Protein AF-A0A0C3PN30-F1 (afdb_monomer_lite)

Organism: NCBI:txid870435

InterPro domains:
  IPR029058 Alpha/Beta hydrolase fold [G3DSA:3.40.50.1820] (5-99)
  IPR029058 Alpha/Beta hydrolase fold [G3DSA:3.40.50.1820] (226-391)

Secondary structure (DSSP, 8-state):
----GGGGHHHHHHHHHHHHH-SSSTT-EEEEEEE--TTSHHHHHHTHHHHHHHHHHHHHHTS-----HHHHHHHHHHHHTSGGGTT-EEEEEE-GGGHHHHHHHHHHHHS-GGGTTS-GGGTT-----------EEEEE---S---PEEEEEEPPPP---S--TTSHHHHHHHHHHHHHHHS---BSSHHHHHHHHTT--S--------------SSS-----------HHHHHHHHHHTTTSS-PPS--GGGGS-HHHHHHHHHHSEEEEEEPPPPGGG-TTS-------EEEEEESS-HHHHHHTT-TTS----HHHHHHHHHHTS-EEEEEESS-SSS-HHHHHHHHHHTTT-EEEEEEETT--TTHHHH-HHHHHHHHHHHHHHHHHHHTT-------

pLDDT: mean 74.42, std 19.48, range [27.23, 97.06]

Structure (mmCIF, N/CA/C/O backbone):
data_AF-A0A0C3PN30-F1
#
_entry.id   AF-A0A0C3PN30-F1
#
loop_
_atom_site.group_PDB
_atom_site.id
_atom_site.type_symbol
_atom_site.label_atom_id
_atom_site.label_alt_id
_atom_site.label_comp_id
_atom_site.label_asym_id
_atom_site.label_entity_id
_atom_site.label_seq_id
_atom_site.pdbx_PDB_ins_code
_atom_site.Cartn_x
_atom_site.Cartn_y
_atom_site.Cartn_z
_atom_site.occupancy
_atom_site.B_iso_or_equiv
_atom_site.auth_seq_id
_atom_site.auth_comp_id
_atom_site.auth_asym_id
_atom_site.auth_atom_id
_atom_site.pdbx_PDB_model_num
ATOM 1 N N . MET A 1 1 ? 8.714 2.064 -5.209 1.00 47.69 1 MET A N 1
ATOM 2 C CA . MET A 1 1 ? 9.180 0.673 -5.136 1.00 47.69 1 MET A CA 1
ATOM 3 C C . MET A 1 1 ? 8.042 -0.147 -5.684 1.00 47.69 1 MET A C 1
ATOM 5 O O . MET A 1 1 ? 6.946 0.388 -5.754 1.00 47.69 1 MET A O 1
ATOM 9 N N . ASP A 1 2 ? 8.267 -1.397 -6.052 1.00 49.75 2 ASP A N 1
ATOM 10 C CA . ASP A 1 2 ? 7.134 -2.262 -6.353 1.00 49.75 2 ASP A CA 1
ATOM 11 C C . ASP A 1 2 ? 6.424 -2.583 -5.039 1.00 49.75 2 ASP A C 1
ATOM 13 O O . ASP A 1 2 ? 7.029 -3.130 -4.112 1.00 49.75 2 ASP A O 1
ATOM 17 N N . TRP A 1 3 ? 5.174 -2.154 -4.938 1.00 58.94 3 TRP A N 1
ATOM 18 C CA . TRP A 1 3 ? 4.309 -2.436 -3.809 1.00 58.94 3 TRP A CA 1
ATOM 19 C C . TRP A 1 3 ? 3.264 -3.430 -4.251 1.00 58.94 3 TRP A C 1
ATOM 21 O O . TRP A 1 3 ? 2.775 -3.375 -5.378 1.00 58.94 3 TRP A O 1
ATOM 31 N N . LEU A 1 4 ? 2.978 -4.357 -3.359 1.00 65.56 4 LEU A N 1
ATOM 32 C CA . LEU A 1 4 ? 2.272 -5.555 -3.729 1.00 65.56 4 LEU A CA 1
ATOM 33 C C . LEU A 1 4 ? 1.438 -6.043 -2.573 1.00 65.56 4 LEU A C 1
ATOM 35 O O . LEU A 1 4 ? 1.899 -6.047 -1.426 1.00 65.56 4 LEU A O 1
ATOM 39 N N . VAL A 1 5 ? 0.222 -6.463 -2.888 1.00 76.62 5 VAL A N 1
ATOM 40 C CA . VAL A 1 5 ? -0.698 -7.143 -1.976 1.00 76.62 5 VAL A CA 1
ATOM 41 C C . VAL A 1 5 ? 0.014 -8.226 -1.158 1.00 76.62 5 VAL A C 1
ATOM 43 O O . VAL A 1 5 ? -0.184 -8.326 0.053 1.00 76.62 5 VAL A O 1
ATOM 46 N N . GLU A 1 6 ? 0.906 -8.986 -1.784 1.00 79.50 6 GLU A N 1
ATOM 47 C CA . GLU A 1 6 ? 1.656 -10.091 -1.186 1.00 79.50 6 GLU A CA 1
ATOM 48 C C . GLU A 1 6 ? 2.587 -9.615 -0.069 1.00 79.50 6 GLU A C 1
ATOM 50 O O . GLU A 1 6 ? 2.835 -10.333 0.897 1.00 79.50 6 GLU A O 1
ATOM 55 N N . SER A 1 7 ? 3.044 -8.364 -0.131 1.00 80.12 7 SER A N 1
ATOM 56 C CA . SER A 1 7 ? 3.880 -7.780 0.916 1.00 80.12 7 SER A CA 1
ATOM 57 C C . SER A 1 7 ? 3.112 -7.494 2.215 1.00 80.12 7 SER A C 1
ATOM 59 O O . SER A 1 7 ? 3.724 -7.397 3.276 1.00 80.12 7 SER A O 1
ATOM 61 N N . TYR A 1 8 ? 1.774 -7.446 2.173 1.00 89.12 8 TYR A N 1
ATOM 62 C CA . TYR A 1 8 ? 0.938 -7.391 3.376 1.00 89.12 8 TYR A CA 1
ATOM 63 C C . TYR A 1 8 ? 0.736 -8.762 4.023 1.00 89.12 8 TYR A C 1
ATOM 65 O O . TYR A 1 8 ? 0.302 -8.822 5.173 1.00 89.12 8 TYR A O 1
ATOM 73 N N . GLN A 1 9 ? 1.026 -9.863 3.328 1.00 92.94 9 GLN A N 1
ATOM 74 C CA . GLN A 1 9 ? 0.689 -11.205 3.799 1.00 92.94 9 GLN A CA 1
ATOM 75 C C . GLN A 1 9 ? 1.296 -11.552 5.171 1.00 92.94 9 GLN A C 1
ATOM 77 O O . GLN A 1 9 ? 0.549 -12.097 5.986 1.00 92.94 9 GLN A O 1
ATOM 82 N N . PRO A 1 10 ? 2.567 -11.232 5.503 1.00 95.50 10 PRO A N 1
ATOM 83 C CA . PRO A 1 10 ? 3.100 -11.511 6.841 1.00 95.50 10 PRO A CA 1
ATOM 84 C C . PRO A 1 10 ? 2.337 -10.765 7.944 1.00 95.50 10 PRO A C 1
ATOM 86 O O . PRO A 1 10 ? 1.996 -11.345 8.975 1.00 95.50 10 PRO A O 1
ATOM 89 N N . MET A 1 11 ? 1.996 -9.497 7.694 1.00 95.50 11 MET A N 1
ATOM 90 C CA . MET A 1 11 ? 1.198 -8.675 8.606 1.00 95.50 11 MET A CA 1
ATOM 91 C C . MET A 1 11 ? -0.225 -9.237 8.738 1.00 95.50 11 MET A C 1
ATOM 93 O O . MET A 1 11 ? -0.693 -9.455 9.852 1.00 95.50 11 MET A O 1
ATOM 97 N N . ILE A 1 12 ? -0.894 -9.562 7.625 1.00 94.69 12 ILE A N 1
ATOM 98 C CA . ILE A 1 12 ? -2.247 -10.144 7.615 1.00 94.69 12 ILE A CA 1
ATOM 99 C C . ILE A 1 12 ? -2.272 -11.474 8.374 1.00 94.69 12 ILE A C 1
ATOM 101 O O . ILE A 1 12 ? -3.163 -11.701 9.193 1.00 94.69 12 ILE A O 1
ATOM 105 N N . ALA A 1 13 ? -1.290 -12.345 8.135 1.00 95.31 13 ALA A N 1
ATOM 106 C CA . ALA A 1 13 ? -1.180 -13.625 8.820 1.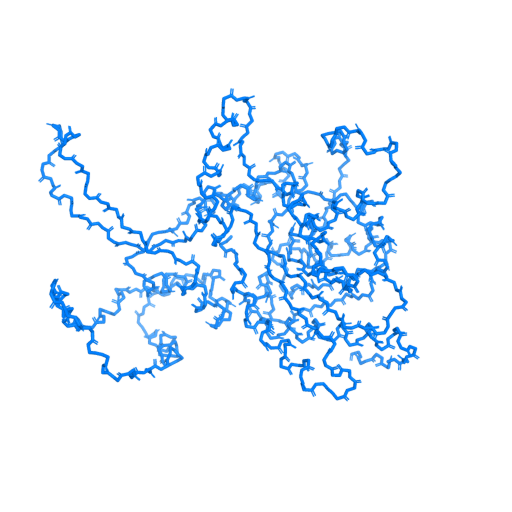00 95.31 13 ALA A CA 1
ATOM 107 C C . ALA A 1 13 ? -1.055 -13.432 10.337 1.00 95.31 13 ALA A C 1
ATOM 109 O O . ALA A 1 13 ? -1.745 -14.111 11.099 1.00 95.31 13 ALA A O 1
ATOM 110 N N . HIS A 1 14 ? -0.233 -12.476 10.780 1.00 96.38 14 HIS A N 1
ATOM 111 C CA . HIS A 1 14 ? -0.101 -12.168 12.200 1.00 96.38 14 HIS A CA 1
ATOM 112 C C . HIS A 1 14 ? -1.379 -11.554 12.789 1.00 96.38 14 HIS A C 1
ATOM 114 O O . HIS A 1 14 ? -1.834 -11.967 13.854 1.00 96.38 14 HIS A O 1
ATOM 120 N N . LEU A 1 15 ? -2.025 -10.638 12.067 1.00 94.44 15 LEU A N 1
ATOM 121 C CA . LEU A 1 15 ? -3.291 -10.032 12.475 1.00 94.44 15 LEU A CA 1
ATOM 122 C C . LEU A 1 15 ? -4.398 -11.085 12.660 1.00 94.44 15 LEU A C 1
ATOM 124 O O . LEU A 1 15 ? -5.151 -11.033 13.633 1.00 94.44 15 LEU A O 1
ATOM 128 N N . LEU A 1 16 ? -4.477 -12.076 11.767 1.00 93.38 16 LEU A N 1
ATOM 129 C CA . LEU A 1 16 ? -5.423 -13.188 11.885 1.00 93.38 16 LEU A CA 1
ATOM 130 C C . LEU A 1 16 ? -5.103 -14.104 13.074 1.00 93.38 16 LEU A C 1
ATOM 132 O O . LEU A 1 16 ? -6.028 -14.560 13.746 1.00 93.38 16 LEU A O 1
ATOM 136 N N . GLN A 1 17 ? -3.820 -14.338 13.374 1.00 94.00 17 GLN A N 1
ATOM 137 C CA . GLN A 1 17 ? -3.409 -15.073 14.577 1.00 94.00 17 GLN A CA 1
ATOM 138 C C . GLN A 1 17 ? -3.860 -14.349 15.852 1.00 94.00 17 GLN A C 1
ATOM 140 O O . GLN A 1 17 ? -4.445 -14.981 16.732 1.00 94.00 17 GLN A O 1
ATOM 145 N N . LEU A 1 18 ? -3.657 -13.029 15.932 1.00 93.06 18 LEU A N 1
ATOM 146 C CA . LEU A 1 18 ? -4.124 -12.206 17.053 1.00 93.06 18 LEU A CA 1
ATOM 147 C C . LEU A 1 18 ? -5.654 -12.260 17.190 1.00 93.06 18 LEU A C 1
ATOM 149 O O . LEU A 1 18 ? -6.173 -12.482 18.285 1.00 93.06 18 LEU A O 1
ATOM 153 N N . ASN A 1 19 ? -6.376 -12.145 16.071 1.00 90.94 19 ASN A N 1
ATOM 154 C CA . ASN A 1 19 ? -7.839 -12.221 16.023 1.00 90.94 19 ASN A CA 1
ATOM 155 C C . ASN A 1 19 ? -8.397 -13.587 16.462 1.00 90.94 19 ASN A C 1
ATOM 157 O O . ASN A 1 19 ? -9.466 -13.637 17.072 1.00 90.94 19 ASN A O 1
ATOM 161 N N . ALA A 1 20 ? -7.679 -14.679 16.186 1.00 90.81 20 ALA A N 1
ATOM 162 C CA . ALA A 1 20 ? -8.050 -16.025 16.621 1.00 90.81 20 ALA A CA 1
ATOM 163 C C . ALA A 1 20 ? -7.698 -16.299 18.096 1.00 90.81 20 ALA A C 1
ATOM 165 O O . ALA A 1 20 ? -8.425 -17.020 18.776 1.00 90.81 20 ALA A O 1
ATOM 166 N N . ALA A 1 21 ? -6.596 -15.732 18.598 1.00 90.94 21 ALA A N 1
ATOM 167 C CA . ALA A 1 21 ? -6.133 -15.927 19.974 1.00 90.94 21 ALA A CA 1
ATOM 168 C C . ALA A 1 21 ? -6.834 -15.017 21.004 1.00 90.94 21 ALA A C 1
ATOM 170 O O . ALA A 1 21 ? -6.764 -15.272 22.208 1.00 90.94 21 ALA A O 1
ATOM 171 N N . GLY A 1 22 ? -7.485 -13.939 20.556 1.00 82.94 22 GLY A N 1
ATOM 172 C CA . GLY A 1 22 ? -8.134 -12.956 21.421 1.00 82.94 22 GLY A CA 1
ATOM 173 C C . GLY A 1 22 ? -9.220 -13.552 22.321 1.00 82.94 22 GLY A C 1
ATOM 174 O O . GLY A 1 22 ? -10.122 -14.232 21.857 1.00 82.94 22 GLY A O 1
ATOM 175 N N . THR A 1 23 ? -9.189 -13.255 23.622 1.00 69.38 23 THR A N 1
ATOM 176 C CA . THR A 1 23 ? -10.124 -13.854 24.600 1.00 69.38 23 THR A CA 1
ATOM 177 C C . THR A 1 23 ? -11.423 -13.072 24.798 1.00 69.38 23 THR A C 1
ATOM 179 O O . THR A 1 23 ? -12.416 -13.647 25.236 1.00 69.38 23 THR A O 1
ATOM 182 N N . ARG A 1 24 ? -11.430 -11.759 24.516 1.00 65.50 24 ARG A N 1
ATOM 183 C CA . ARG A 1 24 ? -12.574 -10.867 24.807 1.00 65.50 24 ARG A CA 1
ATOM 184 C C . ARG A 1 24 ? -13.427 -10.517 23.592 1.00 65.50 24 ARG A C 1
ATOM 186 O O . ARG A 1 24 ? -14.627 -10.336 23.740 1.00 65.50 24 ARG A O 1
ATOM 193 N N . TYR A 1 25 ? -12.815 -10.447 22.413 1.00 70.75 25 TYR A N 1
ATOM 194 C CA . TYR A 1 25 ? -13.478 -10.100 21.155 1.00 70.75 25 TYR A CA 1
ATOM 195 C C . TYR A 1 25 ? -12.942 -11.010 20.048 1.00 70.75 25 TYR A C 1
ATOM 197 O O . TYR A 1 25 ? -12.259 -10.572 19.130 1.00 70.75 25 TYR A O 1
ATOM 205 N N . VAL A 1 26 ? -13.167 -12.316 20.195 1.00 69.69 26 VAL A N 1
ATOM 206 C CA . VAL A 1 26 ? -12.733 -13.304 19.199 1.00 69.69 26 VAL A CA 1
ATOM 207 C C . VAL A 1 26 ? -13.468 -13.057 17.883 1.00 69.69 26 VAL A C 1
ATOM 209 O O . VAL A 1 26 ? -14.664 -12.759 17.887 1.00 69.69 26 VAL A O 1
ATOM 212 N N . ASN A 1 27 ? -12.770 -13.248 16.765 1.00 77.62 27 ASN A N 1
ATOM 213 C CA . ASN A 1 27 ? -13.347 -13.225 15.420 1.00 77.62 27 ASN A CA 1
ATOM 214 C C . ASN A 1 27 ? -13.906 -11.868 14.963 1.00 77.62 27 ASN A C 1
ATOM 216 O O . ASN A 1 27 ? -14.789 -11.848 14.119 1.00 77.62 27 ASN A O 1
ATOM 220 N N . MET A 1 28 ? -13.402 -10.728 15.448 1.00 86.44 28 MET A N 1
ATOM 221 C CA . MET A 1 28 ? -13.856 -9.411 14.961 1.00 86.44 28 MET A CA 1
ATOM 222 C C . MET A 1 28 ? -13.681 -9.251 13.450 1.00 86.44 28 MET A C 1
ATOM 224 O O . MET A 1 28 ? -14.489 -8.585 12.812 1.00 86.44 28 MET A O 1
ATOM 228 N N . ILE A 1 29 ? -12.624 -9.829 12.882 1.00 90.19 29 ILE A N 1
ATOM 229 C CA . ILE A 1 29 ? -12.353 -9.784 11.445 1.00 90.19 29 ILE A CA 1
ATOM 230 C C . ILE A 1 29 ? -13.061 -10.964 10.773 1.00 90.19 29 ILE A C 1
ATOM 232 O O . ILE A 1 29 ? -12.714 -12.116 11.033 1.00 90.19 29 ILE A O 1
ATOM 236 N N . LYS A 1 30 ? -14.038 -10.672 9.906 1.00 89.25 30 LYS A N 1
ATOM 237 C CA . LYS A 1 30 ? -14.764 -11.674 9.103 1.00 89.25 30 LYS A CA 1
ATOM 238 C C . LYS A 1 30 ? -14.002 -12.042 7.841 1.00 89.25 30 LYS A C 1
ATOM 240 O O . LYS A 1 30 ? -13.931 -13.208 7.473 1.00 89.25 30 LYS A O 1
ATOM 245 N N . GLU A 1 31 ? -13.487 -11.025 7.168 1.00 90.81 31 GLU A N 1
ATOM 246 C CA . GLU A 1 31 ? -12.822 -11.150 5.881 1.00 90.81 31 GLU A CA 1
ATOM 247 C C . GLU A 1 31 ? -11.813 -10.019 5.698 1.00 90.81 31 GLU A C 1
ATOM 249 O O . GLU A 1 31 ? -11.924 -8.943 6.297 1.00 90.81 31 GLU A O 1
ATOM 254 N N . ILE A 1 32 ? -10.814 -10.290 4.868 1.00 92.25 32 ILE A N 1
ATOM 255 C CA . ILE A 1 32 ? -9.775 -9.345 4.496 1.00 92.25 32 ILE A CA 1
ATOM 256 C C . ILE A 1 32 ? -9.699 -9.341 2.977 1.00 92.25 32 ILE A C 1
ATOM 258 O O . ILE A 1 32 ? -9.559 -10.393 2.357 1.00 92.25 32 ILE A O 1
ATOM 262 N N . TRP A 1 33 ? -9.769 -8.149 2.406 1.00 92.25 33 TRP A N 1
ATOM 263 C CA . TRP A 1 33 ? -9.557 -7.886 0.996 1.00 92.25 33 TRP A CA 1
ATOM 264 C C . TRP A 1 33 ? -8.301 -7.044 0.833 1.00 92.25 33 TRP A C 1
ATOM 266 O O . TRP A 1 33 ? -7.977 -6.189 1.660 1.00 92.25 33 TRP A O 1
ATOM 276 N N . THR A 1 34 ? -7.599 -7.282 -0.255 1.00 89.88 34 THR A N 1
ATOM 277 C CA . THR A 1 34 ? -6.387 -6.572 -0.634 1.00 89.88 34 THR A CA 1
ATOM 278 C C . THR A 1 34 ? -6.578 -6.130 -2.079 1.00 89.88 34 THR A C 1
ATOM 280 O O . THR A 1 34 ? -7.087 -6.888 -2.905 1.00 89.88 34 THR A O 1
ATOM 283 N N . ILE A 1 35 ? -6.287 -4.863 -2.363 1.00 87.50 35 ILE A N 1
ATOM 284 C CA . ILE A 1 35 ? -6.629 -4.243 -3.642 1.00 87.50 35 ILE A CA 1
ATOM 285 C C . ILE A 1 35 ? -5.401 -3.534 -4.211 1.00 87.50 35 ILE A C 1
ATOM 287 O O . ILE A 1 35 ? -4.928 -2.550 -3.638 1.00 87.50 35 ILE A O 1
ATOM 291 N N . ASP A 1 36 ? -4.944 -4.017 -5.364 1.00 87.50 36 ASP A N 1
ATOM 292 C CA . ASP A 1 36 ? -3.911 -3.374 -6.175 1.00 87.50 36 ASP A CA 1
ATOM 293 C C . ASP A 1 36 ? -4.475 -2.217 -7.003 1.00 87.50 36 ASP A C 1
ATOM 295 O O . ASP A 1 36 ? -5.647 -2.210 -7.410 1.00 87.50 36 ASP A O 1
ATOM 299 N N . MET A 1 37 ? -3.605 -1.266 -7.344 1.00 86.25 37 MET A N 1
ATOM 300 C CA . MET A 1 37 ? -3.902 -0.348 -8.435 1.00 86.25 37 MET A CA 1
ATOM 301 C C . MET A 1 37 ? -3.951 -1.081 -9.786 1.00 86.25 37 MET A C 1
ATOM 303 O O . MET A 1 37 ? -3.172 -2.004 -10.024 1.00 86.25 37 MET A O 1
ATOM 307 N N . PRO A 1 38 ? -4.777 -0.623 -10.750 1.00 88.56 38 PRO A N 1
ATOM 308 C CA . PRO A 1 38 ? -4.880 -1.262 -12.066 1.00 88.56 38 PRO A CA 1
ATOM 309 C C . PRO A 1 38 ? -3.557 -1.391 -12.831 1.00 88.56 38 PRO A C 1
ATOM 311 O O . PRO A 1 38 ? -3.438 -2.252 -13.699 1.00 88.56 38 PRO A O 1
ATOM 314 N N . ASN A 1 39 ? -2.586 -0.524 -12.542 1.00 89.81 39 ASN A N 1
ATOM 3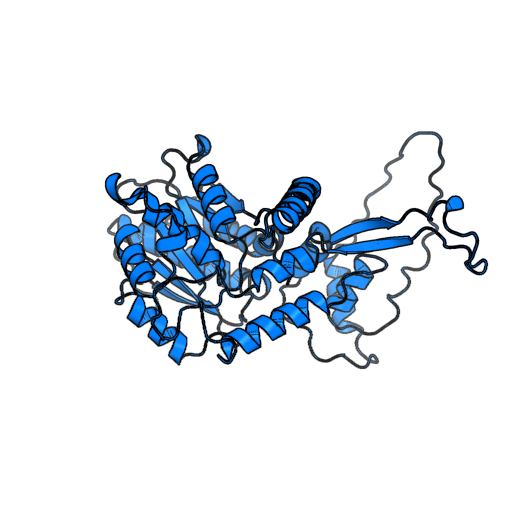15 C CA . ASN A 1 39 ? -1.257 -0.505 -13.141 1.00 89.81 39 ASN A CA 1
ATOM 316 C C . ASN A 1 39 ? -0.151 -0.991 -12.191 1.00 89.81 39 ASN A C 1
ATOM 318 O O . ASN A 1 39 ? 1.004 -0.660 -12.438 1.00 89.81 39 ASN A O 1
ATOM 322 N N . HIS A 1 40 ? -0.473 -1.725 -11.122 1.00 88.44 40 HIS A N 1
ATOM 323 C CA . HIS A 1 40 ? 0.507 -2.311 -10.198 1.00 88.44 40 HIS A CA 1
ATOM 324 C C . HIS A 1 40 ? 0.375 -3.830 -10.109 1.00 88.44 40 HIS A C 1
ATOM 326 O O . HIS A 1 40 ? -0.696 -4.391 -10.324 1.00 88.44 40 HIS A O 1
ATOM 332 N N . GLY A 1 41 ? 1.496 -4.492 -9.842 1.00 88.56 41 GLY A N 1
ATOM 333 C CA . GLY A 1 41 ? 1.569 -5.912 -9.545 1.00 88.56 41 GLY A CA 1
ATOM 334 C C . GLY A 1 41 ? 0.951 -6.824 -10.588 1.00 88.56 41 GLY A C 1
ATOM 335 O O . GLY A 1 41 ? 1.094 -6.610 -11.795 1.00 88.56 41 GLY A O 1
ATOM 336 N N . GLU A 1 42 ? 0.241 -7.844 -10.111 1.00 89.69 42 GLU A N 1
ATOM 337 C CA . GLU A 1 42 ? -0.510 -8.757 -10.971 1.00 89.69 42 GLU A CA 1
ATOM 338 C C . GLU A 1 42 ? -1.596 -8.014 -11.759 1.00 89.69 42 GLU A C 1
ATOM 340 O O . GLU A 1 42 ? -1.816 -8.302 -12.940 1.00 89.69 42 GLU A O 1
ATOM 345 N N . SER A 1 43 ? -2.219 -6.992 -11.160 1.00 90.31 43 SER A N 1
ATOM 346 C CA . SER A 1 43 ? -3.210 -6.159 -11.850 1.00 90.31 43 SER A CA 1
ATOM 347 C C . SER A 1 43 ? -2.618 -5.468 -13.082 1.00 90.31 43 SER A C 1
ATOM 349 O O . SER A 1 43 ? -3.267 -5.436 -14.128 1.00 90.31 43 SER A O 1
ATOM 351 N N . ALA A 1 44 ? -1.369 -4.994 -13.028 1.00 90.69 44 ALA A N 1
ATOM 352 C CA . ALA A 1 44 ? -0.679 -4.413 -14.182 1.00 90.69 44 ALA A CA 1
ATOM 353 C C . ALA A 1 44 ? -0.497 -5.423 -15.320 1.00 90.69 44 ALA A C 1
ATOM 355 O O . ALA A 1 44 ? -0.637 -5.078 -16.496 1.00 90.69 44 ALA A O 1
ATOM 356 N N . VAL A 1 45 ? -0.177 -6.673 -14.975 1.00 92.44 45 VAL A N 1
ATOM 357 C CA . VAL A 1 45 ? 0.004 -7.760 -15.944 1.00 92.44 45 VAL A CA 1
ATOM 358 C C . VAL A 1 45 ? -1.328 -8.090 -16.613 1.00 92.44 45 VAL A C 1
ATOM 360 O O . VAL A 1 45 ? -1.393 -8.138 -17.843 1.00 92.44 45 VAL A O 1
ATOM 363 N N . LEU A 1 46 ? -2.396 -8.237 -15.827 1.00 93.69 46 LEU A N 1
ATOM 364 C CA . LEU A 1 46 ? -3.745 -8.521 -16.325 1.00 93.69 46 LEU A CA 1
ATOM 365 C C . LEU A 1 46 ? -4.302 -7.378 -17.187 1.00 93.69 46 LEU A C 1
ATOM 367 O O . LEU A 1 46 ? -4.935 -7.620 -18.214 1.00 93.69 46 LEU A O 1
ATOM 371 N N . ASN A 1 47 ? -4.027 -6.128 -16.811 1.00 93.75 47 ASN A N 1
ATOM 372 C CA . ASN A 1 47 ? -4.547 -4.939 -17.489 1.00 93.75 47 ASN A CA 1
ATOM 373 C C . ASN A 1 47 ? -3.634 -4.409 -18.600 1.00 93.75 47 ASN A C 1
ATOM 375 O O . ASN A 1 47 ? -3.937 -3.381 -19.206 1.00 93.75 47 ASN A O 1
ATOM 379 N N . ARG A 1 48 ? -2.520 -5.081 -18.896 1.00 92.62 48 ARG A N 1
ATOM 380 C CA . ARG A 1 48 ? -1.434 -4.546 -19.728 1.00 92.62 48 ARG A CA 1
ATOM 381 C C . ARG A 1 48 ? -1.890 -4.015 -21.083 1.00 92.62 48 ARG A C 1
ATOM 383 O O . ARG A 1 48 ? -1.560 -2.889 -21.443 1.00 92.62 48 ARG A O 1
ATOM 390 N N . THR A 1 49 ? -2.705 -4.783 -21.801 1.00 94.81 49 THR A N 1
ATOM 391 C CA . THR A 1 49 ? -3.250 -4.365 -23.100 1.00 94.81 49 THR A CA 1
ATOM 392 C C . THR A 1 49 ? -4.133 -3.119 -22.978 1.00 94.81 49 THR A C 1
ATOM 394 O O . THR A 1 49 ? -4.043 -2.222 -23.813 1.00 94.81 49 THR A O 1
ATOM 397 N N . TYR A 1 50 ? -4.938 -3.012 -21.916 1.00 94.75 50 TYR A N 1
ATOM 398 C CA . TYR A 1 50 ? -5.779 -1.837 -21.664 1.00 94.75 50 TYR A CA 1
ATOM 399 C C . TYR A 1 50 ? -4.958 -0.602 -21.290 1.00 94.75 50 TYR A C 1
ATOM 401 O O . TYR A 1 50 ? -5.261 0.497 -21.752 1.00 94.75 50 TYR A O 1
ATOM 409 N N . LEU A 1 51 ? -3.911 -0.768 -20.478 1.00 92.25 51 LEU A N 1
ATOM 410 C CA . LEU A 1 51 ? -3.003 0.318 -20.104 1.00 92.25 51 LEU A CA 1
ATOM 411 C C . LEU A 1 51 ? -2.251 0.857 -21.329 1.00 92.25 51 LEU A C 1
ATOM 413 O O . LEU A 1 51 ? -2.090 2.069 -21.477 1.00 92.25 51 LEU A O 1
ATOM 417 N N . GLU A 1 52 ? -1.825 -0.028 -22.232 1.00 93.75 52 GLU A N 1
ATOM 418 C CA . GLU A 1 52 ? -1.160 0.346 -23.482 1.00 93.75 52 GLU A CA 1
ATOM 419 C C . GLU A 1 52 ? -2.108 1.066 -24.454 1.00 93.75 52 GLU A C 1
ATOM 421 O O . GLU A 1 52 ? -1.740 2.124 -24.971 1.00 93.75 52 GLU A O 1
ATOM 426 N N . ASP A 1 53 ? -3.334 0.563 -24.646 1.00 95.50 53 ASP A N 1
ATOM 427 C CA . ASP A 1 53 ? -4.366 1.236 -25.451 1.00 95.50 53 ASP A CA 1
ATOM 428 C C . ASP A 1 53 ? -4.710 2.622 -24.892 1.00 95.50 53 ASP A C 1
ATOM 430 O O . ASP A 1 53 ? -4.721 3.615 -25.623 1.00 95.50 53 ASP A O 1
ATOM 434 N N . ARG A 1 54 ? -4.935 2.714 -23.576 1.00 92.94 54 ARG A N 1
ATOM 435 C CA . ARG A 1 54 ? -5.228 3.982 -22.901 1.00 92.94 54 ARG A CA 1
ATOM 436 C C . ARG A 1 54 ? -4.099 4.990 -23.105 1.00 92.94 54 ARG A C 1
ATOM 438 O O . ARG A 1 54 ? -4.372 6.152 -23.402 1.00 92.94 54 ARG A O 1
ATOM 445 N N . ARG A 1 55 ? -2.841 4.549 -23.004 1.00 92.25 55 ARG A N 1
ATOM 446 C CA . ARG A 1 55 ? -1.666 5.392 -23.263 1.00 92.25 55 ARG A CA 1
ATOM 447 C C . ARG A 1 55 ? -1.624 5.906 -24.695 1.00 92.25 55 ARG A C 1
ATOM 449 O O . ARG A 1 55 ? -1.350 7.082 -24.926 1.00 92.25 55 ARG A O 1
ATOM 456 N N . GLU A 1 56 ? -1.908 5.034 -25.652 1.00 95.00 56 GLU A N 1
ATOM 457 C CA . GLU A 1 56 ? -1.918 5.385 -27.068 1.00 95.00 56 GLU A CA 1
ATOM 458 C C . GLU A 1 56 ? -3.063 6.347 -27.423 1.00 95.00 56 GLU A C 1
ATOM 460 O O . GLU A 1 56 ? -2.850 7.305 -28.170 1.00 95.00 56 GLU A O 1
ATOM 465 N N . ARG A 1 57 ? -4.259 6.147 -26.857 1.00 95.62 57 ARG A N 1
ATOM 466 C CA . ARG A 1 57 ? -5.375 7.097 -26.985 1.00 95.62 57 ARG A CA 1
ATOM 467 C C . ARG A 1 57 ? -5.045 8.442 -26.358 1.00 95.62 57 ARG A C 1
ATOM 469 O O . ARG A 1 57 ? -5.197 9.457 -27.030 1.00 95.62 57 ARG A O 1
ATOM 476 N N . GLY A 1 58 ? -4.492 8.444 -25.144 1.00 93.12 58 GLY A N 1
ATOM 477 C CA . GLY A 1 58 ? -4.017 9.662 -24.491 1.00 93.12 58 GLY A CA 1
ATOM 478 C C . GLY A 1 58 ? -3.084 10.465 -25.387 1.00 93.12 58 GLY A C 1
ATOM 479 O O . GLY A 1 58 ? -3.331 11.639 -25.661 1.00 93.12 58 GLY A O 1
ATOM 480 N N . ARG A 1 59 ? -2.076 9.802 -25.962 1.00 93.12 59 ARG A N 1
ATOM 481 C CA . ARG A 1 59 ? -1.131 10.425 -26.894 1.00 93.12 59 ARG A CA 1
ATOM 482 C C . ARG A 1 59 ? -1.814 11.047 -28.121 1.00 93.12 59 ARG A C 1
ATOM 484 O O . ARG A 1 59 ? -1.368 12.095 -28.582 1.00 93.12 59 ARG A O 1
ATOM 491 N N . LYS A 1 60 ? -2.860 10.415 -28.666 1.00 96.56 60 LYS A N 1
ATOM 492 C CA . LYS A 1 60 ? -3.633 10.937 -29.811 1.00 96.56 60 LYS A CA 1
ATOM 493 C C . LYS A 1 60 ? -4.523 12.122 -29.433 1.00 96.56 60 LYS A C 1
ATOM 495 O O . LYS A 1 60 ? -4.697 13.024 -30.243 1.00 96.56 60 LYS A O 1
ATOM 500 N N . GLU A 1 61 ? -5.072 12.109 -28.224 1.00 96.44 61 GLU A N 1
ATOM 501 C CA . GLU A 1 61 ? -6.046 13.090 -27.730 1.00 96.44 61 GLU A CA 1
ATOM 502 C C . GLU A 1 61 ? -5.408 14.248 -26.940 1.00 96.44 61 GLU A C 1
ATOM 504 O O . GLU A 1 61 ? -6.098 15.193 -26.569 1.00 96.44 61 GLU A O 1
ATOM 509 N N . GLY A 1 62 ? -4.096 14.204 -26.690 1.00 93.94 62 GLY A N 1
ATOM 510 C CA . GLY A 1 62 ? -3.356 15.279 -26.023 1.00 93.94 62 GLY A CA 1
ATOM 511 C C . GLY A 1 62 ? -3.309 15.186 -24.494 1.00 93.94 62 GLY A C 1
ATOM 512 O O . GLY A 1 62 ? -3.140 16.208 -23.831 1.00 93.94 62 GLY A O 1
ATOM 513 N N . TRP A 1 63 ? -3.427 13.986 -23.920 1.00 90.12 63 TRP A N 1
ATOM 514 C CA . TRP A 1 63 ? -3.242 13.723 -22.486 1.00 90.12 63 TRP A CA 1
ATOM 515 C C . TRP A 1 63 ? -2.299 12.525 -22.252 1.00 90.12 63 TRP A C 1
ATOM 517 O O . TRP A 1 63 ? -1.915 11.832 -23.189 1.00 90.12 63 TRP A O 1
ATOM 527 N N . ASP A 1 64 ? -1.827 12.287 -21.026 1.00 85.50 64 ASP A N 1
ATOM 528 C CA . ASP A 1 64 ? -0.721 11.332 -20.801 1.00 85.50 64 ASP A CA 1
ATOM 529 C C . ASP A 1 64 ? -1.121 9.845 -20.825 1.00 85.50 64 ASP A C 1
ATOM 531 O O . ASP A 1 64 ? -0.246 8.975 -20.885 1.00 85.50 64 ASP A O 1
ATOM 535 N N . GLY A 1 65 ? -2.421 9.540 -20.798 1.00 88.81 65 GLY A N 1
ATOM 536 C CA . GLY A 1 65 ? -2.917 8.171 -20.855 1.00 88.81 65 GLY A CA 1
ATOM 537 C C . GLY A 1 65 ? -2.700 7.344 -19.584 1.00 88.81 65 GLY A C 1
ATOM 538 O O . GLY A 1 65 ? -2.974 6.143 -19.590 1.00 88.81 65 GLY A O 1
ATOM 539 N N . LYS A 1 66 ? -2.176 7.938 -18.507 1.00 87.38 66 LYS A N 1
ATOM 540 C CA . LYS A 1 66 ? -1.740 7.199 -17.315 1.00 87.38 66 LYS A CA 1
ATOM 541 C C . LYS A 1 66 ? -2.911 6.860 -16.393 1.00 87.38 66 LYS A C 1
ATOM 543 O O . LYS A 1 66 ? -3.987 7.462 -16.468 1.00 87.38 66 LYS A O 1
ATOM 548 N N . CYS A 1 67 ? -2.700 5.850 -15.548 1.00 85.19 67 CYS A N 1
ATOM 549 C CA . CYS A 1 67 ? -3.600 5.567 -14.437 1.00 85.19 67 CYS A CA 1
ATOM 550 C C . CYS A 1 67 ? -3.372 6.616 -13.351 1.00 85.19 67 CYS A C 1
ATOM 552 O O . CYS A 1 67 ? -2.236 6.937 -13.010 1.00 85.19 67 CYS A O 1
ATOM 554 N N . THR A 1 68 ? -4.466 7.141 -12.826 1.00 80.62 68 THR A N 1
ATOM 555 C CA . THR A 1 68 ? -4.486 8.232 -11.859 1.00 80.62 68 THR A CA 1
ATOM 556 C C . THR A 1 68 ? -5.072 7.736 -10.539 1.00 80.62 68 THR A C 1
ATOM 558 O O . THR A 1 68 ? -5.726 6.691 -10.480 1.00 80.62 68 THR A O 1
ATOM 561 N N . THR A 1 69 ? -4.918 8.509 -9.464 1.00 76.31 69 THR A N 1
ATOM 562 C CA . THR A 1 69 ? -5.635 8.218 -8.210 1.00 76.31 69 THR A CA 1
ATOM 563 C C . THR A 1 69 ? -7.152 8.271 -8.391 1.00 76.31 69 THR A C 1
ATOM 565 O O . THR A 1 69 ? -7.859 7.518 -7.731 1.00 76.31 69 THR A O 1
ATOM 568 N N . MET A 1 70 ? -7.659 9.092 -9.316 1.00 77.06 70 MET A N 1
ATOM 569 C CA . MET A 1 70 ? -9.094 9.178 -9.599 1.00 77.06 70 MET A CA 1
ATOM 570 C C . MET A 1 70 ? -9.638 7.912 -10.270 1.00 77.06 70 MET A C 1
ATOM 572 O O . MET A 1 70 ? -10.755 7.486 -9.961 1.00 77.06 70 MET A O 1
ATOM 576 N N . ASP A 1 71 ? -8.853 7.279 -11.148 1.00 82.44 71 ASP A N 1
ATOM 577 C CA . ASP A 1 71 ? -9.212 5.968 -11.705 1.00 82.44 71 ASP A CA 1
ATOM 578 C C . ASP A 1 71 ? -9.315 4.939 -10.575 1.00 82.44 71 ASP A C 1
ATOM 580 O O . ASP A 1 71 ? -10.272 4.167 -10.513 1.00 82.44 71 ASP A O 1
ATOM 584 N N . PHE A 1 72 ? -8.375 4.987 -9.628 1.00 83.56 72 PHE A N 1
ATOM 585 C CA . PHE A 1 72 ? -8.377 4.073 -8.497 1.00 83.56 72 PHE A CA 1
ATOM 586 C C . PHE A 1 72 ? -9.537 4.325 -7.526 1.00 83.56 72 PHE A C 1
ATOM 588 O O . PHE A 1 72 ? -10.179 3.373 -7.096 1.00 83.56 72 PHE A O 1
ATOM 595 N N . SER A 1 73 ? -9.899 5.583 -7.260 1.00 80.81 73 SER A N 1
ATOM 596 C CA . SER A 1 73 ? -11.125 5.924 -6.525 1.00 80.81 73 SER A CA 1
ATOM 597 C C . SER A 1 73 ? -12.380 5.381 -7.197 1.00 80.81 73 SER A C 1
ATOM 599 O O . SER A 1 73 ? -13.271 4.874 -6.521 1.00 80.81 73 SER A O 1
ATOM 601 N N . SER A 1 74 ? -12.459 5.479 -8.525 1.00 82.94 74 SER A N 1
ATOM 602 C CA . SER A 1 74 ? -13.607 4.982 -9.290 1.00 82.94 74 SER A CA 1
ATOM 603 C C . SER A 1 74 ? -13.714 3.461 -9.190 1.00 82.94 74 SER A C 1
ATOM 605 O O . SER A 1 74 ? -14.794 2.929 -8.932 1.00 82.94 74 SER A O 1
ATOM 607 N N . TYR A 1 75 ? -12.580 2.770 -9.323 1.00 85.12 75 TYR A N 1
ATOM 608 C CA . TYR A 1 75 ? -12.487 1.326 -9.137 1.00 85.12 75 TYR A CA 1
ATOM 609 C C . TYR A 1 75 ? -12.872 0.903 -7.717 1.00 85.12 75 TYR A C 1
ATOM 611 O O . TYR A 1 75 ? -13.706 0.019 -7.537 1.00 85.12 75 TYR A O 1
ATOM 619 N N . LEU A 1 76 ? -12.335 1.584 -6.708 1.00 84.44 76 LEU A N 1
ATOM 620 C CA . LEU A 1 76 ? -12.647 1.315 -5.316 1.00 84.44 76 LEU A CA 1
ATOM 621 C C . LEU A 1 76 ? -14.134 1.533 -5.012 1.00 84.44 76 LEU A C 1
ATOM 623 O O . LEU A 1 76 ? -14.741 0.722 -4.322 1.00 84.44 76 LEU A O 1
ATOM 627 N N . ASN A 1 77 ? -14.747 2.588 -5.551 1.00 84.12 77 ASN A N 1
ATOM 628 C CA . ASN A 1 77 ? -16.181 2.824 -5.391 1.00 84.12 77 ASN A CA 1
ATOM 629 C C . ASN A 1 77 ? -17.019 1.692 -6.006 1.00 84.12 77 ASN A C 1
ATOM 631 O O . ASN A 1 77 ? -17.997 1.240 -5.409 1.00 84.12 77 ASN A O 1
ATOM 635 N N . ALA A 1 78 ? -16.619 1.203 -7.184 1.00 87.25 78 ALA A N 1
ATOM 636 C CA . ALA A 1 78 ? -17.261 0.054 -7.812 1.00 87.25 78 ALA A CA 1
ATOM 637 C C . ALA A 1 78 ? -17.099 -1.214 -6.958 1.00 87.25 78 ALA A C 1
ATOM 639 O O . ALA A 1 78 ? -18.078 -1.928 -6.742 1.00 87.25 78 ALA A O 1
ATOM 640 N N . PHE A 1 79 ? -15.902 -1.453 -6.412 1.00 88.12 79 PHE A N 1
ATOM 641 C CA . PHE A 1 79 ? -15.634 -2.569 -5.508 1.00 88.12 79 PHE A CA 1
ATOM 642 C C . PHE A 1 79 ? -16.484 -2.495 -4.233 1.00 88.12 79 PHE A C 1
ATOM 644 O O . PHE A 1 79 ? -17.150 -3.461 -3.884 1.00 88.12 79 PHE A O 1
ATOM 651 N N . LEU A 1 80 ? -16.552 -1.337 -3.575 1.00 85.06 80 LEU A N 1
ATOM 652 C CA . LEU A 1 80 ? -17.379 -1.133 -2.378 1.00 85.06 80 LEU A CA 1
ATOM 653 C C . LEU A 1 80 ? -18.885 -1.298 -2.644 1.00 85.06 80 LEU A C 1
ATOM 655 O O . LEU A 1 80 ? -19.655 -1.525 -1.714 1.00 85.06 80 LEU A O 1
ATOM 659 N N . SER A 1 81 ? -19.304 -1.215 -3.908 1.00 86.44 81 SER A N 1
ATOM 660 C CA . SER A 1 81 ? -20.698 -1.372 -4.331 1.00 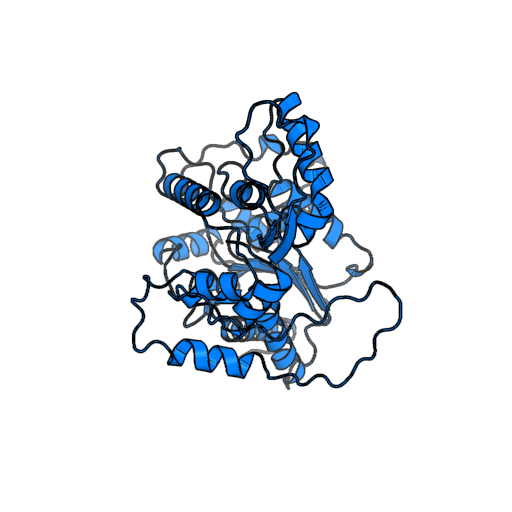86.44 81 SER A CA 1
ATOM 661 C C . SER A 1 81 ? -21.085 -2.820 -4.666 1.00 86.44 81 SER A C 1
ATOM 663 O O . SER A 1 81 ? -22.242 -3.070 -5.022 1.00 86.44 81 SER A O 1
ATOM 665 N N . ILE A 1 82 ? -20.161 -3.787 -4.577 1.00 87.81 82 ILE A N 1
ATOM 666 C CA . ILE A 1 82 ? -20.470 -5.185 -4.908 1.00 87.81 82 ILE A CA 1
ATOM 667 C C . ILE A 1 82 ? -21.457 -5.799 -3.897 1.00 87.81 82 ILE A C 1
ATOM 669 O O . ILE A 1 82 ? -21.411 -5.482 -2.704 1.00 87.81 82 ILE A O 1
ATOM 673 N N . PRO A 1 83 ? -22.336 -6.728 -4.325 1.00 90.25 83 PRO A N 1
ATOM 674 C CA . PRO A 1 83 ? -23.305 -7.368 -3.433 1.00 90.25 83 PRO A CA 1
ATOM 675 C C . PRO A 1 83 ? -22.692 -8.045 -2.198 1.00 90.25 83 PRO A C 1
ATOM 677 O O . PRO A 1 83 ? -23.338 -8.087 -1.155 1.00 90.25 83 PRO A O 1
ATOM 680 N N . GLN A 1 84 ? -21.461 -8.550 -2.303 1.00 87.88 84 GLN A N 1
ATOM 681 C CA . GLN A 1 84 ? -20.748 -9.262 -1.240 1.00 87.88 84 GLN A CA 1
ATOM 682 C C . GLN A 1 84 ? -20.405 -8.365 -0.044 1.00 87.88 84 GLN A C 1
ATOM 684 O O . GLN A 1 84 ? -20.341 -8.862 1.073 1.00 87.88 84 GLN A O 1
ATOM 689 N N . LEU A 1 85 ? -20.234 -7.056 -0.261 1.00 85.12 85 LEU A N 1
ATOM 690 C CA . LEU A 1 85 ? -19.951 -6.089 0.805 1.00 85.12 85 LEU A CA 1
ATOM 691 C C . LEU A 1 85 ? -21.217 -5.430 1.364 1.00 85.12 85 LEU A C 1
ATOM 693 O O . LEU A 1 85 ? -21.149 -4.620 2.291 1.00 85.12 85 LEU A O 1
ATOM 697 N N . ARG A 1 86 ? -22.401 -5.766 0.836 1.00 86.06 86 ARG A N 1
ATOM 698 C CA . ARG A 1 86 ? -23.657 -5.180 1.304 1.00 86.06 86 ARG A CA 1
ATOM 699 C C . ARG A 1 86 ? -23.895 -5.542 2.773 1.00 86.06 86 ARG A C 1
ATOM 701 O O . ARG A 1 86 ? -23.983 -6.711 3.133 1.00 86.06 86 ARG A O 1
ATOM 708 N N . GLY A 1 87 ? -24.046 -4.517 3.612 1.00 83.50 87 GLY A N 1
ATOM 709 C CA . GLY A 1 87 ? -24.264 -4.672 5.053 1.00 83.50 87 GLY A CA 1
ATOM 710 C C . GLY A 1 87 ? -22.999 -4.992 5.858 1.00 83.50 87 GLY A C 1
ATOM 711 O O . GLY A 1 87 ? -23.095 -5.187 7.067 1.00 83.50 87 GLY A O 1
ATOM 712 N N . HIS A 1 88 ? -21.823 -5.043 5.223 1.00 82.94 88 HIS A N 1
ATOM 713 C CA . HIS A 1 88 ? -20.554 -5.187 5.931 1.00 82.94 88 HIS A CA 1
ATOM 714 C C . HIS A 1 88 ? -20.101 -3.835 6.496 1.00 82.94 88 HIS A C 1
ATOM 716 O O . HIS A 1 88 ? -20.251 -2.794 5.855 1.00 82.94 88 HIS A O 1
ATOM 722 N N . LYS A 1 89 ? -19.486 -3.857 7.685 1.00 82.31 89 LYS A N 1
ATOM 723 C CA . LYS A 1 89 ? -18.695 -2.728 8.181 1.00 82.31 89 LYS A CA 1
ATOM 724 C C . LYS A 1 89 ? -17.311 -2.812 7.572 1.00 82.31 89 LYS A C 1
ATOM 726 O O . LYS A 1 89 ? -16.527 -3.693 7.924 1.00 82.31 89 LYS A O 1
ATOM 731 N N . VAL A 1 90 ? -17.042 -1.909 6.643 1.00 85.31 90 VAL A N 1
ATOM 732 C CA . VAL A 1 90 ? -15.784 -1.892 5.910 1.00 85.31 90 VAL A CA 1
ATOM 733 C C . VAL A 1 90 ? -14.810 -0.932 6.577 1.00 85.31 90 VAL A C 1
ATOM 735 O O . VAL A 1 90 ? -15.140 0.218 6.865 1.00 85.31 90 VAL A O 1
ATOM 738 N N . VAL A 1 91 ? -13.600 -1.421 6.806 1.00 87.00 91 VAL A N 1
ATOM 739 C CA . VAL A 1 91 ? -12.488 -0.666 7.368 1.00 87.00 91 VAL A CA 1
ATOM 740 C C . VAL A 1 91 ? -11.411 -0.534 6.305 1.00 87.00 91 VAL A C 1
ATOM 742 O O . VAL A 1 91 ? -10.812 -1.527 5.893 1.00 87.00 91 VAL A O 1
ATOM 745 N N . GLY A 1 92 ? -11.166 0.698 5.868 1.00 88.25 92 GLY A N 1
ATOM 746 C CA . GLY A 1 92 ? -10.111 1.005 4.909 1.00 88.25 92 GLY A CA 1
ATOM 747 C C . GLY A 1 92 ? -8.771 1.178 5.611 1.00 88.25 92 GLY A C 1
ATOM 748 O O . GLY A 1 92 ? -8.640 2.007 6.515 1.00 88.25 92 GLY A O 1
ATOM 749 N N . ILE A 1 93 ? -7.773 0.416 5.172 1.00 88.44 93 ILE A N 1
ATOM 750 C CA . ILE A 1 93 ? -6.394 0.467 5.650 1.00 88.44 93 ILE A CA 1
ATOM 751 C C . ILE A 1 93 ? -5.517 0.902 4.485 1.00 88.44 93 ILE A C 1
ATOM 753 O O . ILE A 1 93 ? -5.226 0.124 3.577 1.00 88.44 93 ILE A O 1
ATOM 757 N N . ALA A 1 94 ? -5.097 2.163 4.516 1.00 85.56 94 ALA A N 1
ATOM 758 C CA . ALA A 1 94 ? -4.316 2.757 3.447 1.00 85.56 94 ALA A CA 1
ATOM 759 C C . ALA A 1 94 ? -2.908 3.123 3.923 1.00 85.56 94 ALA A C 1
ATOM 761 O O . ALA A 1 94 ? -2.705 3.670 5.014 1.00 85.56 94 ALA A O 1
ATOM 762 N N . HIS A 1 95 ? -1.917 2.843 3.078 1.00 84.31 95 HIS A N 1
ATOM 763 C CA . HIS A 1 95 ? -0.525 3.206 3.320 1.00 84.31 95 HIS A CA 1
ATOM 764 C C . HIS A 1 95 ? -0.127 4.451 2.527 1.00 84.31 95 HIS A C 1
ATOM 766 O O . HIS A 1 95 ? -0.413 4.560 1.333 1.00 84.31 95 HIS A O 1
ATOM 772 N N . SER A 1 96 ? 0.553 5.392 3.187 1.00 77.88 96 SER A N 1
ATOM 773 C CA . SER A 1 96 ? 1.088 6.590 2.542 1.00 77.88 96 SER A CA 1
ATOM 774 C C . SER A 1 96 ? -0.005 7.320 1.747 1.00 77.88 96 SER A C 1
ATOM 776 O O . SER A 1 96 ? -1.051 7.680 2.292 1.00 77.88 96 SER A O 1
ATOM 778 N N . GLY A 1 97 ? 0.196 7.538 0.455 1.00 71.00 97 GLY A N 1
ATOM 779 C CA . GLY A 1 97 ? -0.740 8.273 -0.374 1.00 71.00 97 GLY A CA 1
ATOM 780 C C . GLY A 1 97 ? -1.865 7.466 -1.028 1.00 71.00 97 GLY A C 1
ATOM 781 O O . GLY A 1 97 ? -2.728 8.052 -1.682 1.00 71.00 97 GLY A O 1
ATOM 782 N N . SER A 1 98 ? -1.945 6.152 -0.794 1.00 73.00 98 SER A N 1
ATOM 783 C CA . SER A 1 98 ? -3.170 5.390 -1.117 1.00 73.00 98 SER A CA 1
ATOM 784 C C . SER A 1 98 ? -4.367 5.743 -0.247 1.00 73.00 98 SER A C 1
ATOM 786 O O . SER A 1 98 ? -5.486 5.314 -0.522 1.00 73.00 98 SER A O 1
ATOM 788 N N . SER A 1 99 ? -4.150 6.576 0.769 1.00 73.44 99 SER A N 1
ATOM 789 C CA . SER A 1 99 ? -5.223 7.190 1.534 1.00 73.44 99 SER A CA 1
ATOM 790 C C . SER A 1 99 ? -6.159 7.983 0.612 1.00 73.44 99 SER A C 1
ATOM 792 O O . SER A 1 99 ? -7.364 7.767 0.649 1.00 73.44 99 SER A O 1
ATOM 794 N N . THR A 1 100 ? -5.644 8.795 -0.320 1.00 70.88 100 THR A N 1
ATOM 795 C CA . THR A 1 100 ? -6.469 9.632 -1.230 1.00 70.88 100 THR A CA 1
ATOM 796 C C . THR A 1 100 ? -7.556 8.897 -1.990 1.00 70.88 100 THR A C 1
ATOM 798 O O . THR A 1 100 ? -8.699 9.361 -1.952 1.00 70.88 100 THR A O 1
ATOM 801 N N . PRO A 1 101 ? -7.262 7.767 -2.656 1.00 69.50 101 PRO A N 1
ATOM 802 C CA . PRO A 1 101 ? -8.286 7.004 -3.340 1.00 69.50 101 PRO A CA 1
ATOM 803 C C . PRO A 1 101 ? -9.500 6.665 -2.473 1.00 69.50 101 PRO A C 1
ATOM 805 O O . PRO A 1 101 ? -10.619 6.728 -2.976 1.00 69.50 101 PRO A O 1
ATOM 808 N N . TRP A 1 102 ? -9.290 6.371 -1.185 1.00 70.31 102 TRP A N 1
ATOM 809 C CA . TRP A 1 102 ? -10.342 6.046 -0.212 1.00 70.31 102 TRP A CA 1
ATOM 810 C C . TRP A 1 102 ? -11.269 7.230 0.103 1.00 70.31 102 TRP A C 1
ATOM 812 O O . TRP A 1 102 ? -12.422 7.080 0.515 1.00 70.31 102 TRP A O 1
ATOM 822 N N . HIS A 1 103 ? -10.769 8.439 -0.110 1.00 64.31 103 HIS A N 1
ATOM 823 C CA . HIS A 1 103 ? -11.408 9.666 0.331 1.00 64.31 103 HIS A CA 1
ATOM 824 C C . HIS A 1 103 ? -12.380 10.248 -0.693 1.00 64.31 103 HIS A C 1
ATOM 826 O O . HIS A 1 103 ? -13.421 10.787 -0.315 1.00 64.31 103 HIS A O 1
ATOM 832 N N . VAL A 1 104 ? -12.098 10.075 -1.985 1.00 63.12 104 VAL A N 1
ATOM 833 C CA . VAL A 1 104 ? -12.941 10.600 -3.069 1.00 63.12 104 VAL A CA 1
ATOM 834 C C . VAL A 1 104 ? -14.342 9.960 -3.095 1.00 63.12 104 VAL A C 1
ATOM 836 O O . VAL A 1 104 ? -15.312 10.717 -3.140 1.00 63.12 104 VAL A O 1
ATOM 839 N N . PRO A 1 105 ? -14.519 8.624 -2.998 1.00 59.09 105 PRO A N 1
ATOM 840 C CA . PRO A 1 105 ? -15.853 8.013 -3.005 1.00 59.09 105 PRO A CA 1
ATOM 841 C C . PRO A 1 105 ? -16.704 8.440 -1.806 1.00 59.09 105 PRO A C 1
ATOM 843 O O . PRO A 1 105 ? -17.894 8.716 -1.950 1.00 59.09 105 PRO A O 1
ATOM 846 N N . SER A 1 106 ? -16.072 8.551 -0.634 1.00 58.75 106 SER A N 1
ATOM 847 C CA . SER A 1 106 ? -16.724 8.962 0.613 1.00 58.75 106 SER A CA 1
ATOM 848 C C . SER A 1 106 ? -17.227 10.407 0.548 1.00 58.75 106 SER A C 1
ATOM 850 O O . SER A 1 106 ? -18.315 10.705 1.030 1.00 58.75 106 SER A O 1
ATOM 852 N N . LEU A 1 107 ? -16.468 11.306 -0.089 1.00 57.09 107 LEU A N 1
ATOM 853 C CA . LEU A 1 107 ? -16.895 12.687 -0.329 1.00 57.09 107 LEU A CA 1
ATOM 854 C C . LEU A 1 107 ? -18.042 12.756 -1.346 1.00 57.09 107 LEU A C 1
ATOM 856 O O . LEU A 1 107 ? -19.012 13.474 -1.120 1.00 57.09 107 LEU A O 1
ATOM 860 N N . LEU A 1 108 ? -17.963 11.998 -2.444 1.00 57.94 108 LEU A N 1
ATOM 861 C CA . LEU A 1 108 ? -18.971 12.033 -3.509 1.00 57.94 108 LEU A CA 1
ATOM 862 C C . LEU A 1 108 ? -20.332 11.477 -3.072 1.00 57.94 108 LEU A C 1
ATOM 864 O O . LEU A 1 108 ? -21.355 12.001 -3.505 1.00 57.94 108 LEU A O 1
ATOM 868 N N . SER A 1 109 ? -20.366 10.468 -2.198 1.00 60.25 109 SER A N 1
ATOM 869 C CA . SER A 1 109 ? -21.621 9.889 -1.694 1.00 60.25 109 SER A CA 1
ATOM 870 C C . SER A 1 109 ? -22.390 10.806 -0.737 1.00 60.25 109 SER A C 1
ATOM 872 O O . SER A 1 109 ? -23.589 10.617 -0.548 1.00 60.25 109 SER A O 1
ATOM 874 N N . HIS A 1 110 ? -21.723 11.814 -0.166 1.00 55.06 110 HIS A N 1
ATOM 875 C CA . HIS A 1 110 ? -22.312 12.761 0.786 1.00 55.06 110 HIS A CA 1
ATOM 876 C C . HIS A 1 110 ? -22.597 14.138 0.170 1.00 55.06 110 HIS A C 1
ATOM 878 O O . HIS A 1 110 ? -23.178 15.002 0.831 1.00 55.06 110 HIS A O 1
ATOM 884 N N . LEU A 1 111 ? -22.208 14.371 -1.090 1.00 48.81 111 LEU A N 1
ATOM 885 C CA . LEU A 1 111 ? -22.551 15.606 -1.786 1.00 48.81 111 LEU A CA 1
ATOM 886 C C . LEU A 1 111 ? -24.015 15.562 -2.254 1.00 48.81 111 LEU A C 1
ATOM 888 O O . LEU A 1 111 ? -24.458 14.554 -2.807 1.00 48.81 111 LEU A O 1
ATOM 892 N N . PRO A 1 112 ? -24.782 16.655 -2.080 1.00 46.47 112 PRO A N 1
ATOM 893 C CA . PRO A 1 112 ? -26.132 16.734 -2.617 1.00 46.47 112 PRO A CA 1
ATOM 894 C C . PRO A 1 112 ? -26.105 16.529 -4.144 1.00 46.47 112 PRO A C 1
ATOM 896 O O . PRO A 1 112 ? -25.180 17.018 -4.803 1.00 46.47 112 PRO A O 1
ATOM 899 N N . PRO A 1 113 ? -27.122 15.873 -4.740 1.00 50.72 113 PRO A N 1
ATOM 900 C CA . PRO A 1 113 ? -27.155 15.561 -6.173 1.00 50.72 113 PRO A CA 1
ATOM 901 C C . PRO A 1 113 ? -26.890 16.768 -7.087 1.00 50.72 113 PRO A C 1
ATOM 903 O O . PRO A 1 113 ? -26.278 16.625 -8.142 1.00 50.72 113 PRO A O 1
ATOM 906 N N . SER A 1 114 ? -27.256 17.977 -6.652 1.00 42.00 114 SER A N 1
ATOM 907 C CA . SER A 1 114 ? -27.010 19.233 -7.372 1.00 42.00 114 SER A CA 1
ATOM 908 C C . SER A 1 114 ? -25.528 19.588 -7.566 1.00 42.00 114 SER A C 1
ATOM 910 O O . SER A 1 114 ? -25.211 20.337 -8.486 1.00 42.00 114 SER A O 1
ATOM 912 N N . LEU A 1 115 ? -24.617 19.054 -6.745 1.00 40.78 115 LEU A N 1
ATOM 913 C CA . LEU A 1 115 ? -23.169 19.290 -6.839 1.00 40.78 115 LEU A CA 1
ATOM 914 C C . LEU A 1 115 ? -22.415 18.170 -7.575 1.00 40.78 115 LEU A C 1
ATOM 916 O O . LEU A 1 115 ? -21.251 18.352 -7.925 1.00 40.78 115 LEU A O 1
ATOM 920 N N . THR A 1 116 ? -23.071 17.041 -7.862 1.00 43.78 116 THR A N 1
ATOM 921 C CA . THR A 1 116 ? -22.449 15.879 -8.530 1.00 43.78 116 THR A CA 1
ATOM 922 C C . THR A 1 116 ? -22.211 16.074 -10.035 1.00 43.78 116 THR A C 1
ATOM 924 O O . THR A 1 116 ? -21.442 15.329 -10.635 1.00 43.78 116 THR A O 1
ATOM 927 N N . HIS A 1 117 ? -22.815 17.103 -10.644 1.00 37.88 117 HIS A N 1
ATOM 928 C CA . HIS A 1 117 ? -22.676 17.421 -12.073 1.00 37.88 117 HIS A CA 1
ATOM 929 C C . HIS A 1 117 ? -21.544 18.405 -12.411 1.00 37.88 117 HIS A C 1
ATOM 931 O O . HIS A 1 117 ? -21.348 18.725 -13.585 1.00 37.88 117 HIS A O 1
ATOM 937 N N . LEU A 1 118 ? -20.784 18.895 -11.426 1.00 34.19 118 LEU A N 1
ATOM 938 C CA . LEU A 1 118 ? -19.582 19.674 -11.723 1.00 34.19 118 LEU A CA 1
ATOM 939 C C . LEU A 1 118 ? -18.506 18.737 -12.299 1.00 34.19 118 LEU A C 1
ATOM 941 O O . LEU A 1 118 ? -18.215 17.713 -11.678 1.00 34.19 118 LEU A O 1
ATOM 945 N N . PRO A 1 119 ? -17.883 19.063 -13.450 1.00 36.16 119 PRO A N 1
ATOM 946 C CA . PRO A 1 119 ? -16.755 18.292 -13.958 1.00 36.16 119 PRO A CA 1
ATOM 947 C C . PRO A 1 119 ? -15.693 18.190 -12.860 1.00 36.16 119 PRO A C 1
ATOM 949 O O . PRO A 1 119 ? -15.249 19.218 -12.341 1.00 36.16 119 PRO A O 1
ATOM 952 N N . SER A 1 120 ? -15.279 16.971 -12.491 1.00 37.09 120 SER A N 1
ATOM 953 C CA . SER A 1 120 ? -14.326 16.729 -11.392 1.00 37.09 120 SER A CA 1
ATOM 954 C C . SER A 1 120 ? -13.003 17.499 -11.544 1.00 37.09 120 SER A C 1
ATOM 956 O O . SER A 1 120 ? -12.296 17.716 -10.564 1.00 37.09 120 SER A O 1
ATOM 958 N N . THR A 1 121 ? -12.695 17.986 -12.749 1.00 32.56 121 THR A N 1
ATOM 959 C CA . THR A 1 121 ? -11.552 18.854 -13.061 1.00 32.56 121 THR A CA 1
ATOM 960 C C . THR A 1 121 ? -11.611 20.239 -12.398 1.00 32.56 121 THR A C 1
ATOM 962 O O . THR A 1 121 ? -10.563 20.847 -12.191 1.00 32.56 121 THR A O 1
ATOM 965 N N . HIS A 1 122 ? -12.791 20.746 -12.018 1.00 30.36 122 HIS A N 1
ATOM 966 C CA . HIS A 1 122 ? -12.938 22.079 -11.411 1.00 30.36 122 HIS A CA 1
ATOM 967 C C . HIS A 1 122 ? -12.784 22.112 -9.883 1.00 30.36 122 HIS A C 1
ATOM 969 O O . HIS A 1 122 ? -12.471 23.168 -9.333 1.00 30.36 122 HIS A O 1
ATOM 975 N N . LEU A 1 123 ? -12.947 20.979 -9.192 1.00 32.25 123 LEU A N 1
ATOM 976 C CA . LEU A 1 123 ? -12.803 20.894 -7.730 1.00 32.25 123 LEU A CA 1
ATOM 977 C C . LEU A 1 123 ? -11.337 20.913 -7.259 1.00 32.25 123 LEU A C 1
ATOM 979 O O . LEU A 1 123 ? -11.081 21.135 -6.081 1.00 32.25 123 LEU A O 1
ATOM 983 N N . CYS A 1 124 ? -10.377 20.732 -8.171 1.00 32.16 124 CYS A N 1
ATOM 984 C CA . CYS A 1 124 ? -8.965 20.529 -7.836 1.00 32.16 124 CYS A CA 1
ATOM 985 C C . CYS A 1 124 ? -8.051 21.737 -8.141 1.00 32.16 124 CYS A C 1
ATOM 987 O O . CYS A 1 124 ? -6.838 21.628 -8.004 1.00 32.16 124 CYS A O 1
ATOM 989 N N . ASN A 1 125 ? -8.603 22.879 -8.581 1.00 27.23 125 ASN A N 1
ATOM 990 C CA . ASN A 1 125 ? -7.825 23.964 -9.203 1.00 27.23 125 ASN A CA 1
ATOM 991 C C . ASN A 1 125 ? -7.875 25.307 -8.441 1.00 27.23 125 ASN A C 1
ATOM 993 O O . ASN A 1 125 ? -8.016 26.370 -9.049 1.00 27.23 125 ASN A O 1
ATOM 997 N N . ARG A 1 126 ? -7.799 25.291 -7.101 1.00 31.19 126 ARG A N 1
ATOM 998 C CA . ARG A 1 126 ? -7.621 26.520 -6.302 1.00 31.19 126 ARG A CA 1
ATOM 999 C C . ARG A 1 126 ? -6.259 26.533 -5.615 1.00 31.19 126 ARG A C 1
ATOM 1001 O O . ARG A 1 126 ? -5.993 25.728 -4.736 1.00 31.19 126 ARG A O 1
ATOM 1008 N N . ASN A 1 127 ? -5.432 27.497 -6.024 1.00 29.78 127 ASN A N 1
ATOM 1009 C CA . ASN A 1 127 ? -4.130 27.809 -5.442 1.00 29.78 127 ASN A CA 1
ATOM 1010 C C . ASN A 1 127 ? -4.276 28.222 -3.973 1.00 29.78 127 ASN A C 1
ATOM 1012 O O . ASN A 1 127 ? -4.676 29.349 -3.682 1.00 29.78 127 ASN A O 1
ATOM 1016 N N . VAL A 1 128 ? -3.906 27.331 -3.058 1.00 32.62 128 VAL A N 1
ATOM 1017 C CA . VAL A 1 128 ? -3.608 27.671 -1.666 1.00 32.62 128 VAL A CA 1
ATOM 1018 C C . VAL A 1 128 ? -2.263 27.035 -1.336 1.00 32.62 128 VAL A C 1
ATOM 1020 O O . VAL A 1 128 ? -2.043 25.852 -1.562 1.00 32.62 128 VAL A O 1
ATOM 1023 N N . HIS A 1 129 ? -1.317 27.845 -0.872 1.00 31.42 129 HIS A N 1
ATOM 1024 C CA . HIS A 1 129 ? -0.014 27.372 -0.426 1.00 31.42 129 HIS A CA 1
ATOM 1025 C C . HIS A 1 129 ? -0.125 26.936 1.031 1.00 31.42 129 HIS A C 1
ATOM 1027 O O . HIS A 1 129 ? -0.343 27.795 1.876 1.00 31.42 129 HIS A O 1
ATOM 1033 N N . ASN A 1 130 ? 0.039 25.642 1.319 1.00 31.88 130 ASN A N 1
ATOM 1034 C CA . ASN A 1 130 ? 0.489 25.157 2.628 1.00 31.88 130 ASN A CA 1
ATOM 1035 C C . ASN A 1 130 ? 1.061 23.730 2.545 1.00 31.88 130 ASN A C 1
ATOM 1037 O O . ASN A 1 130 ? 1.128 23.117 1.482 1.00 31.88 130 ASN A O 1
ATOM 1041 N N . THR A 1 131 ? 1.629 23.237 3.638 1.00 34.56 131 THR A N 1
ATOM 1042 C CA . THR A 1 131 ? 2.217 21.898 3.775 1.00 34.56 131 THR A CA 1
ATOM 1043 C C . THR A 1 131 ? 1.129 20.842 4.017 1.00 34.56 131 THR A C 1
ATOM 1045 O O . THR A 1 131 ? 0.140 21.126 4.682 1.00 34.56 131 THR A O 1
ATOM 1048 N N . TYR A 1 132 ? 1.268 19.635 3.441 1.00 44.66 132 TYR A N 1
ATOM 1049 C CA . TYR A 1 132 ? 0.174 18.646 3.363 1.00 44.66 132 TYR A CA 1
ATOM 1050 C C . TYR A 1 132 ? 0.559 17.251 3.882 1.00 44.66 132 TYR A C 1
ATOM 1052 O O . TYR A 1 132 ? 1.739 16.887 3.803 1.00 44.66 132 TYR A O 1
ATOM 1060 N N . PRO A 1 133 ? -0.422 16.447 4.346 1.00 36.25 133 PRO A N 1
ATOM 1061 C CA . PRO A 1 133 ? -0.173 15.186 5.025 1.00 36.25 133 PRO A CA 1
ATOM 1062 C C . PRO A 1 133 ? 0.441 14.068 4.194 1.00 36.25 133 PRO A C 1
ATOM 1064 O O . PRO A 1 133 ? 0.080 13.839 3.045 1.00 36.25 133 PRO A O 1
ATOM 1067 N N . ARG A 1 134 ? 1.276 13.278 4.860 1.00 44.31 134 ARG A N 1
ATOM 1068 C CA . ARG A 1 134 ? 1.659 11.911 4.500 1.00 44.31 134 ARG A CA 1
ATOM 1069 C C . ARG A 1 134 ? 1.442 11.104 5.772 1.00 44.31 134 ARG A C 1
ATOM 1071 O O . ARG A 1 134 ? 1.976 11.528 6.782 1.00 44.31 134 ARG A O 1
ATOM 1078 N N . ALA A 1 135 ? 0.659 10.032 5.779 1.00 40.66 135 ALA A N 1
ATOM 1079 C CA . ALA A 1 135 ? 0.440 9.199 6.969 1.00 40.66 135 ALA A CA 1
ATOM 1080 C C . ALA A 1 135 ? -0.118 7.828 6.558 1.00 40.66 135 ALA A C 1
ATOM 1082 O O . ALA A 1 135 ? -0.667 7.708 5.464 1.00 40.66 135 ALA A O 1
ATOM 1083 N N . HIS A 1 136 ? -0.035 6.812 7.424 1.00 44.00 136 HIS A N 1
ATOM 1084 C CA . HIS A 1 136 ? -0.935 5.661 7.305 1.00 44.00 136 HIS A CA 1
ATOM 1085 C C . HIS A 1 136 ? -2.282 6.088 7.872 1.00 44.00 136 HIS A C 1
ATOM 1087 O O . HIS A 1 136 ? -2.395 6.381 9.063 1.00 44.00 136 HIS A O 1
ATOM 1093 N N . ALA A 1 137 ? -3.274 6.190 6.996 1.00 47.78 137 ALA A N 1
ATOM 1094 C CA . ALA A 1 137 ? -4.614 6.614 7.351 1.00 47.78 137 ALA A CA 1
ATOM 1095 C C . ALA A 1 137 ? -5.509 5.376 7.406 1.00 47.78 137 ALA A C 1
ATOM 1097 O O . ALA A 1 137 ? -5.661 4.649 6.424 1.00 47.78 137 ALA A O 1
ATOM 1098 N N . PHE A 1 138 ? -6.091 5.142 8.573 1.00 43.38 138 PHE A N 1
ATOM 1099 C CA . PHE A 1 138 ? -7.041 4.074 8.821 1.00 43.38 138 PHE A CA 1
ATOM 1100 C C . PHE A 1 138 ? -8.405 4.698 9.068 1.00 43.38 138 PHE A C 1
ATOM 1102 O O . PHE A 1 138 ? -8.560 5.533 9.961 1.00 43.38 138 PHE A O 1
ATOM 1109 N N . THR A 1 139 ? -9.395 4.316 8.273 1.00 51.91 139 THR A N 1
ATOM 1110 C CA . THR A 1 139 ? -10.746 4.867 8.377 1.00 51.91 139 THR A CA 1
ATOM 1111 C C . THR A 1 139 ? -11.743 3.752 8.676 1.00 51.91 139 THR A C 1
ATOM 1113 O O . THR A 1 139 ? -11.846 2.787 7.919 1.00 51.91 139 THR A O 1
ATOM 1116 N N . LEU A 1 140 ? -12.499 3.913 9.761 1.00 47.06 140 LEU A N 1
ATOM 1117 C CA . LEU A 1 140 ? -13.713 3.142 10.043 1.00 47.06 140 LEU A CA 1
ATOM 1118 C C . LEU A 1 140 ? -14.923 3.890 9.476 1.00 47.06 140 LEU A C 1
ATOM 1120 O O . LEU A 1 140 ? -14.906 5.110 9.463 1.00 47.06 140 LEU A O 1
ATOM 1124 N N . LEU A 1 141 ? -15.961 3.184 9.030 1.00 47.25 141 LEU A N 1
ATOM 1125 C CA . LEU A 1 141 ? -17.271 3.774 8.719 1.00 47.25 141 LEU A CA 1
ATOM 1126 C C . LEU A 1 141 ? -18.247 3.545 9.903 1.00 47.25 141 LEU A C 1
ATOM 1128 O O . LEU A 1 141 ? -18.200 2.483 10.527 1.00 47.25 141 LEU A O 1
ATOM 1132 N N . ASP A 1 142 ? -19.068 4.564 10.213 1.00 48.53 142 ASP A N 1
ATOM 1133 C CA . ASP A 1 142 ? -19.911 4.788 11.421 1.00 48.53 142 ASP A CA 1
ATOM 1134 C C . ASP A 1 142 ? -21.075 3.762 11.650 1.00 48.53 142 ASP A C 1
ATOM 1136 O O . ASP A 1 142 ? -21.184 2.742 10.969 1.00 48.53 142 ASP A O 1
ATOM 1140 N N . HIS A 1 143 ? -21.908 3.991 12.676 1.00 44.84 143 HIS A N 1
ATOM 1141 C CA . HIS A 1 143 ? -22.230 3.137 13.827 1.00 44.84 143 HIS A CA 1
ATOM 1142 C C . HIS A 1 143 ? -23.650 2.511 13.838 1.00 44.84 143 HIS A C 1
ATOM 1144 O O . HIS A 1 143 ? -24.474 2.785 12.978 1.00 44.84 143 HIS A O 1
ATOM 1150 N N . ASP A 1 144 ? -23.872 1.624 14.830 1.00 43.91 144 ASP A N 1
ATOM 1151 C CA . ASP A 1 144 ? -25.138 0.984 15.286 1.00 43.91 144 ASP A CA 1
ATOM 1152 C C . ASP A 1 144 ? -25.334 -0.535 15.112 1.00 43.91 144 ASP A C 1
ATOM 1154 O O . ASP A 1 144 ? -26.330 -1.073 15.589 1.00 43.91 144 ASP A O 1
ATOM 1158 N N . HIS A 1 145 ? -24.372 -1.290 14.563 1.00 43.78 145 HIS A N 1
ATOM 1159 C CA . HIS A 1 145 ? -24.497 -2.763 14.500 1.00 43.78 145 HIS A CA 1
ATOM 1160 C C . HIS A 1 145 ? -23.382 -3.543 15.236 1.00 43.78 145 HIS A C 1
ATOM 1162 O O . HIS A 1 145 ? -22.203 -3.254 15.007 1.00 43.78 145 HIS A O 1
ATOM 1168 N N . PRO A 1 146 ? -23.700 -4.566 16.059 1.00 50.78 146 PRO A N 1
ATOM 1169 C CA . PRO A 1 146 ? -22.728 -5.365 16.828 1.00 50.78 146 PRO A CA 1
ATOM 1170 C C . PRO A 1 146 ? -21.941 -6.417 16.005 1.00 50.78 146 PRO A C 1
ATOM 1172 O O . PRO A 1 146 ? -21.640 -7.494 16.517 1.00 50.78 146 PRO A O 1
ATOM 1175 N N . HIS A 1 147 ? -21.625 -6.175 14.725 1.00 58.44 147 HIS A N 1
ATOM 1176 C CA . HIS A 1 147 ? -21.078 -7.213 13.829 1.00 58.44 147 HIS A CA 1
ATOM 1177 C C . HIS A 1 147 ? -19.689 -6.931 13.236 1.00 58.44 147 HIS A C 1
ATOM 1179 O O . HIS A 1 147 ? -19.218 -5.797 13.196 1.00 58.44 147 HIS A O 1
ATOM 1185 N N . LEU A 1 148 ? -19.091 -8.047 12.799 1.00 65.31 148 LEU A N 1
ATOM 1186 C CA . LEU A 1 148 ? -17.741 -8.298 12.289 1.00 65.31 148 LEU A CA 1
ATOM 1187 C C . LEU A 1 148 ? -17.298 -7.319 11.178 1.00 65.31 148 LEU A C 1
ATOM 1189 O O . LEU A 1 148 ? -18.106 -6.915 10.341 1.00 65.31 148 LEU A O 1
ATOM 1193 N N . PHE A 1 149 ? -16.005 -6.999 11.133 1.00 78.31 149 PHE A N 1
ATOM 1194 C CA . PHE A 1 149 ? -15.385 -6.110 10.149 1.00 78.31 149 PHE A CA 1
ATOM 1195 C C . PHE A 1 149 ? -14.943 -6.855 8.885 1.00 78.31 149 PHE A C 1
ATOM 1197 O O . PHE A 1 149 ? -14.426 -7.974 8.956 1.00 78.31 149 PHE A O 1
ATOM 1204 N N . ALA A 1 150 ? -15.070 -6.180 7.745 1.00 81.12 150 ALA A N 1
ATOM 1205 C CA . ALA A 1 150 ? -14.301 -6.459 6.540 1.00 81.12 150 ALA A CA 1
ATOM 1206 C C . ALA A 1 150 ? -13.142 -5.456 6.468 1.00 81.12 150 ALA A C 1
ATOM 1208 O O . ALA A 1 150 ? -13.376 -4.245 6.504 1.00 81.12 150 ALA A O 1
ATOM 1209 N N . LEU A 1 151 ? -11.901 -5.935 6.394 1.00 82.88 151 LEU A N 1
ATOM 1210 C CA . LEU A 1 151 ? -10.738 -5.059 6.218 1.00 82.88 151 LEU A CA 1
ATOM 1211 C C . LEU A 1 151 ? -10.398 -4.951 4.734 1.00 82.88 151 LEU A C 1
ATOM 1213 O O . LEU A 1 151 ? -10.380 -5.965 4.042 1.00 82.88 151 LEU A O 1
ATOM 1217 N N . ILE A 1 152 ? -10.094 -3.746 4.259 1.00 81.56 152 ILE A N 1
ATOM 1218 C CA . ILE A 1 152 ? -9.598 -3.509 2.902 1.00 81.56 152 ILE A CA 1
ATOM 1219 C C . ILE A 1 152 ? -8.226 -2.861 2.994 1.00 81.56 152 ILE A C 1
ATOM 1221 O O . ILE A 1 152 ? -8.111 -1.723 3.441 1.00 81.56 152 ILE A O 1
ATOM 1225 N N . PHE A 1 153 ? -7.196 -3.571 2.544 1.00 81.88 153 PHE A N 1
ATOM 1226 C CA . PHE A 1 153 ? -5.849 -3.032 2.403 1.00 81.88 153 PHE A CA 1
ATOM 1227 C C . PHE A 1 153 ? -5.650 -2.468 1.003 1.00 81.88 153 PHE A C 1
ATOM 1229 O O . PHE A 1 153 ? -5.950 -3.128 0.006 1.00 81.88 153 PHE A O 1
ATOM 1236 N N . ILE A 1 154 ? -5.130 -1.248 0.951 1.00 79.19 154 ILE A N 1
ATOM 1237 C CA . ILE A 1 154 ? -4.953 -0.488 -0.280 1.00 79.19 154 ILE A CA 1
ATOM 1238 C C . ILE A 1 154 ? -3.463 -0.249 -0.498 1.00 79.19 154 ILE A C 1
ATOM 1240 O O . ILE A 1 154 ? -2.779 0.296 0.374 1.00 79.19 154 ILE A O 1
ATOM 1244 N N . GLU A 1 155 ? -2.983 -0.659 -1.667 1.00 72.19 155 GLU A N 1
ATOM 1245 C CA . GLU A 1 155 ? -1.592 -0.518 -2.091 1.00 72.19 155 GLU A CA 1
ATOM 1246 C C . GLU A 1 155 ? -1.190 0.969 -2.216 1.00 72.19 155 GLU A C 1
ATOM 1248 O O . GLU A 1 155 ? -1.949 1.754 -2.791 1.00 72.19 155 GLU A O 1
ATOM 1253 N N . PRO A 1 156 ? -0.047 1.395 -1.635 1.00 57.38 156 PRO A N 1
ATOM 1254 C CA . PRO A 1 156 ? 0.359 2.798 -1.527 1.00 57.38 156 PRO A CA 1
ATOM 1255 C C . PRO A 1 156 ? 0.684 3.506 -2.843 1.00 57.38 156 PRO A C 1
ATOM 1257 O O . PRO A 1 156 ? 1.651 3.200 -3.529 1.00 57.38 156 PRO A O 1
ATOM 1260 N N . VAL A 1 157 ? 0.024 4.643 -3.056 1.00 54.03 157 VAL A N 1
ATOM 1261 C CA . VAL A 1 157 ? 0.475 5.681 -3.997 1.00 54.03 157 VAL A CA 1
ATOM 1262 C C . VAL A 1 157 ? 1.372 6.657 -3.245 1.00 54.03 157 VAL A C 1
ATOM 1264 O O . VAL A 1 157 ? 1.067 6.986 -2.106 1.00 54.03 157 VAL A O 1
ATOM 1267 N N . LEU A 1 158 ? 2.474 7.160 -3.808 1.00 48.38 158 LEU A N 1
ATOM 1268 C CA . LEU A 1 158 ? 3.183 8.285 -3.177 1.00 48.38 158 LEU A CA 1
ATOM 1269 C C . LEU A 1 158 ? 2.547 9.605 -3.615 1.00 48.38 158 LEU A C 1
ATOM 1271 O O . LEU A 1 158 ? 2.316 9.839 -4.791 1.00 48.38 158 LEU A O 1
ATOM 1275 N N . MET A 1 159 ? 2.276 10.481 -2.651 1.00 53.38 159 MET A N 1
ATOM 1276 C CA . MET A 1 159 ? 1.522 11.712 -2.874 1.00 53.38 159 MET A CA 1
ATOM 1277 C C . MET A 1 159 ? 2.372 12.969 -2.744 1.00 53.38 159 MET A C 1
ATOM 1279 O O . MET A 1 159 ? 3.170 13.119 -1.809 1.00 53.38 159 MET A O 1
ATOM 1283 N N . PHE A 1 160 ? 2.107 13.916 -3.641 1.00 42.25 160 PHE A N 1
ATOM 1284 C CA . PHE A 1 160 ? 2.625 15.273 -3.589 1.00 42.25 160 PHE A CA 1
ATOM 1285 C C . PHE A 1 160 ? 1.508 16.255 -3.959 1.00 42.25 160 PHE A C 1
ATOM 1287 O O . PHE A 1 160 ? 0.805 16.011 -4.935 1.00 42.25 160 PHE A O 1
ATOM 1294 N N . PRO A 1 161 ? 1.332 17.347 -3.195 1.00 46.44 161 PRO A N 1
ATOM 1295 C CA . PRO A 1 161 ? 0.368 18.392 -3.514 1.00 46.44 161 PRO A CA 1
ATOM 1296 C C . PRO A 1 161 ? 0.668 19.072 -4.846 1.00 46.44 161 PRO A C 1
ATOM 1298 O O . PRO A 1 161 ? 1.813 19.056 -5.267 1.00 46.44 161 PRO A O 1
ATOM 1301 N N . GLY A 1 162 ? -0.299 19.750 -5.468 1.00 50.47 162 GLY A N 1
ATOM 1302 C CA . GLY A 1 162 ? -0.047 20.632 -6.607 1.00 50.47 162 GLY A CA 1
ATOM 1303 C C . GLY A 1 162 ? 0.821 21.811 -6.165 1.00 50.47 162 GLY A C 1
ATOM 1304 O O . GLY A 1 162 ? 0.329 22.825 -5.690 1.00 50.47 162 GLY A O 1
ATOM 1305 N N . MET A 1 163 ? 2.134 21.648 -6.249 1.00 61.88 163 MET A N 1
ATOM 1306 C CA . MET A 1 163 ? 3.132 22.623 -5.805 1.00 61.88 163 MET A CA 1
ATOM 1307 C C . MET A 1 163 ? 3.928 23.188 -6.976 1.00 61.88 163 MET A C 1
ATOM 1309 O O . MET A 1 163 ? 3.982 22.599 -8.056 1.00 61.88 163 MET A O 1
ATOM 1313 N N . SER A 1 164 ? 4.605 24.310 -6.733 1.00 72.25 164 SER A N 1
ATOM 1314 C CA . SER A 1 164 ? 5.628 24.825 -7.644 1.00 72.25 164 SER A CA 1
ATOM 1315 C C . SER A 1 164 ? 6.656 23.739 -7.973 1.00 72.25 164 SER A C 1
ATOM 1317 O O . SER A 1 164 ? 7.040 22.960 -7.100 1.00 72.25 164 SER A O 1
ATOM 1319 N N . SER A 1 165 ? 7.175 23.734 -9.202 1.00 73.94 165 SER A N 1
ATOM 1320 C CA . SER A 1 165 ? 8.275 22.851 -9.617 1.00 73.94 165 SER A CA 1
ATOM 1321 C C . SER A 1 165 ? 9.540 23.007 -8.762 1.00 73.94 165 SER A C 1
ATOM 1323 O O . SER A 1 165 ? 10.376 22.106 -8.726 1.00 73.94 165 SER A O 1
ATOM 1325 N N . THR A 1 166 ? 9.673 24.136 -8.064 1.00 80.06 166 THR A N 1
ATOM 1326 C CA . THR A 1 166 ? 10.771 24.435 -7.137 1.00 80.06 166 THR A CA 1
ATOM 1327 C C . THR A 1 166 ? 10.525 23.971 -5.703 1.00 80.06 166 THR A C 1
ATOM 1329 O O . THR A 1 166 ? 11.439 24.056 -4.885 1.00 80.06 166 THR A O 1
ATOM 1332 N N . ASP A 1 167 ? 9.323 23.497 -5.363 1.00 77.31 167 ASP A N 1
ATOM 1333 C CA . ASP A 1 167 ? 9.044 23.028 -4.008 1.00 77.31 167 ASP A CA 1
ATOM 1334 C C . ASP A 1 167 ? 9.906 21.783 -3.707 1.00 77.31 167 ASP A C 1
ATOM 1336 O O . ASP A 1 167 ? 9.946 20.853 -4.525 1.00 77.31 167 ASP A O 1
ATOM 1340 N N . PRO A 1 168 ? 10.599 21.724 -2.551 1.00 71.44 168 PRO A N 1
ATOM 1341 C CA . PRO A 1 168 ? 11.476 20.607 -2.189 1.00 71.44 168 PRO A CA 1
ATOM 1342 C C . PRO A 1 168 ? 10.812 19.234 -2.309 1.00 71.44 168 PRO A C 1
ATOM 1344 O O . PRO A 1 168 ? 11.467 18.233 -2.602 1.00 71.44 168 PRO A O 1
ATOM 1347 N N . ARG A 1 169 ? 9.493 19.172 -2.122 1.00 66.56 169 ARG A N 1
ATOM 1348 C CA . ARG A 1 169 ? 8.717 17.945 -2.248 1.00 66.56 169 ARG A CA 1
ATOM 1349 C C . ARG A 1 169 ? 8.572 17.535 -3.723 1.00 66.56 169 ARG A C 1
ATOM 1351 O O . ARG A 1 169 ? 8.723 16.357 -4.018 1.00 66.56 169 ARG A O 1
ATOM 1358 N N . VAL A 1 170 ? 8.402 18.464 -4.668 1.00 71.81 170 VAL A N 1
ATOM 1359 C CA . VAL A 1 170 ? 8.414 18.158 -6.122 1.00 71.81 170 VAL A CA 1
ATOM 1360 C C . VAL A 1 170 ? 9.776 17.691 -6.583 1.00 71.81 170 VAL A C 1
ATOM 1362 O O . VAL A 1 170 ? 9.883 16.732 -7.351 1.00 71.81 170 VAL A O 1
ATOM 1365 N N . VAL A 1 171 ? 10.826 18.338 -6.080 1.00 79.44 171 VAL A N 1
ATOM 1366 C CA . VAL A 1 171 ? 12.207 17.916 -6.323 1.00 79.44 171 VAL A CA 1
ATOM 1367 C C . VAL A 1 171 ? 12.400 16.480 -5.836 1.00 79.44 171 VAL A C 1
ATOM 1369 O O . VAL A 1 171 ? 12.939 15.650 -6.569 1.00 79.44 171 VAL A O 1
ATOM 1372 N N . HIS A 1 172 ? 11.886 16.156 -4.648 1.00 75.06 172 HIS A N 1
ATOM 1373 C CA . HIS A 1 172 ? 11.929 14.804 -4.104 1.00 75.06 172 HIS A CA 1
ATOM 1374 C C . HIS A 1 172 ? 11.086 13.806 -4.917 1.00 75.06 172 HIS A C 1
ATOM 1376 O O . HIS A 1 172 ? 11.566 12.715 -5.206 1.00 75.06 172 HIS A O 1
ATOM 1382 N N . SER A 1 173 ? 9.883 14.175 -5.373 1.00 73.94 173 SER A N 1
ATOM 1383 C CA . SER A 1 173 ? 9.078 13.318 -6.258 1.00 73.94 173 SER A CA 1
ATOM 1384 C C . SER A 1 173 ? 9.795 13.029 -7.573 1.00 73.94 173 SER A C 1
ATOM 1386 O O . SER A 1 173 ? 9.893 11.887 -8.016 1.00 73.94 173 SER A O 1
ATOM 1388 N N . THR A 1 174 ? 10.384 1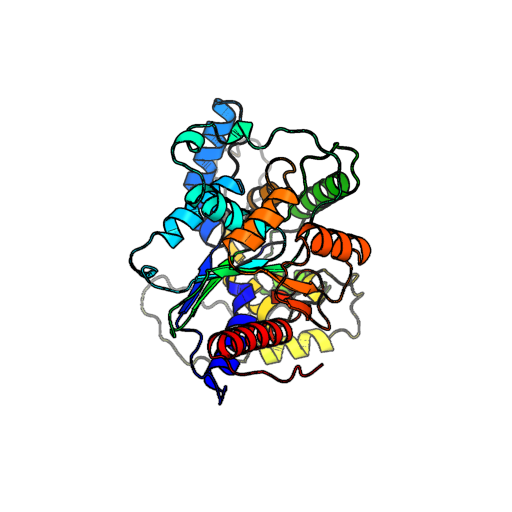4.064 -8.171 1.00 79.56 174 THR A N 1
ATOM 1389 C CA . THR A 1 174 ? 11.186 13.945 -9.390 1.00 79.56 174 THR A CA 1
ATOM 1390 C C . THR A 1 174 ? 12.395 13.040 -9.156 1.00 79.56 174 THR A C 1
ATOM 1392 O O . THR A 1 174 ? 12.736 12.229 -10.016 1.00 79.56 174 THR A O 1
ATOM 1395 N N . ALA A 1 175 ? 13.037 13.135 -7.989 1.00 82.25 175 ALA A N 1
ATOM 1396 C CA . ALA A 1 175 ? 14.117 12.237 -7.599 1.00 82.25 175 ALA A CA 1
ATOM 1397 C C . ALA A 1 175 ? 13.629 10.787 -7.437 1.00 82.25 175 ALA A C 1
ATOM 1399 O O . ALA A 1 175 ? 14.292 9.882 -7.937 1.00 82.25 175 ALA A O 1
ATOM 1400 N N . ASN A 1 176 ? 12.458 10.561 -6.835 1.00 78.94 176 ASN A N 1
ATOM 1401 C CA . ASN A 1 176 ? 11.851 9.233 -6.697 1.00 78.94 176 ASN A CA 1
ATOM 1402 C C . ASN A 1 176 ? 11.479 8.635 -8.056 1.00 78.94 176 ASN A C 1
ATOM 1404 O O . ASN A 1 176 ? 11.792 7.477 -8.314 1.00 78.94 176 ASN A O 1
ATOM 1408 N N . MET A 1 177 ? 10.910 9.438 -8.958 1.00 82.00 177 MET A N 1
ATOM 1409 C CA . MET A 1 177 ? 10.621 9.054 -10.339 1.00 82.00 177 MET A CA 1
ATOM 1410 C C . MET A 1 177 ? 11.898 8.670 -11.091 1.00 82.00 177 MET A C 1
ATOM 1412 O O . MET A 1 177 ? 11.968 7.599 -11.689 1.00 82.00 177 MET A O 1
ATOM 1416 N N . ARG A 1 178 ? 12.944 9.505 -11.023 1.00 84.75 178 ARG A N 1
ATOM 1417 C CA . ARG A 1 178 ? 14.260 9.188 -11.605 1.00 84.75 178 ARG A CA 1
ATOM 1418 C C . ARG A 1 178 ? 14.853 7.925 -10.989 1.00 84.75 178 ARG A C 1
ATOM 1420 O O . ARG A 1 178 ? 15.425 7.114 -11.708 1.00 84.75 178 ARG A O 1
ATOM 1427 N N . GLY A 1 179 ? 14.695 7.751 -9.680 1.00 83.56 179 GLY A N 1
ATOM 1428 C CA . GLY A 1 179 ? 15.099 6.555 -8.955 1.00 83.56 179 GLY A CA 1
ATOM 1429 C C . GLY A 1 179 ? 14.384 5.315 -9.479 1.00 83.56 179 GLY A C 1
ATOM 1430 O O . GLY A 1 179 ? 15.050 4.349 -9.824 1.00 83.56 179 GLY A O 1
ATOM 1431 N N . ALA A 1 180 ? 13.056 5.348 -9.599 1.00 82.75 180 ALA A N 1
ATOM 1432 C CA . ALA A 1 180 ? 12.243 4.261 -10.143 1.00 82.75 180 ALA A CA 1
ATOM 1433 C C . ALA A 1 180 ? 12.668 3.885 -11.569 1.00 82.75 180 ALA A C 1
ATOM 1435 O O . ALA A 1 180 ? 13.033 2.740 -11.829 1.00 82.75 180 ALA A O 1
ATOM 1436 N N . LEU A 1 181 ? 12.760 4.874 -12.461 1.00 86.94 181 LEU A N 1
ATOM 1437 C CA . LEU A 1 181 ? 13.184 4.669 -13.848 1.00 86.94 181 LEU A CA 1
ATOM 1438 C C . LEU A 1 181 ? 14.638 4.166 -13.958 1.00 86.94 181 LEU A C 1
ATOM 1440 O O . LEU A 1 181 ? 14.960 3.364 -14.834 1.00 86.94 181 LEU A O 1
ATOM 1444 N N . GLY A 1 182 ? 15.519 4.609 -13.057 1.00 88.12 182 GLY A N 1
ATOM 1445 C CA . GLY A 1 182 ? 16.940 4.256 -13.037 1.00 88.12 182 GLY A CA 1
ATOM 1446 C C . GLY A 1 182 ? 17.277 2.934 -12.341 1.00 88.12 182 GLY A C 1
ATOM 1447 O O . GLY A 1 182 ? 18.430 2.498 -12.398 1.00 88.12 182 GLY A O 1
ATOM 1448 N N . LYS A 1 183 ? 16.317 2.282 -11.672 1.00 87.19 183 LYS A N 1
ATOM 1449 C CA . LYS A 1 183 ? 16.556 1.004 -10.983 1.00 87.19 183 LYS A CA 1
ATOM 1450 C C . LYS A 1 183 ? 16.942 -0.095 -11.966 1.00 87.19 183 LYS A C 1
ATOM 1452 O O . LYS A 1 183 ? 16.576 -0.088 -13.137 1.00 87.19 183 LYS A O 1
ATOM 1457 N N . ARG A 1 184 ? 17.657 -1.101 -11.472 1.00 92.56 184 ARG A N 1
ATOM 1458 C CA . ARG A 1 184 ? 17.753 -2.375 -12.184 1.00 92.56 184 ARG A CA 1
ATOM 1459 C C . ARG A 1 184 ? 16.399 -3.077 -12.080 1.00 92.56 184 ARG A C 1
ATOM 1461 O O . ARG A 1 184 ? 15.863 -3.169 -10.986 1.00 92.56 184 ARG A O 1
ATOM 1468 N N . ASP A 1 185 ? 15.892 -3.571 -13.198 1.00 93.12 185 ASP A N 1
ATOM 1469 C CA . ASP A 1 185 ? 14.609 -4.277 -13.315 1.00 93.12 185 ASP A CA 1
ATOM 1470 C C . ASP A 1 185 ? 14.731 -5.629 -14.016 1.00 93.12 185 ASP A C 1
ATOM 1472 O O . ASP A 1 185 ? 13.729 -6.292 -14.219 1.00 93.12 185 ASP A O 1
ATOM 1476 N N . LYS A 1 186 ? 15.934 -6.044 -14.422 1.00 95.12 186 LYS A N 1
ATOM 1477 C CA . LYS A 1 186 ? 16.161 -7.337 -15.075 1.00 95.12 186 LYS A CA 1
ATOM 1478 C C . LYS A 1 186 ? 17.244 -8.130 -14.355 1.00 95.12 186 LYS A C 1
ATOM 1480 O O . LYS A 1 186 ? 18.365 -7.641 -14.155 1.00 95.12 186 LYS A O 1
ATOM 1485 N N . TRP A 1 187 ? 16.941 -9.380 -14.037 1.00 95.81 187 TRP A N 1
ATOM 1486 C CA . TRP A 1 187 ? 17.835 -10.339 -13.388 1.00 95.81 187 TRP A CA 1
ATOM 1487 C C . TRP A 1 187 ? 17.798 -11.671 -14.122 1.00 95.81 187 TRP A C 1
ATOM 1489 O O . TRP A 1 187 ? 16.807 -12.014 -14.740 1.00 95.81 187 TRP A O 1
ATOM 1499 N N . THR A 1 188 ? 18.869 -12.450 -14.077 1.00 95.38 188 THR A N 1
ATOM 1500 C CA . THR A 1 188 ? 18.914 -13.756 -14.753 1.00 95.38 188 THR A CA 1
ATOM 1501 C C . THR A 1 188 ? 17.978 -14.784 -14.119 1.00 95.38 188 THR A C 1
ATOM 1503 O O . THR A 1 188 ? 17.560 -15.717 -14.793 1.00 95.38 188 THR A O 1
ATOM 1506 N N . ASN A 1 189 ? 17.663 -14.629 -12.831 1.00 95.31 189 ASN A N 1
ATOM 1507 C CA . ASN A 1 189 ? 16.709 -15.439 -12.077 1.00 95.31 189 ASN A CA 1
ATOM 1508 C C . ASN A 1 189 ? 16.327 -14.727 -10.763 1.00 95.31 189 ASN A C 1
ATOM 1510 O O . ASN A 1 189 ? 16.950 -13.733 -10.373 1.00 95.31 189 ASN A O 1
ATOM 1514 N N . ARG A 1 190 ? 15.333 -15.271 -10.052 1.00 95.50 190 ARG A N 1
ATOM 1515 C CA . ARG A 1 190 ? 14.841 -14.753 -8.762 1.00 95.50 190 ARG A CA 1
ATOM 1516 C C . ARG A 1 190 ? 15.909 -14.724 -7.662 1.00 95.50 190 ARG A C 1
ATOM 1518 O O . ARG A 1 190 ? 15.944 -13.784 -6.873 1.00 95.50 190 ARG A O 1
ATOM 1525 N N . ALA A 1 191 ? 16.824 -15.696 -7.625 1.00 95.12 191 ALA A N 1
ATOM 1526 C CA . ALA A 1 191 ? 17.900 -15.717 -6.630 1.00 95.12 191 ALA A CA 1
ATOM 1527 C C . ALA A 1 191 ? 18.882 -14.549 -6.829 1.00 95.12 191 ALA A C 1
ATOM 1529 O O . ALA A 1 191 ? 19.285 -13.905 -5.862 1.00 95.12 191 ALA A O 1
ATOM 1530 N N . GLU A 1 192 ? 19.227 -14.224 -8.079 1.00 94.75 192 GLU A N 1
ATOM 1531 C CA . GLU A 1 192 ? 20.016 -13.029 -8.386 1.00 94.75 192 GLU A CA 1
ATOM 1532 C C . GLU A 1 192 ? 19.260 -11.746 -8.013 1.00 94.75 192 GLU A C 1
ATOM 1534 O O . GLU A 1 192 ? 19.867 -10.834 -7.445 1.00 94.75 192 GLU A O 1
ATOM 1539 N N . ALA A 1 193 ? 17.952 -11.680 -8.291 1.00 94.75 193 ALA A N 1
ATOM 1540 C CA . ALA A 1 193 ? 17.113 -10.554 -7.883 1.00 94.75 193 ALA A CA 1
ATOM 1541 C C . ALA A 1 193 ? 17.178 -10.340 -6.367 1.00 94.75 193 ALA A C 1
ATOM 1543 O O . ALA A 1 193 ? 17.526 -9.250 -5.918 1.00 94.75 193 ALA A O 1
ATOM 1544 N N . LYS A 1 194 ? 16.985 -11.401 -5.579 1.00 94.38 194 LYS A N 1
ATOM 1545 C CA . LYS A 1 194 ? 17.079 -11.362 -4.115 1.00 94.38 194 LYS A CA 1
ATOM 1546 C C . LYS A 1 194 ? 18.442 -10.891 -3.609 1.00 94.38 194 LYS A C 1
ATOM 1548 O O . LYS A 1 194 ? 18.510 -10.000 -2.765 1.00 94.38 194 LYS A O 1
ATOM 1553 N N . CYS A 1 195 ? 19.539 -11.439 -4.139 1.00 93.00 195 CYS A N 1
ATOM 1554 C CA . CYS A 1 195 ? 20.888 -10.997 -3.765 1.00 93.00 195 CYS A CA 1
ATOM 1555 C C . CYS A 1 195 ? 21.103 -9.509 -4.070 1.00 93.00 195 CYS A C 1
ATOM 1557 O O . CYS A 1 195 ? 21.697 -8.794 -3.261 1.00 93.00 195 CYS A O 1
ATOM 1559 N N . TRP A 1 196 ? 20.603 -9.037 -5.217 1.00 93.00 196 TRP A N 1
ATOM 1560 C CA . TRP A 1 196 ? 20.677 -7.628 -5.591 1.00 93.00 196 TRP A CA 1
ATOM 1561 C C . TRP A 1 196 ? 19.859 -6.740 -4.646 1.00 93.00 196 TRP A C 1
ATOM 1563 O O . TRP A 1 196 ? 20.379 -5.715 -4.201 1.00 93.00 196 TRP A O 1
ATOM 1573 N N . LEU A 1 197 ? 18.632 -7.149 -4.301 1.00 92.06 197 LEU A N 1
ATOM 1574 C CA . LEU A 1 197 ? 17.759 -6.434 -3.364 1.00 92.06 197 LEU A CA 1
ATOM 1575 C C . LEU A 1 197 ? 18.417 -6.301 -1.989 1.00 92.06 197 LEU A C 1
ATOM 1577 O O . LEU A 1 197 ? 18.392 -5.219 -1.418 1.00 92.06 197 LEU A O 1
ATOM 1581 N N . LEU A 1 198 ? 19.106 -7.338 -1.508 1.00 92.19 198 LEU A N 1
ATOM 1582 C CA . LEU A 1 198 ? 19.846 -7.328 -0.238 1.00 92.19 198 LEU A CA 1
ATOM 1583 C C . LEU A 1 198 ? 21.203 -6.600 -0.293 1.00 92.19 198 LEU A C 1
ATOM 1585 O O . LEU A 1 198 ? 21.901 -6.520 0.716 1.00 92.19 198 LEU A O 1
ATOM 1589 N N . GLY A 1 199 ? 21.625 -6.096 -1.457 1.00 90.62 199 GLY A N 1
ATOM 1590 C CA . GLY A 1 199 ? 22.921 -5.426 -1.613 1.00 90.62 199 GLY A CA 1
ATOM 1591 C C . GLY A 1 199 ? 24.137 -6.358 -1.517 1.00 90.62 199 GLY A C 1
ATOM 1592 O O . GLY A 1 199 ? 25.262 -5.884 -1.336 1.00 90.62 199 GLY A O 1
ATOM 1593 N N . ILE A 1 200 ? 23.936 -7.671 -1.655 1.00 89.12 200 ILE A N 1
ATOM 1594 C CA . ILE A 1 200 ? 24.988 -8.683 -1.524 1.00 89.12 200 ILE A CA 1
ATOM 1595 C C . ILE A 1 200 ? 25.766 -8.768 -2.839 1.00 89.12 200 ILE A C 1
ATOM 1597 O O . ILE A 1 200 ? 25.210 -9.075 -3.895 1.00 89.12 200 ILE A O 1
ATOM 1601 N N . GLN A 1 201 ? 27.069 -8.486 -2.780 1.00 78.00 201 GLN A N 1
ATOM 1602 C CA . GLN A 1 201 ? 27.964 -8.610 -3.929 1.00 78.00 201 GLN A CA 1
ATOM 1603 C C . GLN A 1 201 ? 28.532 -10.026 -4.032 1.00 78.00 201 GLN A C 1
ATOM 1605 O O . GLN A 1 201 ? 29.063 -10.571 -3.069 1.00 78.00 201 GLN A O 1
ATOM 1610 N N . GLY A 1 202 ? 28.488 -10.591 -5.235 1.00 68.25 202 GLY A N 1
ATOM 1611 C CA . GLY A 1 202 ? 29.114 -11.867 -5.560 1.00 68.25 202 GLY A CA 1
ATOM 1612 C C . GLY A 1 202 ? 28.455 -12.490 -6.780 1.00 68.25 202 GLY A C 1
ATOM 1613 O O . GLY A 1 202 ? 27.285 -12.230 -7.057 1.00 68.25 202 GLY A O 1
ATOM 1614 N N . LYS A 1 203 ? 29.195 -13.317 -7.531 1.00 59.66 203 LYS A N 1
ATOM 1615 C CA . LYS A 1 203 ? 28.542 -14.249 -8.458 1.00 59.66 203 LYS A CA 1
ATOM 1616 C C . LYS A 1 203 ? 27.586 -15.062 -7.594 1.00 59.66 203 LYS A C 1
ATOM 1618 O O . LYS A 1 203 ? 28.067 -15.696 -6.655 1.00 59.66 203 LYS A O 1
ATOM 1623 N N . SER A 1 204 ? 26.278 -14.984 -7.877 1.00 58.12 204 SER A N 1
ATOM 1624 C CA . SER A 1 204 ? 25.278 -15.866 -7.264 1.00 58.12 204 SER A CA 1
ATOM 1625 C C . SER A 1 204 ? 25.922 -17.247 -7.196 1.00 58.12 204 SER A C 1
ATOM 1627 O O . SER A 1 204 ? 26.451 -17.661 -8.240 1.00 58.12 204 SER A O 1
ATOM 1629 N N . PRO A 1 205 ? 26.048 -17.867 -6.001 1.00 56.22 205 PRO A N 1
ATOM 1630 C CA . PRO A 1 205 ? 26.710 -19.153 -5.880 1.00 56.22 205 PRO A CA 1
ATOM 1631 C C . PRO A 1 205 ? 26.041 -20.011 -6.929 1.00 56.22 205 PRO A C 1
ATOM 1633 O O . PRO A 1 205 ? 24.827 -20.197 -6.862 1.00 56.22 205 PRO A O 1
ATOM 1636 N N . MET A 1 206 ? 26.788 -20.373 -7.979 1.00 53.41 206 MET A N 1
ATOM 1637 C CA . MET A 1 206 ? 26.228 -21.186 -9.041 1.00 53.41 206 MET A CA 1
ATOM 1638 C C . MET A 1 206 ? 25.710 -22.401 -8.304 1.00 53.41 206 MET A C 1
ATOM 1640 O O . MET A 1 206 ? 26.522 -23.166 -7.786 1.00 53.41 206 MET A O 1
ATOM 1644 N N . VAL A 1 207 ? 24.384 -22.500 -8.171 1.00 55.69 207 VAL A N 1
ATOM 1645 C CA . VAL A 1 207 ? 23.708 -23.681 -7.657 1.00 55.69 207 VAL A CA 1
ATOM 1646 C C . VAL A 1 207 ? 24.225 -24.756 -8.584 1.00 55.69 207 VAL A C 1
ATOM 1648 O O . VAL A 1 207 ? 23.936 -24.713 -9.783 1.00 55.69 207 VAL A O 1
ATOM 1651 N N . GLY A 1 208 ? 25.204 -25.518 -8.085 1.00 44.81 208 GLY A N 1
ATOM 1652 C CA . GLY A 1 208 ? 26.176 -26.188 -8.937 1.00 44.81 208 GLY A CA 1
ATOM 1653 C C . GLY A 1 208 ? 25.392 -27.032 -9.904 1.00 44.81 208 GLY A C 1
ATOM 1654 O O . GLY A 1 208 ? 24.655 -27.861 -9.399 1.00 44.81 208 GLY A O 1
ATOM 1655 N N . ARG A 1 209 ? 25.481 -26.720 -11.214 1.00 45.25 209 ARG A N 1
ATOM 1656 C CA . ARG A 1 209 ? 24.642 -27.250 -12.305 1.00 45.25 209 ARG A CA 1
ATOM 1657 C C . ARG A 1 209 ? 24.080 -28.616 -11.934 1.00 45.25 209 ARG A C 1
ATOM 1659 O O . ARG A 1 209 ? 24.667 -29.642 -12.284 1.00 45.25 209 ARG A O 1
ATOM 1666 N N . ASP A 1 210 ? 22.950 -28.623 -11.241 1.00 43.00 210 ASP A N 1
ATOM 1667 C CA . ASP A 1 210 ? 22.193 -29.840 -11.089 1.00 43.00 210 ASP A CA 1
ATOM 1668 C C . ASP A 1 210 ? 21.661 -30.020 -12.491 1.00 43.00 210 ASP A C 1
ATOM 1670 O O . ASP A 1 210 ? 20.975 -29.135 -13.010 1.00 43.00 210 ASP A O 1
ATOM 1674 N N . LYS A 1 211 ? 22.182 -31.047 -13.171 1.00 43.41 211 LYS A N 1
ATOM 1675 C CA . LYS A 1 211 ? 21.921 -31.326 -14.580 1.00 43.41 211 LYS A CA 1
ATOM 1676 C C . LYS A 1 211 ? 20.443 -31.054 -14.821 1.00 43.41 211 LYS A C 1
ATOM 1678 O O . LYS A 1 211 ? 19.613 -31.818 -14.334 1.00 43.41 211 LYS A O 1
ATOM 1683 N N . GLN A 1 212 ? 20.135 -29.967 -15.536 1.00 41.66 212 GLN A N 1
ATOM 1684 C CA . GLN A 1 212 ? 18.824 -29.758 -16.129 1.00 41.66 212 GLN A CA 1
ATOM 1685 C C . GLN A 1 212 ? 18.546 -31.053 -16.882 1.00 41.66 212 GLN A C 1
ATOM 1687 O O . GLN A 1 212 ? 19.165 -31.319 -17.914 1.00 41.66 212 GLN A O 1
ATOM 1692 N N . ARG A 1 213 ? 17.722 -31.925 -16.292 1.00 40.97 213 ARG A N 1
ATOM 1693 C CA . ARG A 1 213 ? 17.206 -33.087 -16.996 1.00 40.97 213 ARG A CA 1
ATOM 1694 C C . ARG A 1 213 ? 16.474 -32.484 -18.177 1.00 40.97 213 ARG A C 1
ATOM 1696 O O . ARG A 1 213 ? 15.588 -31.653 -17.979 1.00 40.97 213 ARG A O 1
ATOM 1703 N N . GLY A 1 214 ? 16.943 -32.817 -19.378 1.00 33.72 214 GLY A N 1
ATOM 1704 C CA . GLY A 1 214 ? 16.281 -32.417 -20.605 1.00 33.72 214 GLY A CA 1
ATOM 1705 C C . GLY A 1 214 ? 14.799 -32.719 -20.456 1.00 33.72 214 GLY A C 1
ATOM 1706 O O . GLY A 1 214 ? 14.428 -33.809 -20.019 1.00 33.72 214 GLY A O 1
ATOM 1707 N N . ILE A 1 215 ? 13.974 -31.716 -20.733 1.00 38.50 215 ILE A N 1
ATOM 1708 C CA . ILE A 1 215 ? 12.550 -31.926 -20.928 1.00 38.50 215 ILE A CA 1
ATOM 1709 C C . ILE A 1 215 ? 12.464 -32.767 -22.196 1.00 38.50 215 ILE A C 1
ATOM 1711 O O . ILE A 1 215 ? 12.688 -32.270 -23.299 1.00 38.50 215 ILE A O 1
ATOM 1715 N N . ASP A 1 216 ? 12.266 -34.066 -22.003 1.00 39.75 216 ASP A N 1
ATOM 1716 C CA . ASP A 1 216 ? 11.987 -34.999 -23.078 1.00 39.75 216 ASP A CA 1
ATOM 1717 C C . ASP A 1 216 ? 10.589 -34.666 -23.609 1.00 39.75 216 ASP A C 1
ATOM 1719 O O . ASP A 1 216 ? 9.633 -34.542 -22.841 1.00 39.75 216 ASP A O 1
ATOM 1723 N N . ILE A 1 217 ? 10.473 -34.460 -24.919 1.00 47.06 217 ILE A N 1
ATOM 1724 C CA . ILE A 1 217 ? 9.266 -33.919 -25.572 1.00 47.06 217 ILE A CA 1
ATOM 1725 C C . ILE A 1 217 ? 8.134 -34.972 -25.617 1.00 47.06 217 ILE A C 1
ATOM 1727 O O . ILE A 1 217 ? 7.030 -34.692 -26.071 1.00 47.06 217 ILE A O 1
ATOM 1731 N N . ASN A 1 218 ? 8.351 -36.169 -25.061 1.00 46.50 218 ASN A N 1
ATOM 1732 C CA . ASN A 1 218 ? 7.388 -37.265 -25.060 1.00 46.50 218 ASN A CA 1
ATOM 1733 C C . ASN A 1 218 ? 7.132 -37.825 -23.646 1.00 46.50 218 ASN A C 1
ATOM 1735 O O . ASN A 1 218 ? 7.780 -38.773 -23.220 1.00 46.50 218 ASN A O 1
ATOM 1739 N N . GLY A 1 219 ? 6.105 -37.298 -22.970 1.00 44.78 219 GLY A N 1
ATOM 1740 C CA . GLY A 1 219 ? 5.217 -38.106 -22.119 1.00 44.78 219 GLY A CA 1
ATOM 1741 C C . GLY A 1 219 ? 5.618 -38.389 -20.659 1.00 44.78 219 GLY A C 1
ATOM 1742 O O . GLY A 1 219 ? 6.536 -39.146 -20.371 1.00 44.78 219 GLY A O 1
ATOM 1743 N N . SER A 1 220 ? 4.757 -37.895 -19.757 1.00 33.56 220 SER A N 1
ATOM 1744 C CA . SER A 1 220 ? 4.500 -38.333 -18.366 1.00 33.56 220 SER A CA 1
ATOM 1745 C C . SER A 1 220 ? 5.433 -37.822 -17.244 1.00 33.56 220 SER A C 1
ATOM 1747 O O . SER A 1 220 ? 6.558 -38.300 -17.090 1.00 33.56 220 SER A O 1
ATOM 1749 N N . PRO A 1 221 ? 4.944 -36.939 -16.342 1.00 35.16 221 PRO A N 1
ATOM 1750 C CA . PRO A 1 221 ? 5.691 -36.535 -15.157 1.00 35.16 221 PRO A CA 1
ATOM 1751 C C . PRO A 1 221 ? 5.607 -37.609 -14.063 1.00 35.16 221 PRO A C 1
ATOM 1753 O O . PRO A 1 221 ? 4.556 -37.825 -13.462 1.00 35.16 221 PRO A O 1
ATOM 1756 N N . LYS A 1 222 ? 6.739 -38.248 -13.745 1.00 33.91 222 LYS A N 1
ATOM 1757 C CA . LYS A 1 222 ? 6.925 -38.939 -12.460 1.00 33.91 222 LYS A CA 1
ATOM 1758 C C . LYS A 1 222 ? 7.325 -37.909 -11.403 1.00 33.91 222 LYS A C 1
ATOM 1760 O O . LYS A 1 222 ? 8.478 -37.490 -11.346 1.00 33.91 222 LYS A O 1
ATOM 1765 N N . TRP A 1 223 ? 6.370 -37.523 -10.561 1.00 32.75 223 TRP A N 1
ATOM 1766 C CA . TRP A 1 223 ? 6.642 -36.819 -9.309 1.00 32.75 223 TRP A CA 1
ATOM 1767 C C . TRP A 1 223 ? 7.341 -37.775 -8.336 1.00 32.75 223 TRP A C 1
ATOM 1769 O O . TRP A 1 223 ? 6.729 -38.706 -7.819 1.00 32.75 223 TRP A O 1
ATOM 1779 N N . THR A 1 224 ? 8.631 -37.559 -8.082 1.00 36.16 224 THR A N 1
ATOM 1780 C CA . THR A 1 224 ? 9.355 -38.216 -6.987 1.00 36.16 224 THR A CA 1
ATOM 1781 C C . THR A 1 224 ? 9.826 -37.163 -5.991 1.00 36.16 224 THR A C 1
ATOM 1783 O O . THR A 1 224 ? 10.736 -36.404 -6.302 1.00 36.16 224 THR A O 1
ATOM 1786 N N . GLY A 1 225 ? 9.202 -37.159 -4.808 1.00 30.97 225 GLY A N 1
ATOM 1787 C CA . GLY A 1 225 ? 9.741 -36.668 -3.534 1.00 30.97 225 GLY A CA 1
ATOM 1788 C C . GLY A 1 225 ? 10.172 -35.201 -3.462 1.00 30.97 225 GLY A C 1
ATOM 1789 O O . GLY A 1 225 ? 11.325 -34.875 -3.728 1.00 30.97 225 GLY A O 1
ATOM 1790 N N . SER A 1 226 ? 9.281 -34.333 -2.976 1.00 34.12 226 SER A N 1
ATOM 1791 C CA . SER A 1 226 ? 9.606 -32.966 -2.564 1.00 34.12 226 SER A CA 1
ATOM 1792 C C . SER A 1 226 ? 10.485 -32.966 -1.305 1.00 34.12 226 SER A C 1
ATOM 1794 O O . SER A 1 226 ? 9.996 -32.977 -0.175 1.00 34.12 226 SER A O 1
ATOM 1796 N N . GLY A 1 227 ? 11.801 -32.919 -1.488 1.00 34.34 227 GLY A N 1
ATOM 1797 C CA . GLY A 1 227 ? 12.720 -32.465 -0.449 1.00 34.34 227 GLY A CA 1
ATOM 1798 C C . GLY A 1 227 ? 12.642 -30.945 -0.327 1.00 34.34 227 GLY A C 1
ATOM 1799 O O . GLY A 1 227 ? 13.499 -30.247 -0.859 1.00 34.34 227 GLY A O 1
ATOM 1800 N N . SER A 1 228 ? 11.613 -30.429 0.348 1.00 34.91 228 SER A N 1
ATOM 1801 C CA . SER A 1 228 ? 11.543 -29.020 0.749 1.00 34.91 228 SER A CA 1
ATOM 1802 C C . SER A 1 228 ? 12.645 -28.745 1.778 1.00 34.91 228 SER A C 1
ATOM 1804 O O . SER A 1 228 ? 12.431 -28.853 2.985 1.00 34.91 228 SER A O 1
ATOM 1806 N N . ARG A 1 229 ? 13.853 -28.398 1.319 1.00 42.53 229 ARG A N 1
ATOM 1807 C CA . ARG A 1 229 ? 14.772 -27.620 2.157 1.00 42.53 229 ARG A CA 1
ATOM 1808 C C . ARG A 1 229 ? 14.104 -26.266 2.362 1.00 42.53 229 ARG A C 1
ATOM 1810 O O . ARG A 1 229 ? 13.897 -25.555 1.382 1.00 42.53 229 ARG A O 1
ATOM 1817 N N . SER A 1 230 ? 13.721 -25.948 3.600 1.00 41.44 230 SER A N 1
ATOM 1818 C CA . SER A 1 230 ? 13.017 -24.696 3.875 1.00 41.44 230 SER A CA 1
ATOM 1819 C C . SER A 1 230 ? 13.877 -23.511 3.436 1.00 41.44 230 SER A C 1
ATOM 1821 O O . SER A 1 230 ? 15.085 -23.460 3.689 1.00 41.44 230 SER A O 1
ATOM 1823 N N . VAL A 1 231 ? 13.247 -22.556 2.756 1.00 47.75 231 VAL A N 1
ATOM 1824 C CA . VAL A 1 231 ? 13.859 -21.297 2.306 1.00 47.75 231 VAL A CA 1
ATOM 1825 C C . VAL A 1 231 ? 14.544 -20.564 3.479 1.00 47.75 231 VAL A C 1
ATOM 1827 O O . VAL A 1 231 ? 15.599 -19.950 3.307 1.00 47.75 231 VAL A O 1
ATOM 1830 N N . GLU A 1 232 ? 14.052 -20.760 4.707 1.00 48.25 232 GLU A N 1
ATOM 1831 C CA . GLU A 1 232 ? 14.637 -20.240 5.951 1.00 48.25 232 GLU A CA 1
ATOM 1832 C C . GLU A 1 232 ? 16.096 -20.672 6.194 1.00 48.25 232 GLU A C 1
ATOM 1834 O O . GLU A 1 232 ? 16.893 -19.897 6.733 1.00 48.25 232 GLU A O 1
ATOM 1839 N N . SER A 1 233 ? 16.475 -21.896 5.802 1.00 48.34 233 SER A N 1
ATOM 1840 C CA . SER A 1 233 ? 17.847 -22.409 5.951 1.00 48.34 233 SER A CA 1
ATOM 1841 C C . SER A 1 233 ? 18.836 -21.675 5.040 1.00 48.34 233 SER A C 1
ATOM 1843 O O . SER A 1 233 ? 20.010 -21.524 5.391 1.00 48.34 233 SER A O 1
ATOM 1845 N N . VAL A 1 234 ? 18.375 -21.208 3.879 1.00 54.31 234 VAL A N 1
ATOM 1846 C CA . VAL A 1 234 ? 19.204 -20.493 2.906 1.00 54.31 234 VAL A CA 1
ATOM 1847 C C . VAL A 1 234 ? 19.379 -19.033 3.333 1.00 54.31 234 VAL A C 1
ATOM 1849 O O . VAL A 1 234 ? 20.497 -18.520 3.285 1.00 54.31 234 VAL A O 1
ATOM 1852 N N . ASN A 1 235 ? 18.331 -18.389 3.856 1.00 50.78 235 ASN A N 1
ATOM 1853 C CA . ASN A 1 235 ? 18.378 -16.982 4.277 1.00 50.78 235 ASN A CA 1
ATOM 1854 C C . ASN A 1 235 ? 19.326 -16.731 5.456 1.00 50.78 235 ASN A C 1
ATOM 1856 O O . ASN A 1 235 ? 20.147 -15.811 5.401 1.00 50.78 235 ASN A O 1
ATOM 1860 N N . ARG A 1 236 ? 19.283 -17.584 6.492 1.00 56.88 236 ARG A N 1
ATOM 1861 C CA . ARG A 1 236 ? 20.219 -17.485 7.629 1.00 56.88 236 ARG A CA 1
ATOM 1862 C C . ARG A 1 236 ? 21.674 -17.674 7.197 1.00 56.88 236 ARG A C 1
ATOM 1864 O O . ARG A 1 236 ? 22.557 -16.978 7.693 1.00 56.88 236 ARG A O 1
ATOM 1871 N N . ASN A 1 237 ? 21.923 -18.564 6.238 1.00 53.78 237 ASN A N 1
ATOM 1872 C CA . ASN A 1 237 ? 23.266 -18.775 5.704 1.00 53.78 237 ASN A CA 1
ATOM 1873 C C . ASN A 1 237 ? 23.755 -17.585 4.869 1.00 53.78 237 ASN A C 1
ATOM 1875 O O . ASN A 1 237 ? 24.906 -17.187 5.014 1.00 53.78 237 ASN A O 1
ATOM 1879 N N . ILE A 1 238 ? 22.902 -16.961 4.052 1.00 56.75 238 ILE A N 1
ATOM 1880 C CA . ILE A 1 238 ? 23.297 -15.823 3.206 1.00 56.75 238 ILE A CA 1
ATOM 1881 C C . ILE A 1 238 ? 23.772 -14.618 4.037 1.00 56.75 238 ILE A C 1
ATOM 1883 O O . ILE A 1 238 ? 24.769 -13.995 3.676 1.00 56.75 238 ILE A O 1
ATOM 1887 N N . ARG A 1 239 ? 23.125 -14.310 5.172 1.00 58.47 239 ARG A N 1
ATOM 1888 C CA . ARG A 1 239 ? 23.577 -13.222 6.063 1.00 58.47 239 ARG A CA 1
ATOM 1889 C C . ARG A 1 239 ? 24.892 -13.556 6.788 1.00 58.47 239 ARG A C 1
ATOM 1891 O O . ARG A 1 239 ? 25.711 -12.661 6.982 1.00 58.47 239 ARG A O 1
ATOM 1898 N N . ASN A 1 240 ? 25.130 -14.830 7.112 1.00 54.62 240 ASN A N 1
ATOM 1899 C CA . ASN A 1 240 ? 26.332 -15.283 7.827 1.00 54.62 240 ASN A CA 1
ATOM 1900 C C . ASN A 1 240 ? 27.563 -15.520 6.927 1.00 54.62 240 ASN A C 1
ATOM 1902 O O . ASN A 1 240 ? 28.685 -15.507 7.423 1.00 54.62 240 ASN A O 1
ATOM 1906 N N . ILE A 1 241 ? 27.397 -15.703 5.611 1.00 55.75 241 ILE A N 1
ATOM 1907 C CA . ILE A 1 241 ? 28.504 -15.962 4.661 1.00 55.75 241 ILE A CA 1
ATOM 1908 C C . ILE A 1 241 ? 29.352 -14.698 4.355 1.00 55.75 241 ILE A C 1
ATOM 1910 O O . ILE A 1 241 ? 30.388 -14.773 3.693 1.00 55.75 241 ILE A O 1
ATOM 1914 N N . ASN A 1 242 ? 28.997 -13.528 4.891 1.00 51.19 242 ASN A N 1
ATOM 1915 C CA . ASN A 1 242 ? 29.607 -12.234 4.551 1.00 51.19 242 ASN A CA 1
ATOM 1916 C C . ASN A 1 242 ? 30.972 -11.926 5.212 1.00 51.19 242 ASN A C 1
ATOM 1918 O O . ASN A 1 242 ? 31.238 -10.793 5.599 1.00 51.19 242 ASN A O 1
ATOM 1922 N N . GLY A 1 243 ? 31.884 -12.899 5.278 1.00 49.00 243 GLY A N 1
ATOM 1923 C CA . GLY A 1 243 ? 33.242 -12.677 5.794 1.00 49.00 243 GLY A CA 1
ATOM 1924 C C . GLY A 1 243 ? 34.184 -11.895 4.862 1.00 49.00 243 GLY A C 1
ATOM 1925 O O . GLY A 1 243 ? 35.140 -11.309 5.351 1.00 49.00 243 GLY A O 1
ATOM 1926 N N . ASN A 1 244 ? 33.946 -11.864 3.540 1.00 54.44 244 ASN A N 1
ATOM 1927 C CA . ASN A 1 244 ? 34.938 -11.348 2.569 1.00 54.44 244 ASN A CA 1
ATOM 1928 C C . ASN A 1 244 ? 34.383 -10.500 1.398 1.00 54.44 244 ASN A C 1
ATOM 1930 O O . ASN A 1 244 ? 35.149 -10.078 0.530 1.00 54.44 244 ASN A O 1
ATOM 1934 N N . GLY A 1 245 ? 33.075 -10.234 1.332 1.00 56.56 245 GLY A N 1
ATOM 1935 C CA . GLY A 1 245 ? 32.488 -9.382 0.289 1.00 56.56 245 GLY A CA 1
ATOM 1936 C C . GLY A 1 245 ? 32.483 -7.907 0.698 1.00 56.56 245 GLY A C 1
ATOM 1937 O O . GLY A 1 245 ? 32.022 -7.581 1.788 1.00 56.56 245 GLY A O 1
ATOM 1938 N N . LYS A 1 246 ? 32.943 -6.991 -0.169 1.00 54.59 246 LYS A N 1
ATOM 1939 C CA . LYS A 1 246 ? 32.719 -5.548 0.032 1.00 54.59 246 LYS A CA 1
ATOM 1940 C C . LYS A 1 246 ? 31.210 -5.287 0.000 1.00 54.59 246 LYS A C 1
ATOM 1942 O O . LYS A 1 246 ? 30.603 -5.319 -1.070 1.00 54.59 246 LYS A O 1
ATOM 1947 N N . ALA A 1 247 ? 30.605 -5.052 1.163 1.00 56.53 247 ALA A N 1
ATOM 1948 C CA . ALA A 1 247 ? 29.194 -4.705 1.251 1.00 56.53 247 ALA A CA 1
ATOM 1949 C C . ALA A 1 247 ? 28.937 -3.422 0.446 1.00 56.53 247 ALA A C 1
ATOM 1951 O O . ALA A 1 247 ? 29.630 -2.414 0.615 1.00 56.53 247 ALA A O 1
ATOM 1952 N N . ARG A 1 248 ? 27.941 -3.451 -0.447 1.00 63.22 248 ARG A N 1
ATOM 1953 C CA . ARG A 1 248 ? 27.347 -2.202 -0.929 1.00 63.22 248 ARG A CA 1
ATOM 1954 C C . ARG A 1 248 ? 26.684 -1.534 0.284 1.00 63.22 248 ARG A C 1
ATOM 1956 O O . ARG A 1 248 ? 26.301 -2.228 1.224 1.00 63.22 248 ARG A O 1
ATOM 1963 N N . GLY A 1 249 ? 26.565 -0.205 0.281 1.00 74.25 249 GLY A N 1
ATOM 1964 C CA . GLY A 1 249 ? 25.757 0.479 1.296 1.00 74.25 249 GLY A CA 1
ATOM 1965 C C . GLY A 1 249 ? 24.381 -0.189 1.422 1.00 74.25 249 GLY A C 1
ATOM 1966 O O . GLY A 1 249 ? 23.881 -0.725 0.428 1.00 74.25 249 GLY A O 1
ATOM 1967 N N . LYS A 1 250 ? 23.818 -0.196 2.638 1.00 80.88 250 LYS A N 1
ATOM 1968 C CA . LYS A 1 250 ? 22.501 -0.783 2.924 1.00 80.88 250 LYS A CA 1
ATOM 1969 C C . LYS A 1 250 ? 21.495 -0.355 1.853 1.00 80.88 250 LYS A C 1
ATOM 1971 O O . LYS A 1 250 ? 21.385 0.831 1.538 1.00 80.88 250 LYS A O 1
ATOM 1976 N N . THR A 1 251 ? 20.826 -1.328 1.249 1.00 86.56 251 THR A N 1
ATOM 1977 C CA . THR A 1 251 ? 19.764 -1.081 0.275 1.00 86.56 251 THR A CA 1
ATOM 1978 C C . THR A 1 251 ? 18.456 -0.795 1.005 1.00 86.56 251 THR A C 1
ATOM 1980 O O . THR A 1 251 ? 18.312 -1.097 2.185 1.00 86.56 251 THR A O 1
ATOM 1983 N N . LEU A 1 252 ? 17.463 -0.250 0.303 1.00 84.44 252 LEU A N 1
ATOM 1984 C CA . LEU A 1 252 ? 16.145 0.002 0.900 1.00 84.44 252 LEU A CA 1
ATOM 1985 C C . LEU A 1 252 ? 15.460 -1.301 1.356 1.00 84.44 252 LEU A C 1
ATOM 1987 O O . LEU A 1 252 ? 14.789 -1.324 2.377 1.00 84.44 252 LEU A O 1
ATOM 1991 N N . TRP A 1 253 ? 15.702 -2.407 0.648 1.00 90.69 253 TRP A N 1
ATOM 1992 C CA . TRP A 1 253 ? 15.155 -3.722 0.992 1.00 90.69 253 TRP A CA 1
ATOM 1993 C C . TRP A 1 253 ? 15.911 -4.430 2.118 1.00 90.69 253 TRP A C 1
ATOM 1995 O O . TRP A 1 253 ? 15.442 -5.452 2.604 1.00 90.69 253 TRP A O 1
ATOM 2005 N N . SER A 1 254 ? 17.073 -3.926 2.560 1.00 89.75 254 SER A N 1
ATOM 2006 C CA . SER A 1 254 ? 17.807 -4.576 3.655 1.00 89.75 254 SER A CA 1
ATOM 2007 C C . SER A 1 254 ? 17.110 -4.449 5.011 1.00 89.75 254 SER A C 1
ATOM 2009 O O . SER A 1 254 ? 17.482 -5.160 5.939 1.00 89.75 254 SER A O 1
ATOM 2011 N N . ASN A 1 255 ? 16.133 -3.543 5.118 1.00 91.75 255 ASN A N 1
ATOM 2012 C CA . ASN A 1 255 ? 15.310 -3.355 6.311 1.00 91.75 255 ASN A CA 1
ATOM 2013 C C . ASN A 1 255 ? 13.982 -4.122 6.243 1.00 91.75 255 ASN A C 1
ATOM 2015 O O . ASN A 1 255 ? 13.231 -4.087 7.209 1.00 91.75 255 ASN A O 1
ATOM 2019 N N . TRP A 1 256 ? 13.672 -4.778 5.119 1.00 94.50 256 TRP A N 1
ATOM 2020 C CA . TRP A 1 256 ? 12.438 -5.549 5.003 1.00 94.50 256 TRP A CA 1
ATOM 2021 C C . TRP A 1 256 ? 12.503 -6.788 5.893 1.00 94.50 256 TRP A C 1
ATOM 2023 O O . TRP A 1 256 ? 13.563 -7.405 6.054 1.00 94.50 256 TRP A O 1
ATOM 2033 N N . ASP A 1 257 ? 11.346 -7.165 6.420 1.00 95.62 257 ASP A N 1
ATOM 2034 C CA . ASP A 1 257 ? 11.124 -8.472 7.006 1.00 95.62 257 ASP A CA 1
ATOM 2035 C C . ASP A 1 257 ? 11.473 -9.564 5.984 1.00 95.62 257 ASP A C 1
ATOM 2037 O O . ASP A 1 257 ? 11.175 -9.461 4.787 1.00 95.62 257 ASP A O 1
ATOM 2041 N N . ASP A 1 258 ? 12.141 -10.616 6.459 1.00 95.25 258 ASP A N 1
ATOM 2042 C CA . ASP A 1 258 ? 12.648 -11.677 5.588 1.00 95.25 258 ASP A CA 1
ATOM 2043 C C . ASP A 1 258 ? 11.507 -12.396 4.855 1.00 95.25 258 ASP A C 1
ATOM 2045 O O . ASP A 1 258 ? 11.659 -12.749 3.687 1.00 95.25 258 ASP A O 1
ATOM 2049 N N . GLN A 1 259 ? 10.352 -12.582 5.502 1.00 95.25 259 GLN A N 1
ATOM 2050 C CA . GLN A 1 259 ? 9.199 -13.220 4.876 1.00 95.25 259 GLN A CA 1
ATOM 2051 C C . GLN A 1 259 ? 8.557 -12.298 3.835 1.00 95.25 259 GLN A C 1
ATOM 2053 O O . GLN A 1 259 ? 8.209 -12.760 2.749 1.00 95.25 259 GLN A O 1
ATOM 2058 N N . ALA A 1 260 ? 8.435 -11.000 4.129 1.00 94.00 260 ALA A N 1
ATOM 2059 C CA . ALA A 1 260 ? 7.918 -10.021 3.171 1.00 94.00 260 ALA A CA 1
ATOM 2060 C C . ALA A 1 260 ? 8.791 -9.948 1.906 1.00 94.00 260 ALA A C 1
ATOM 2062 O O . ALA A 1 260 ? 8.274 -9.941 0.787 1.00 94.00 260 ALA A O 1
ATOM 2063 N N . LEU A 1 261 ? 10.118 -9.942 2.067 1.00 94.31 261 LEU A N 1
ATOM 2064 C CA . LEU A 1 261 ? 11.054 -9.944 0.943 1.00 94.31 261 LEU A CA 1
ATOM 2065 C C . LEU A 1 261 ? 11.000 -11.249 0.136 1.00 94.31 261 LEU A C 1
ATOM 2067 O O . LEU A 1 261 ? 11.118 -11.216 -1.090 1.00 94.31 261 LEU A O 1
ATOM 2071 N N . ASP A 1 262 ? 10.832 -12.389 0.800 1.00 94.50 262 ASP A N 1
ATOM 2072 C CA . ASP A 1 262 ? 10.726 -13.689 0.135 1.00 94.50 262 ASP A CA 1
ATOM 2073 C C . ASP A 1 262 ? 9.480 -13.768 -0.739 1.00 94.50 262 ASP A C 1
ATOM 2075 O O . ASP A 1 262 ? 9.588 -14.096 -1.922 1.00 94.50 262 ASP A O 1
ATOM 2079 N N . LEU A 1 263 ? 8.332 -13.374 -0.185 1.00 94.38 263 LEU A N 1
ATOM 2080 C CA . LEU A 1 263 ? 7.067 -13.303 -0.913 1.00 94.38 263 LEU A CA 1
ATOM 2081 C C . LEU A 1 263 ? 7.143 -12.319 -2.076 1.00 94.38 263 LEU A C 1
ATOM 2083 O O . LEU A 1 263 ? 6.670 -12.623 -3.166 1.00 94.38 263 LEU A O 1
ATOM 2087 N N . PHE A 1 264 ? 7.807 -11.176 -1.889 1.00 93.31 264 PHE A N 1
ATOM 2088 C CA . PHE A 1 264 ? 8.083 -10.262 -2.989 1.00 93.31 264 PHE A CA 1
ATOM 2089 C C . PHE A 1 264 ? 8.883 -10.963 -4.095 1.00 93.31 264 PHE A C 1
ATOM 2091 O O . PHE A 1 264 ? 8.468 -11.003 -5.243 1.00 93.31 264 PHE A O 1
ATOM 2098 N N . VAL A 1 265 ? 10.013 -11.594 -3.787 1.00 94.56 265 VAL A N 1
ATOM 2099 C CA . VAL A 1 265 ? 10.821 -12.273 -4.815 1.00 94.56 265 VAL A CA 1
ATOM 2100 C C . VAL A 1 265 ? 10.056 -13.407 -5.509 1.00 94.56 265 VAL A C 1
ATOM 2102 O O . VAL A 1 265 ? 10.309 -13.677 -6.687 1.00 94.56 265 VAL A O 1
ATOM 2105 N N . GLU A 1 266 ? 9.144 -14.076 -4.809 1.00 94.44 266 GLU A N 1
ATOM 2106 C CA . GLU A 1 266 ? 8.345 -15.187 -5.327 1.00 94.44 266 GLU A CA 1
ATOM 2107 C C . GLU A 1 266 ? 7.156 -14.738 -6.184 1.00 94.44 266 GLU A C 1
ATOM 2109 O O . GLU A 1 266 ? 6.933 -15.308 -7.252 1.00 94.44 266 GLU A O 1
ATOM 2114 N N . HIS A 1 267 ? 6.447 -13.689 -5.780 1.00 93.12 267 HIS A N 1
ATOM 2115 C CA . HIS A 1 267 ? 5.173 -13.305 -6.392 1.00 93.12 267 HIS A CA 1
ATOM 2116 C C . HIS A 1 267 ? 5.245 -11.983 -7.162 1.00 93.12 267 HIS A C 1
ATOM 2118 O O . HIS A 1 267 ? 4.577 -11.835 -8.170 1.00 93.12 267 HIS A O 1
ATOM 2124 N N . ALA A 1 268 ? 6.148 -11.068 -6.801 1.00 92.56 268 ALA A N 1
ATOM 2125 C CA . ALA A 1 268 ? 6.280 -9.758 -7.452 1.00 92.56 268 ALA A CA 1
ATOM 2126 C C . ALA A 1 268 ? 6.945 -9.764 -8.817 1.00 92.56 268 ALA A C 1
ATOM 2128 O O . ALA A 1 268 ? 6.958 -8.750 -9.520 1.00 92.56 268 ALA A O 1
ATOM 2129 N N . LEU A 1 269 ? 7.650 -10.848 -9.119 1.00 94.19 269 LEU A N 1
ATOM 2130 C CA . LEU A 1 269 ? 8.504 -10.923 -10.285 1.00 94.19 269 LEU A CA 1
ATOM 2131 C C . LEU A 1 269 ? 7.890 -11.870 -11.313 1.00 94.19 269 LEU A C 1
ATOM 2133 O O . LEU A 1 269 ? 7.347 -12.917 -10.963 1.00 94.19 269 LEU A O 1
ATOM 2137 N N . GLU A 1 270 ? 8.016 -11.527 -12.588 1.00 94.75 270 GLU A N 1
ATOM 2138 C CA . GLU A 1 270 ? 7.618 -12.370 -13.712 1.00 94.75 270 GLU A CA 1
ATOM 2139 C C . GLU A 1 270 ? 8.844 -12.879 -14.473 1.00 94.75 270 GLU A C 1
ATOM 2141 O O . GLU A 1 270 ? 9.836 -12.164 -14.663 1.00 94.75 270 GLU A O 1
ATOM 2146 N N . ASP A 1 271 ? 8.763 -14.130 -14.923 1.00 95.69 271 ASP A N 1
ATOM 2147 C CA . ASP A 1 271 ? 9.708 -14.717 -15.864 1.00 95.69 271 ASP A CA 1
ATOM 2148 C C . ASP A 1 271 ? 9.359 -14.246 -17.283 1.00 95.69 271 ASP A C 1
ATOM 2150 O O . ASP A 1 271 ? 8.256 -14.462 -17.783 1.00 95.69 271 ASP A O 1
ATOM 2154 N N . VAL A 1 272 ? 10.309 -13.598 -17.952 1.00 95.38 272 VAL A N 1
ATOM 2155 C CA . VAL A 1 272 ? 10.142 -13.045 -19.296 1.00 95.38 272 VAL A CA 1
ATOM 2156 C C . VAL A 1 272 ? 11.023 -13.791 -20.277 1.00 95.38 272 VAL A C 1
ATOM 2158 O O . VAL A 1 272 ? 12.252 -13.831 -20.156 1.00 95.38 272 VAL A O 1
ATOM 2161 N N . PHE A 1 273 ? 10.372 -14.341 -21.295 1.00 95.56 273 PHE A N 1
ATOM 2162 C CA . PHE A 1 273 ? 11.024 -14.943 -22.443 1.00 95.56 273 PHE A CA 1
ATOM 2163 C C . PHE A 1 273 ? 11.099 -13.924 -23.582 1.00 95.56 273 PHE A C 1
ATOM 2165 O O . PHE A 1 273 ? 10.087 -13.596 -24.197 1.00 95.56 273 PHE A O 1
ATOM 2172 N N . GLU A 1 274 ? 12.298 -13.416 -23.874 1.00 92.06 274 GLU A N 1
ATOM 2173 C CA . GLU A 1 274 ? 12.531 -12.617 -25.081 1.00 92.06 274 GLU A CA 1
ATOM 2174 C C . GLU A 1 274 ? 12.852 -13.571 -26.251 1.00 92.06 274 GLU A C 1
ATOM 2176 O O . GLU A 1 274 ? 13.911 -14.227 -26.236 1.00 92.06 274 GLU A O 1
ATOM 2181 N N . PRO A 1 275 ? 11.955 -13.699 -27.253 1.00 86.75 275 PRO A N 1
ATOM 2182 C CA . PRO A 1 275 ? 12.224 -14.514 -28.428 1.00 86.75 275 PRO A CA 1
ATOM 2183 C C . PRO A 1 275 ? 13.391 -13.923 -29.220 1.00 86.75 275 PRO A C 1
ATOM 2185 O O . PRO A 1 275 ? 13.622 -12.712 -29.234 1.00 86.75 275 PRO A O 1
ATOM 2188 N N . THR A 1 276 ? 14.150 -14.791 -29.887 1.00 81.75 276 THR A N 1
ATOM 2189 C CA . THR A 1 276 ? 15.176 -14.341 -30.830 1.00 81.75 276 THR A CA 1
ATOM 2190 C C . THR A 1 276 ? 14.489 -13.529 -31.937 1.00 81.75 276 THR A C 1
ATOM 2192 O O . THR A 1 276 ? 13.523 -14.037 -32.509 1.00 81.75 276 THR A O 1
ATOM 2195 N N . PRO A 1 277 ? 14.943 -12.293 -32.237 1.00 76.94 277 PRO A N 1
ATOM 2196 C CA . PRO A 1 277 ? 14.377 -11.496 -33.323 1.00 76.94 277 PRO A CA 1
ATOM 2197 C C . PRO A 1 277 ? 14.373 -12.305 -34.621 1.00 76.94 277 PRO A C 1
ATOM 2199 O O . PRO A 1 277 ? 15.350 -13.009 -34.901 1.00 76.94 277 PRO A O 1
ATOM 2202 N N . SER A 1 278 ? 13.291 -12.232 -35.395 1.00 76.50 278 SER A N 1
ATOM 2203 C CA . SER A 1 278 ? 13.238 -12.876 -36.706 1.00 76.50 278 SER A CA 1
ATOM 2204 C C . SER A 1 278 ? 14.359 -12.332 -37.599 1.00 76.50 278 SER A C 1
ATOM 2206 O O . SER A 1 278 ? 14.724 -11.158 -37.544 1.00 76.50 278 SER A O 1
ATOM 2208 N N . LEU A 1 279 ? 14.936 -13.217 -38.416 1.00 69.69 279 LEU A N 1
ATOM 2209 C CA . LEU A 1 279 ? 16.083 -12.933 -39.289 1.00 69.69 279 LEU A CA 1
ATOM 2210 C C . LEU A 1 279 ? 15.854 -11.764 -40.268 1.00 69.69 279 LEU A C 1
ATOM 2212 O O . LEU A 1 279 ? 16.827 -11.205 -40.771 1.00 69.69 279 LEU A O 1
ATOM 2216 N N . GLU A 1 280 ? 14.603 -11.375 -40.516 1.00 73.31 280 GLU A N 1
ATOM 2217 C CA . GLU A 1 280 ? 14.231 -10.393 -41.542 1.00 73.31 280 GLU A CA 1
ATOM 2218 C C . GLU A 1 280 ? 14.634 -8.942 -41.213 1.00 73.31 280 GLU A C 1
ATOM 2220 O O . GLU A 1 280 ? 14.849 -8.159 -42.132 1.00 73.31 280 GLU A O 1
ATOM 2225 N N . GLU A 1 281 ? 14.859 -8.578 -39.944 1.00 61.12 281 GLU A N 1
ATOM 2226 C CA . GLU A 1 281 ? 15.323 -7.222 -39.575 1.00 61.12 281 GLU A CA 1
ATOM 2227 C C . GLU A 1 281 ? 16.860 -7.079 -39.515 1.00 61.12 281 GLU A C 1
ATOM 2229 O O . GLU A 1 281 ? 17.384 -5.994 -39.254 1.00 61.12 281 GLU A O 1
ATOM 2234 N N . SER A 1 282 ? 17.623 -8.152 -39.760 1.00 56.97 282 SER A N 1
ATOM 2235 C CA . SER A 1 282 ? 19.071 -8.206 -39.484 1.00 56.97 282 SER A CA 1
ATOM 2236 C C 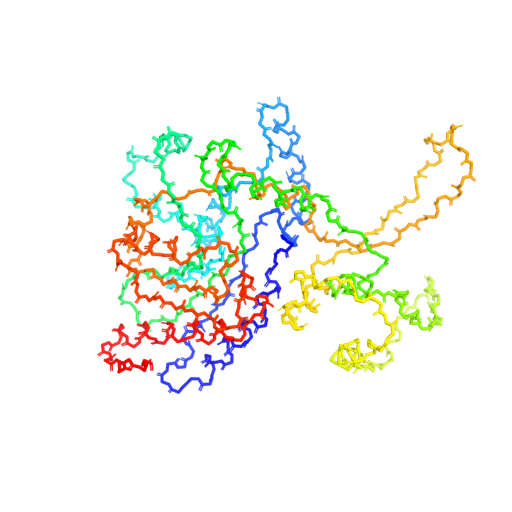. SER A 1 282 ? 19.966 -8.174 -40.733 1.00 56.97 282 SER A C 1
ATOM 2238 O O . SER A 1 282 ? 21.064 -8.730 -40.712 1.00 56.97 282 SER A O 1
ATOM 2240 N N . ALA A 1 283 ? 19.560 -7.509 -41.818 1.00 63.44 283 ALA A N 1
ATOM 2241 C CA . ALA A 1 283 ? 20.404 -7.408 -43.018 1.00 63.44 283 ALA A CA 1
ATOM 2242 C C . ALA A 1 283 ? 21.697 -6.584 -42.805 1.00 63.44 283 ALA A C 1
ATOM 2244 O O . ALA A 1 283 ? 22.667 -6.778 -43.530 1.00 63.44 283 ALA A O 1
ATOM 2245 N N . ASN A 1 284 ? 21.748 -5.714 -41.785 1.00 67.62 284 ASN A N 1
ATOM 2246 C CA . ASN A 1 284 ? 22.870 -4.784 -41.568 1.00 67.62 284 ASN A CA 1
ATOM 2247 C C . ASN A 1 284 ? 23.610 -4.951 -40.228 1.00 67.62 284 ASN A C 1
ATOM 2249 O O . ASN A 1 284 ? 24.480 -4.139 -39.913 1.00 67.62 284 ASN A O 1
ATOM 2253 N N . SER A 1 285 ? 23.296 -5.969 -39.418 1.00 60.09 285 SER A N 1
ATOM 2254 C CA . SER A 1 285 ? 23.948 -6.166 -38.115 1.00 60.09 285 SER A CA 1
ATOM 2255 C C . SER A 1 285 ? 24.885 -7.370 -38.146 1.00 60.09 285 SER A C 1
ATOM 2257 O O . SER A 1 285 ? 24.476 -8.494 -38.429 1.00 60.09 285 SER A O 1
ATOM 2259 N N . THR A 1 286 ? 26.163 -7.117 -37.873 1.00 65.31 286 THR A N 1
ATOM 2260 C CA . THR A 1 286 ? 27.243 -8.098 -37.739 1.00 65.31 286 THR A CA 1
ATOM 2261 C C . THR A 1 286 ? 26.788 -9.304 -36.907 1.00 65.31 286 THR A C 1
ATOM 2263 O O . THR A 1 286 ? 26.324 -9.138 -35.781 1.00 65.31 286 THR A O 1
ATOM 2266 N N . MET A 1 287 ? 26.921 -10.511 -37.474 1.00 58.19 287 MET A N 1
ATOM 2267 C CA . MET A 1 287 ? 26.433 -11.803 -36.962 1.00 58.19 287 MET A CA 1
ATOM 2268 C C . MET A 1 287 ? 26.908 -12.162 -35.538 1.00 58.19 287 MET A C 1
ATOM 2270 O O . MET A 1 287 ? 27.746 -13.038 -35.334 1.00 58.19 287 MET A O 1
ATOM 2274 N N . ALA A 1 288 ? 26.330 -11.544 -34.515 1.00 65.50 288 ALA A N 1
ATOM 2275 C CA . ALA A 1 288 ? 26.321 -12.089 -33.168 1.00 65.50 288 ALA A CA 1
ATOM 2276 C C . ALA A 1 288 ? 25.013 -12.867 -32.996 1.00 65.50 288 ALA A C 1
ATOM 2278 O O . ALA A 1 288 ? 23.940 -12.276 -32.897 1.00 65.50 288 ALA A O 1
ATOM 2279 N N . THR A 1 289 ? 25.089 -14.200 -32.966 1.00 65.69 289 THR A N 1
ATOM 2280 C CA . THR A 1 289 ? 23.939 -15.082 -32.713 1.00 65.69 289 THR A CA 1
ATOM 2281 C C . THR A 1 289 ? 23.261 -14.696 -31.395 1.00 65.69 289 THR A C 1
ATOM 2283 O O . THR A 1 289 ? 23.747 -15.028 -30.306 1.00 65.69 289 THR A O 1
ATOM 2286 N N . ARG A 1 290 ? 22.146 -13.964 -31.473 1.00 70.94 290 ARG A N 1
ATOM 2287 C CA . ARG A 1 290 ? 21.399 -13.494 -30.304 1.00 70.94 290 ARG A CA 1
ATOM 2288 C C . ARG A 1 290 ? 20.568 -14.660 -29.764 1.00 70.94 290 ARG A C 1
ATOM 2290 O O . ARG A 1 290 ? 19.461 -14.927 -30.221 1.00 70.94 290 ARG A O 1
ATOM 2297 N N . LYS A 1 291 ? 21.143 -15.408 -28.818 1.00 78.94 291 LYS A N 1
ATOM 2298 C CA . LYS A 1 291 ? 20.421 -16.464 -28.091 1.00 78.94 291 LYS A CA 1
ATOM 2299 C C . LYS A 1 291 ? 19.205 -15.856 -27.393 1.00 78.94 291 LYS A C 1
ATOM 2301 O O . LYS A 1 291 ? 19.333 -14.770 -26.823 1.00 78.94 291 LYS A O 1
ATOM 2306 N N . SER A 1 292 ? 18.075 -16.565 -27.426 1.00 83.38 292 SER A N 1
ATOM 2307 C CA . SER A 1 292 ? 16.920 -16.258 -26.581 1.00 83.38 292 SER A CA 1
ATOM 2308 C C . SER A 1 292 ? 17.371 -16.070 -25.131 1.00 83.38 292 SER A C 1
ATOM 2310 O O . SER A 1 292 ? 18.283 -16.758 -24.652 1.00 83.38 292 SER A O 1
ATOM 2312 N N . ARG A 1 293 ? 16.777 -15.082 -24.461 1.00 89.44 293 ARG A N 1
ATOM 2313 C CA . ARG A 1 293 ? 17.113 -14.716 -23.087 1.00 89.44 293 ARG A CA 1
ATOM 2314 C C . ARG A 1 293 ? 15.884 -14.910 -22.216 1.00 89.44 293 ARG A C 1
ATOM 2316 O O . ARG A 1 293 ? 14.869 -14.254 -22.427 1.00 89.44 293 ARG A O 1
ATOM 2323 N N . LEU A 1 294 ? 16.022 -15.792 -21.232 1.00 94.88 294 LEU A N 1
ATOM 2324 C CA . LEU A 1 294 ? 15.134 -15.853 -20.081 1.00 94.88 294 LEU A CA 1
ATOM 2325 C C . LEU A 1 294 ? 15.707 -14.934 -19.002 1.00 94.88 294 LEU A C 1
ATOM 2327 O O . LEU A 1 294 ? 16.898 -15.013 -18.684 1.00 94.88 294 LEU A O 1
ATOM 2331 N N . TYR A 1 295 ? 14.875 -14.052 -18.474 1.00 95.88 295 TYR A N 1
ATOM 2332 C CA . TYR A 1 295 ? 15.210 -13.213 -17.333 1.00 95.88 295 TYR A CA 1
ATOM 2333 C C . TYR A 1 295 ? 13.964 -12.989 -16.486 1.00 95.88 295 TYR A C 1
ATOM 2335 O O . TYR A 1 295 ? 12.846 -13.201 -16.933 1.00 95.88 295 TYR A O 1
ATOM 2343 N N . VAL A 1 296 ? 14.174 -12.535 -15.265 1.00 96.75 296 VAL A N 1
ATOM 2344 C CA . VAL A 1 296 ? 13.141 -12.156 -14.314 1.00 96.75 296 VAL A CA 1
ATOM 2345 C C . VAL A 1 296 ? 13.106 -10.637 -14.220 1.00 96.75 296 VAL A C 1
ATOM 2347 O O . VAL A 1 296 ? 14.163 -9.997 -14.228 1.00 96.75 296 VAL A O 1
ATOM 2350 N N . ARG A 1 297 ? 11.912 -10.058 -14.118 1.00 95.12 297 ARG A N 1
ATOM 2351 C CA . ARG A 1 297 ? 11.702 -8.629 -13.842 1.00 95.12 297 ARG A CA 1
ATOM 2352 C C . ARG A 1 297 ? 10.534 -8.411 -12.892 1.00 95.12 297 ARG A C 1
ATOM 2354 O O . ARG A 1 297 ? 9.775 -9.342 -12.672 1.00 95.12 297 ARG A O 1
ATOM 2361 N N . SER A 1 298 ? 10.377 -7.195 -12.374 1.00 93.75 298 SER A N 1
ATOM 2362 C CA . SER A 1 298 ? 9.141 -6.815 -11.678 1.00 93.75 298 SER A CA 1
ATOM 2363 C C . SER A 1 298 ? 7.930 -6.929 -12.606 1.00 93.75 298 SER A C 1
ATOM 2365 O O . SER A 1 298 ? 8.027 -6.602 -13.794 1.00 93.75 298 SER A O 1
ATOM 2367 N N . MET A 1 299 ? 6.805 -7.389 -12.056 1.00 93.44 299 MET A N 1
ATOM 2368 C CA . MET A 1 299 ? 5.508 -7.374 -12.728 1.00 93.44 299 MET A CA 1
ATOM 2369 C C . MET A 1 299 ? 5.055 -5.950 -13.048 1.00 93.44 299 MET A C 1
ATOM 2371 O O . MET A 1 299 ? 4.582 -5.708 -14.160 1.00 93.44 299 MET A O 1
ATOM 2375 N N . THR A 1 300 ? 5.267 -5.004 -12.131 1.00 91.25 300 THR A N 1
ATOM 2376 C CA . THR A 1 300 ? 5.050 -3.576 -12.377 1.00 91.25 300 THR A CA 1
ATOM 2377 C C . THR A 1 300 ? 6.203 -3.036 -13.218 1.00 91.25 300 THR A C 1
ATOM 2379 O O . THR A 1 300 ? 7.373 -3.076 -12.827 1.00 91.25 300 THR A O 1
ATOM 2382 N N . ARG A 1 301 ? 5.907 -2.502 -14.403 1.00 91.69 301 ARG A N 1
ATOM 2383 C CA . ARG A 1 301 ? 6.929 -1.850 -15.229 1.00 91.69 301 ARG A CA 1
ATOM 2384 C C . ARG A 1 301 ? 7.317 -0.514 -14.607 1.00 91.69 301 ARG A C 1
ATOM 2386 O O . ARG A 1 301 ? 6.493 0.185 -14.025 1.00 91.69 301 ARG A O 1
ATOM 2393 N N . LYS A 1 302 ? 8.559 -0.088 -14.822 1.00 90.25 302 LYS A N 1
ATOM 2394 C CA . LYS A 1 302 ? 9.053 1.205 -14.324 1.00 90.25 302 LYS A CA 1
ATOM 2395 C C . LYS A 1 302 ? 8.196 2.380 -14.769 1.00 90.25 302 LYS A C 1
ATOM 2397 O O . LYS A 1 302 ? 8.027 3.329 -14.014 1.00 90.25 302 LYS A O 1
ATOM 2402 N N . GLU A 1 303 ? 7.672 2.349 -15.991 1.00 87.31 303 GLU A N 1
ATOM 2403 C CA . GLU A 1 303 ? 6.810 3.414 -16.502 1.00 87.31 303 GLU A CA 1
ATOM 2404 C C . GLU A 1 303 ? 5.463 3.434 -15.766 1.00 87.31 303 GLU A C 1
ATOM 2406 O O . GLU A 1 303 ? 4.929 4.514 -15.506 1.00 87.31 303 GLU A O 1
ATOM 2411 N N . GLU A 1 304 ? 4.958 2.256 -15.389 1.00 88.06 304 GLU A N 1
ATOM 2412 C CA . GLU A 1 304 ? 3.743 2.073 -14.594 1.00 88.06 304 GLU A CA 1
ATOM 2413 C C . GLU A 1 304 ? 3.970 2.573 -13.152 1.00 88.06 304 GLU A C 1
ATOM 2415 O O . GLU A 1 304 ? 3.244 3.465 -12.715 1.00 88.06 304 GLU A O 1
ATOM 2420 N N . GLU A 1 305 ? 5.044 2.143 -12.473 1.00 85.06 305 GLU A N 1
ATOM 2421 C CA . GLU A 1 305 ? 5.454 2.629 -11.135 1.00 85.06 305 GLU A CA 1
ATOM 2422 C C . GLU A 1 305 ? 5.674 4.153 -11.144 1.00 85.06 305 GLU A C 1
ATOM 2424 O O . GLU A 1 305 ? 5.180 4.887 -10.289 1.00 85.06 305 GLU A O 1
ATOM 2429 N N . SER A 1 306 ? 6.391 4.666 -12.151 1.00 82.75 306 SER A N 1
ATOM 2430 C CA . SER A 1 306 ? 6.776 6.081 -12.228 1.00 82.75 306 SER A CA 1
ATOM 2431 C C . SER A 1 306 ? 5.589 7.035 -12.321 1.00 82.75 306 SER A C 1
ATOM 2433 O O . SER A 1 306 ? 5.700 8.193 -11.910 1.00 82.75 306 SER A O 1
ATOM 2435 N N . SER A 1 307 ? 4.462 6.560 -12.861 1.00 79.88 307 SER A N 1
ATOM 2436 C CA . SER A 1 307 ? 3.247 7.360 -12.999 1.00 79.88 307 SER A CA 1
ATOM 2437 C C . SER A 1 307 ? 2.676 7.782 -11.649 1.00 79.88 307 SER A C 1
ATOM 2439 O O . SER A 1 307 ? 2.166 8.891 -11.547 1.00 79.88 307 SER A O 1
ATOM 2441 N N . LEU A 1 308 ? 2.882 6.980 -10.600 1.00 75.56 308 LEU A N 1
ATOM 2442 C CA . LEU A 1 308 ? 2.438 7.300 -9.243 1.00 75.56 308 LEU A CA 1
ATOM 2443 C C . LEU A 1 308 ? 3.246 8.423 -8.592 1.00 75.56 308 LEU A C 1
ATOM 2445 O O . LEU A 1 308 ? 2.812 9.018 -7.615 1.00 75.56 308 LEU A O 1
ATOM 2449 N N . TYR A 1 309 ? 4.432 8.723 -9.122 1.00 74.56 309 TYR A N 1
ATOM 2450 C CA . TYR A 1 309 ? 5.239 9.860 -8.681 1.00 74.56 309 TYR A CA 1
ATOM 2451 C C . TYR A 1 309 ? 4.913 11.137 -9.469 1.00 74.56 309 TYR A C 1
ATOM 2453 O O . TYR A 1 309 ? 5.528 12.184 -9.241 1.00 74.56 309 TYR A O 1
ATOM 2461 N N . ALA A 1 310 ? 3.978 11.084 -10.424 1.00 70.94 310 ALA A N 1
ATOM 2462 C CA . ALA A 1 310 ? 3.605 12.250 -11.208 1.00 70.94 310 ALA A CA 1
ATOM 2463 C C . ALA A 1 310 ? 2.766 13.227 -10.370 1.00 70.94 310 ALA A C 1
ATOM 2465 O O . ALA A 1 310 ? 1.754 12.903 -9.771 1.00 70.94 310 ALA A O 1
ATOM 2466 N N . HIS A 1 311 ? 3.226 14.468 -10.335 1.00 56.56 311 HIS A N 1
ATOM 2467 C CA . HIS A 1 311 ? 2.894 15.495 -9.348 1.00 56.56 311 HIS A CA 1
ATOM 2468 C C . HIS A 1 311 ? 1.436 16.006 -9.318 1.00 56.56 311 HIS A C 1
ATOM 2470 O O . HIS A 1 311 ? 1.033 16.657 -8.361 1.00 56.56 311 HIS A O 1
ATOM 2476 N N . SER A 1 312 ? 0.630 15.776 -10.354 1.00 55.09 312 SER A N 1
ATOM 2477 C CA . SER A 1 312 ? -0.579 16.583 -10.586 1.00 55.09 312 SER A CA 1
ATOM 2478 C C . SER A 1 312 ? -1.883 16.056 -9.973 1.00 55.09 312 SER A C 1
ATOM 2480 O O . SER A 1 312 ? -2.883 16.764 -10.049 1.00 55.09 312 SER A O 1
ATOM 2482 N N . GLN A 1 313 ? -1.929 14.846 -9.403 1.00 53.38 313 GLN A N 1
ATOM 2483 C CA . GLN A 1 313 ? -3.214 14.155 -9.156 1.00 53.38 313 GLN A CA 1
ATOM 2484 C C . GLN A 1 313 ? -3.373 13.518 -7.768 1.00 53.38 313 GLN A C 1
ATOM 2486 O O . GLN A 1 313 ? -4.283 12.718 -7.552 1.00 53.38 313 GLN A O 1
ATOM 2491 N N . HIS A 1 314 ? -2.500 13.849 -6.817 1.00 57.12 314 HIS A N 1
ATOM 2492 C CA . HIS A 1 314 ? -2.314 13.030 -5.619 1.00 57.12 314 HIS A CA 1
ATOM 2493 C C . HIS A 1 314 ? -2.309 13.888 -4.346 1.00 57.12 314 HIS A C 1
ATOM 2495 O O . HIS A 1 314 ? -1.341 13.879 -3.589 1.00 57.12 314 HIS A O 1
ATOM 2501 N N . THR A 1 315 ? -3.371 14.669 -4.109 1.00 60.28 315 THR A N 1
ATOM 2502 C CA . THR A 1 315 ? -3.447 15.632 -2.992 1.00 60.28 315 THR A CA 1
ATOM 2503 C C . THR A 1 315 ? -4.808 15.595 -2.305 1.00 60.28 315 THR A C 1
ATOM 2505 O O . THR A 1 315 ? -5.842 15.418 -2.946 1.00 60.28 315 THR A O 1
ATOM 2508 N N . ILE A 1 316 ? -4.795 15.786 -0.985 1.00 62.34 316 ILE A N 1
ATOM 2509 C CA . ILE A 1 316 ? -5.985 16.070 -0.185 1.00 62.34 316 ILE A CA 1
ATOM 2510 C C . ILE A 1 316 ? -5.701 17.355 0.562 1.00 62.34 316 ILE A C 1
ATOM 2512 O O . ILE A 1 316 ? -4.762 17.430 1.357 1.00 62.34 316 ILE A O 1
ATOM 2516 N N . GLU A 1 317 ? -6.526 18.362 0.318 1.00 66.06 317 GLU A N 1
ATOM 2517 C CA . GLU A 1 317 ? -6.488 19.590 1.097 1.00 66.06 317 GLU A CA 1
ATOM 2518 C C . GLU A 1 317 ? -6.872 19.306 2.566 1.00 66.06 317 GLU A C 1
ATOM 2520 O O . GLU A 1 317 ? -7.785 18.512 2.801 1.00 66.06 317 GLU A O 1
ATOM 2525 N N . PRO A 1 318 ? -6.256 19.962 3.571 1.00 68.44 318 PRO A N 1
ATOM 2526 C CA . PRO A 1 318 ? -6.588 19.807 4.989 1.00 68.44 318 PRO A CA 1
ATOM 2527 C C . PRO A 1 318 ? -8.088 19.849 5.273 1.00 68.44 318 PRO A C 1
ATOM 2529 O O . PRO A 1 318 ? -8.601 19.027 6.023 1.00 68.44 318 PRO A O 1
ATOM 2532 N N . VAL A 1 319 ? -8.807 20.751 4.600 1.00 70.44 319 VAL A N 1
ATOM 2533 C CA . VAL A 1 319 ? -10.264 20.878 4.720 1.00 70.44 319 VAL A CA 1
ATOM 2534 C C . VAL A 1 319 ? -11.004 19.605 4.297 1.00 70.44 319 VAL A C 1
ATOM 2536 O O . VAL A 1 319 ? -11.971 19.210 4.944 1.00 70.44 319 VAL A O 1
ATOM 2539 N N . HIS A 1 320 ? -10.534 18.911 3.258 1.00 73.06 320 HIS A N 1
ATOM 2540 C CA . HIS A 1 320 ? -11.101 17.630 2.844 1.00 73.06 320 HIS A CA 1
ATOM 2541 C C . HIS A 1 320 ? -10.827 16.552 3.898 1.00 73.06 320 HIS A C 1
ATOM 2543 O O . HIS A 1 320 ? -11.739 15.801 4.236 1.00 73.06 320 HIS A O 1
ATOM 2549 N N . LEU A 1 321 ? -9.628 16.536 4.492 1.00 72.38 321 LEU A N 1
ATOM 2550 C CA . LEU A 1 321 ? -9.304 15.643 5.607 1.00 72.38 321 LEU A CA 1
ATOM 2551 C C . LEU A 1 321 ? -10.205 15.909 6.828 1.00 72.38 321 LEU A C 1
ATOM 2553 O O . LEU A 1 321 ? -10.710 14.965 7.431 1.00 72.38 321 LEU A O 1
ATOM 2557 N N . THR A 1 322 ? -10.489 17.172 7.164 1.00 75.06 322 THR A N 1
ATOM 2558 C CA . THR A 1 322 ? -11.445 17.523 8.230 1.00 75.06 322 THR A CA 1
ATOM 2559 C C . THR A 1 322 ? -12.863 17.034 7.917 1.00 75.06 322 THR A C 1
ATOM 2561 O O . THR A 1 322 ? -13.525 16.442 8.779 1.00 75.06 322 THR A O 1
ATOM 2564 N N . HIS A 1 323 ? -13.344 17.267 6.690 1.00 74.25 323 HIS A N 1
ATOM 2565 C CA . HIS A 1 323 ? -14.666 16.812 6.250 1.00 74.25 323 HIS A CA 1
ATOM 2566 C C . HIS A 1 323 ? -14.785 15.292 6.326 1.00 74.25 323 HIS A C 1
ATOM 2568 O O . HIS A 1 323 ? -15.785 14.778 6.813 1.00 74.25 323 HIS A O 1
ATOM 2574 N N . MET A 1 324 ? -13.740 14.572 5.935 1.00 71.44 324 MET A N 1
ATOM 2575 C CA . MET A 1 324 ? -13.682 13.118 6.034 1.00 71.44 324 MET A CA 1
ATOM 2576 C C . MET A 1 324 ? -13.700 12.624 7.475 1.00 71.44 324 MET A C 1
ATOM 2578 O O . MET A 1 324 ? -14.509 11.764 7.798 1.00 71.44 324 MET A O 1
ATOM 2582 N N . CYS A 1 325 ? -12.860 13.173 8.360 1.00 73.88 325 CYS A N 1
ATOM 2583 C CA . CYS A 1 325 ? -12.891 12.799 9.776 1.00 73.88 325 CYS A CA 1
ATOM 2584 C C . CYS A 1 325 ? -14.284 13.010 10.385 1.00 73.88 325 CYS A C 1
ATOM 2586 O O . CYS A 1 325 ? -14.668 12.308 11.315 1.00 73.88 325 CYS A O 1
ATOM 2588 N N . THR A 1 326 ? -15.036 13.979 9.856 1.00 78.75 326 THR A N 1
ATOM 2589 C CA . THR A 1 326 ? -16.422 14.240 10.248 1.00 78.75 326 THR A CA 1
ATOM 2590 C C . THR A 1 326 ? -17.393 13.226 9.646 1.00 78.75 326 THR A C 1
ATOM 2592 O O . THR A 1 326 ? -18.226 12.705 10.376 1.00 78.75 326 THR A O 1
ATOM 2595 N N . ALA A 1 327 ? -17.280 12.925 8.352 1.00 76.00 327 ALA A N 1
ATOM 2596 C CA . ALA A 1 327 ? -18.181 12.015 7.644 1.00 76.00 327 ALA A CA 1
ATOM 2597 C C . ALA A 1 327 ? -17.999 10.543 8.048 1.00 76.00 327 ALA A C 1
ATOM 2599 O O . ALA A 1 327 ? -18.948 9.771 8.023 1.00 76.00 327 ALA A O 1
ATOM 2600 N N . LEU A 1 328 ? -16.778 10.151 8.411 1.00 72.00 328 LEU A N 1
ATOM 2601 C CA . LEU A 1 328 ? -16.407 8.752 8.627 1.00 72.00 328 LEU A CA 1
ATOM 2602 C C . LEU A 1 328 ? -16.542 8.332 10.103 1.00 72.00 328 LEU A C 1
ATOM 2604 O O . LEU A 1 328 ? -16.346 7.175 10.436 1.00 72.00 328 LEU A O 1
ATOM 2608 N N . GLY A 1 329 ? -16.853 9.248 11.023 1.00 74.62 329 GLY A N 1
ATOM 2609 C CA . GLY A 1 329 ? -16.988 8.911 12.449 1.00 74.62 329 GLY A CA 1
ATOM 2610 C C . GLY A 1 329 ? -15.655 8.680 13.179 1.00 74.62 329 GLY A C 1
ATOM 2611 O O . GLY A 1 329 ? -15.623 8.521 14.406 1.00 74.62 329 GLY A O 1
ATOM 2612 N N . GLY A 1 330 ? -14.524 8.726 12.470 1.00 77.62 330 GLY A N 1
ATOM 2613 C CA . GLY A 1 330 ? -13.198 8.730 13.074 1.00 77.62 330 GLY A CA 1
ATOM 2614 C C . GLY A 1 330 ? -12.070 8.291 12.147 1.00 77.62 330 GLY A C 1
ATOM 2615 O O . GLY A 1 330 ? -12.226 7.392 11.326 1.00 77.62 330 GLY A O 1
ATOM 2616 N N . LEU A 1 331 ? -10.900 8.900 12.334 1.00 84.12 331 LEU A N 1
ATOM 2617 C CA . LEU A 1 331 ? -9.660 8.523 11.656 1.00 84.12 331 LEU A CA 1
ATOM 2618 C C . LEU A 1 331 ? -8.657 7.992 12.681 1.00 84.12 331 LEU A C 1
ATOM 2620 O O . LEU A 1 331 ? -8.427 8.636 13.702 1.00 84.12 331 LEU A O 1
ATOM 2624 N N . HIS A 1 332 ? -8.034 6.852 12.418 1.00 88.75 332 HIS A N 1
ATOM 2625 C CA . HIS A 1 332 ? -6.879 6.385 13.178 1.00 88.75 332 HIS A CA 1
ATOM 2626 C C . HIS A 1 332 ? -5.627 6.580 12.328 1.00 88.75 332 HIS A C 1
ATOM 2628 O O . HIS A 1 332 ? -5.639 6.348 11.121 1.00 88.75 332 HIS A O 1
ATOM 2634 N N . ILE A 1 333 ? -4.549 7.036 12.952 1.00 89.88 333 ILE A N 1
ATOM 2635 C CA . ILE A 1 333 ? -3.284 7.283 12.272 1.00 89.88 333 ILE A CA 1
ATOM 2636 C C . ILE A 1 333 ? -2.193 6.450 12.924 1.00 89.88 333 ILE A C 1
ATOM 2638 O O . ILE A 1 333 ? -2.068 6.414 14.151 1.00 89.88 333 ILE A O 1
ATOM 2642 N N . MET A 1 334 ? -1.396 5.798 12.084 1.00 92.19 334 MET A N 1
ATOM 2643 C CA . MET A 1 334 ? -0.179 5.108 12.491 1.00 92.19 334 MET A CA 1
ATOM 2644 C C . MET A 1 334 ? 1.007 5.732 11.772 1.00 92.19 334 MET A C 1
ATOM 2646 O O . MET A 1 334 ? 0.947 6.013 10.574 1.00 92.19 334 MET A O 1
ATOM 2650 N N . TRP A 1 335 ? 2.087 5.958 12.503 1.00 91.75 335 TRP A N 1
ATOM 2651 C CA . TRP A 1 335 ? 3.322 6.496 11.965 1.00 91.75 335 TRP A CA 1
ATOM 2652 C C . TRP A 1 335 ? 4.428 5.466 12.037 1.00 91.75 335 TRP A C 1
ATOM 2654 O O . TRP A 1 335 ? 4.528 4.721 13.010 1.00 91.75 335 TRP A O 1
ATOM 2664 N N . ALA A 1 336 ? 5.318 5.533 11.057 1.00 92.00 336 ALA A N 1
ATOM 2665 C CA . ALA A 1 336 ? 6.634 4.949 11.192 1.00 92.00 336 ALA A CA 1
ATOM 2666 C C . ALA A 1 336 ? 7.404 5.576 12.369 1.00 92.00 336 ALA A C 1
ATOM 2668 O O . ALA A 1 336 ? 7.225 6.767 12.668 1.00 92.00 336 ALA A O 1
ATOM 2669 N N . GLU A 1 337 ? 8.288 4.821 13.014 1.00 93.62 337 GLU A N 1
ATOM 2670 C CA . GLU A 1 337 ? 9.202 5.387 14.012 1.00 93.62 337 GLU A CA 1
ATOM 2671 C C . GLU A 1 337 ? 10.218 6.322 13.344 1.00 93.62 337 GLU A C 1
ATOM 2673 O O . GLU A 1 337 ? 10.408 7.455 13.789 1.00 93.62 337 GLU A O 1
ATOM 2678 N N . SER A 1 338 ? 10.795 5.890 12.221 1.00 89.62 338 SER A N 1
ATOM 2679 C CA . SER A 1 338 ? 11.768 6.675 11.463 1.00 89.62 338 SER A CA 1
ATOM 2680 C C . SER A 1 338 ? 11.124 7.876 10.757 1.00 89.62 338 SER A C 1
ATOM 2682 O O . SER A 1 338 ? 10.072 7.783 10.115 1.00 89.62 338 SER A O 1
ATOM 2684 N N . GLU A 1 339 ? 11.781 9.034 10.832 1.00 83.56 339 GLU A N 1
ATOM 2685 C CA . GLU A 1 339 ? 11.349 10.293 10.207 1.00 83.56 339 GLU A CA 1
ATOM 2686 C C . GLU A 1 339 ? 11.882 10.446 8.770 1.00 83.56 339 GLU A C 1
ATOM 2688 O O . GLU A 1 339 ? 12.404 11.492 8.397 1.00 83.56 339 GLU A O 1
ATOM 2693 N N . GLU A 1 340 ? 11.775 9.409 7.937 1.00 75.19 340 GLU A N 1
ATOM 2694 C CA . GLU A 1 340 ? 12.390 9.430 6.596 1.00 75.19 340 GLU A CA 1
ATOM 2695 C C . GLU A 1 340 ? 11.710 10.413 5.635 1.00 75.19 340 GLU A C 1
ATOM 2697 O O . GLU A 1 340 ? 12.373 11.130 4.887 1.00 75.19 340 GLU A O 1
ATOM 2702 N N . TYR A 1 341 ? 10.374 10.455 5.657 1.00 70.88 341 TYR A N 1
ATOM 2703 C CA . TYR A 1 341 ? 9.580 11.256 4.715 1.00 70.88 341 TYR A CA 1
ATOM 2704 C C . TYR A 1 341 ? 8.688 12.292 5.394 1.00 70.88 341 TYR A C 1
ATOM 2706 O O . TYR A 1 341 ? 8.128 13.149 4.706 1.00 70.88 341 TYR A O 1
ATOM 2714 N N . ILE A 1 342 ? 8.491 12.189 6.709 1.00 74.88 342 ILE A N 1
ATOM 2715 C CA . ILE A 1 342 ? 7.514 12.980 7.460 1.00 74.88 342 ILE A CA 1
ATOM 2716 C C . ILE A 1 342 ? 8.164 13.384 8.772 1.00 74.88 342 ILE A C 1
ATOM 2718 O O . ILE A 1 342 ? 8.283 12.562 9.687 1.00 74.88 342 ILE A O 1
ATOM 2722 N N . SER A 1 343 ? 8.583 14.643 8.848 1.00 81.25 343 SER A N 1
ATOM 2723 C CA . SER A 1 343 ? 9.144 15.202 10.072 1.00 81.25 343 SER A CA 1
ATOM 2724 C C . SER A 1 343 ? 8.091 15.247 11.176 1.00 81.25 343 SER A C 1
ATOM 2726 O O . SER A 1 343 ? 6.887 15.327 10.911 1.00 81.25 343 SER A O 1
ATOM 2728 N N . LYS A 1 344 ? 8.538 15.283 12.433 1.00 84.62 344 LYS A N 1
ATOM 2729 C CA . LYS A 1 344 ? 7.666 15.556 13.590 1.00 84.62 344 LYS A CA 1
ATOM 2730 C C . LYS A 1 344 ? 6.787 16.797 13.420 1.00 84.62 344 LYS A C 1
ATOM 2732 O O . LYS A 1 344 ? 5.618 16.746 13.789 1.00 84.62 344 LYS A O 1
ATOM 2737 N N . SER A 1 345 ? 7.320 17.881 12.847 1.00 83.94 345 SER A N 1
ATOM 2738 C CA . SER A 1 345 ? 6.538 19.099 12.591 1.00 83.94 345 SER A CA 1
ATOM 2739 C C . SER A 1 345 ? 5.394 18.832 11.617 1.00 83.94 345 SER A C 1
ATOM 2741 O O . SER A 1 345 ? 4.250 19.127 11.933 1.00 83.94 345 SER A O 1
ATOM 2743 N N . THR A 1 346 ? 5.663 18.154 10.497 1.00 79.06 346 THR A N 1
ATOM 2744 C CA . THR A 1 346 ? 4.609 17.782 9.551 1.00 79.06 346 THR A CA 1
ATOM 2745 C C . THR A 1 346 ? 3.587 16.846 10.194 1.00 79.06 346 THR A C 1
ATOM 2747 O O . THR A 1 346 ? 2.402 17.014 9.952 1.00 79.06 346 THR A O 1
ATOM 2750 N N . ARG A 1 347 ? 3.983 15.902 11.063 1.00 84.69 347 ARG A N 1
ATOM 2751 C CA . ARG A 1 347 ? 3.008 15.077 11.810 1.00 84.69 347 ARG A CA 1
ATOM 2752 C C . ARG A 1 347 ? 2.071 15.935 12.668 1.00 84.69 347 ARG A C 1
ATOM 2754 O O . ARG A 1 347 ? 0.877 15.648 12.709 1.00 84.69 347 ARG A O 1
ATOM 2761 N N . ALA A 1 348 ? 2.589 16.974 13.324 1.00 85.00 348 ALA A N 1
ATOM 2762 C CA . ALA A 1 348 ? 1.779 17.902 14.111 1.00 85.00 348 ALA A CA 1
ATOM 2763 C C . ALA A 1 348 ? 0.787 18.680 13.231 1.00 85.00 348 ALA A C 1
ATOM 2765 O O . ALA A 1 348 ? -0.401 18.682 13.547 1.00 85.00 348 ALA A O 1
ATOM 2766 N N . ASP A 1 349 ? 1.240 19.214 12.090 1.00 80.69 349 ASP A N 1
ATOM 2767 C CA . ASP A 1 349 ? 0.382 19.924 11.127 1.00 80.69 349 ASP A CA 1
ATOM 2768 C C . ASP A 1 349 ? -0.776 19.034 10.637 1.00 80.69 349 ASP A C 1
ATOM 2770 O O . ASP A 1 349 ? -1.910 19.484 10.488 1.00 80.69 349 ASP A O 1
ATOM 2774 N N . ILE A 1 350 ? -0.512 17.741 10.411 1.00 79.56 350 ILE A N 1
ATOM 2775 C CA . ILE A 1 350 ? -1.531 16.767 9.989 1.00 79.56 350 ILE A CA 1
ATOM 2776 C C . ILE A 1 350 ? -2.584 16.576 11.077 1.00 79.56 350 ILE A C 1
ATOM 2778 O O . ILE A 1 350 ? -3.781 16.559 10.794 1.00 79.56 350 ILE A O 1
ATOM 2782 N N . LEU A 1 351 ? -2.149 16.416 12.324 1.00 83.94 351 LEU A N 1
ATOM 2783 C CA . LEU A 1 351 ? -3.059 16.241 13.452 1.00 83.94 351 LEU A CA 1
ATOM 2784 C C . LEU A 1 351 ? -3.897 17.504 13.679 1.00 83.94 351 LEU A C 1
ATOM 2786 O O . LEU A 1 351 ? -5.106 17.399 13.887 1.00 83.94 351 LEU A O 1
ATOM 2790 N N . GLU A 1 352 ? -3.297 18.685 13.559 1.00 83.25 352 GLU A N 1
ATOM 2791 C CA . GLU A 1 352 ? -4.011 19.961 13.632 1.00 83.25 352 GLU A CA 1
ATOM 2792 C C . GLU A 1 352 ? -5.036 20.099 12.494 1.00 83.25 352 GLU A C 1
ATOM 2794 O O . GLU A 1 352 ? -6.205 20.392 12.748 1.00 83.25 352 GLU A O 1
ATOM 2799 N N . ALA A 1 353 ? -4.653 19.768 11.256 1.00 77.31 353 ALA A N 1
ATOM 2800 C CA . ALA A 1 353 ? -5.536 19.765 10.087 1.00 77.31 353 ALA A CA 1
ATOM 2801 C C . ALA A 1 353 ? -6.760 18.847 10.250 1.00 77.31 353 ALA A C 1
ATOM 2803 O O . ALA A 1 353 ? -7.844 19.134 9.741 1.00 77.31 353 ALA A O 1
ATOM 2804 N N . THR A 1 354 ? -6.635 17.754 11.003 1.00 77.25 354 THR A N 1
ATOM 2805 C CA . THR A 1 354 ? -7.785 16.888 11.317 1.00 77.25 354 THR A CA 1
ATOM 2806 C C . THR A 1 354 ? -8.746 17.507 12.338 1.00 77.25 354 THR A C 1
ATOM 2808 O O . THR A 1 354 ? -9.713 16.854 12.733 1.00 77.25 354 THR A O 1
ATOM 2811 N N . SER A 1 355 ? -8.501 18.746 12.787 1.00 77.75 355 SER A N 1
ATOM 2812 C CA . SER A 1 355 ? -9.209 19.397 13.897 1.00 77.75 355 SER A CA 1
ATOM 2813 C C . SER A 1 355 ? -9.243 18.515 15.149 1.00 77.75 355 SER A C 1
ATOM 2815 O O . SER A 1 355 ? -10.256 18.458 15.845 1.00 77.75 355 SER A O 1
ATOM 2817 N N . TYR A 1 356 ? -8.167 17.754 15.384 1.00 70.62 356 TYR A N 1
ATOM 2818 C CA . TYR A 1 356 ? -8.052 16.771 16.467 1.00 70.62 356 TYR A CA 1
ATOM 2819 C C . TYR A 1 356 ? -9.151 15.691 16.484 1.00 70.62 356 TYR A C 1
ATOM 2821 O O . TYR A 1 356 ? -9.405 15.072 17.514 1.00 70.62 356 TYR A O 1
ATOM 2829 N N . ARG A 1 357 ? -9.787 15.409 15.339 1.00 79.19 357 ARG A N 1
ATOM 2830 C CA . ARG A 1 357 ? -10.802 14.344 15.192 1.00 79.19 357 ARG A CA 1
ATOM 2831 C C . ARG A 1 357 ? -10.200 12.952 14.961 1.00 79.19 357 ARG A C 1
ATOM 2833 O O . ARG A 1 357 ? -10.912 12.000 14.640 1.00 79.19 357 ARG A O 1
ATOM 2840 N N . VAL A 1 358 ? -8.884 12.827 15.114 1.00 82.19 358 VAL A N 1
ATOM 2841 C CA . VAL A 1 358 ? -8.179 11.545 15.084 1.00 82.19 358 VAL A CA 1
ATOM 2842 C C . VAL A 1 358 ? -8.519 10.760 16.351 1.00 82.19 358 VAL A C 1
ATOM 2844 O O . VAL A 1 358 ? -8.251 11.204 17.463 1.00 82.19 358 VAL A O 1
ATOM 2847 N N . ARG A 1 359 ? -9.110 9.576 16.178 1.00 85.88 359 ARG A N 1
ATOM 2848 C CA . ARG A 1 359 ? -9.526 8.668 17.256 1.00 85.88 359 ARG A CA 1
ATOM 2849 C C . ARG A 1 359 ? -8.341 8.014 17.953 1.00 85.88 359 ARG A C 1
ATOM 2851 O O . ARG A 1 359 ? -8.386 7.795 19.158 1.00 85.88 359 ARG A O 1
ATOM 2858 N N . SER A 1 360 ? -7.287 7.691 17.209 1.00 89.25 360 SER A N 1
ATOM 2859 C CA . SER A 1 360 ? -6.017 7.273 17.796 1.00 89.25 360 SER A CA 1
ATOM 2860 C C . SER A 1 360 ? -4.846 7.666 16.919 1.00 89.25 360 SER A C 1
ATOM 2862 O O . SER A 1 360 ? -4.932 7.605 15.696 1.00 89.25 360 SER A O 1
ATOM 2864 N N . ASN A 1 361 ? -3.730 7.967 17.562 1.00 91.06 361 ASN A N 1
ATOM 2865 C CA . ASN A 1 361 ? -2.464 8.271 16.929 1.00 91.06 361 ASN A CA 1
ATOM 2866 C C . ASN A 1 361 ? -1.391 7.353 17.541 1.00 91.06 361 ASN A C 1
ATOM 2868 O O . ASN A 1 361 ? -1.179 7.414 18.751 1.00 91.06 361 ASN A O 1
ATOM 2872 N N . ARG A 1 362 ? -0.751 6.495 16.739 1.00 93.19 362 ARG A N 1
ATOM 2873 C CA . ARG A 1 362 ? 0.261 5.529 17.203 1.00 93.19 362 ARG A CA 1
ATOM 2874 C C . ARG A 1 362 ? 1.549 5.622 16.397 1.00 93.19 362 ARG A C 1
ATOM 2876 O O . ARG A 1 362 ? 1.522 5.972 15.224 1.00 93.19 362 ARG A O 1
ATOM 2883 N N . VAL A 1 363 ? 2.666 5.257 17.015 1.00 93.94 363 VAL A N 1
ATOM 2884 C CA . VAL A 1 363 ? 3.949 5.035 16.335 1.00 93.94 363 VAL A CA 1
ATOM 2885 C C . VAL A 1 363 ? 4.234 3.537 16.361 1.00 93.94 363 VA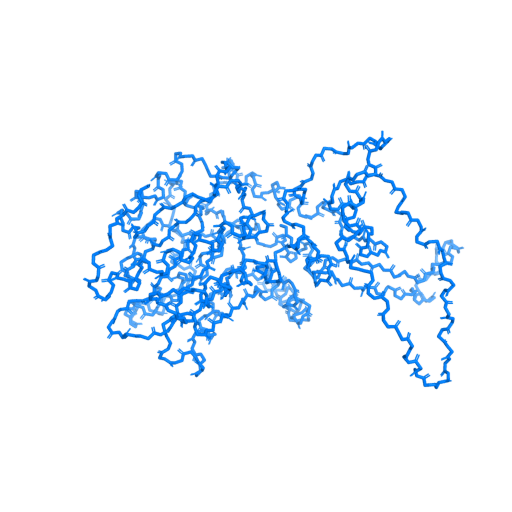L A C 1
ATOM 2887 O O . VAL A 1 363 ? 4.061 2.915 17.406 1.00 93.94 363 VAL A O 1
ATOM 2890 N N . VAL A 1 364 ? 4.638 2.964 15.230 1.00 95.75 364 VAL A N 1
ATOM 2891 C CA . VAL A 1 364 ? 5.019 1.551 15.117 1.00 95.75 364 VAL A CA 1
ATOM 2892 C C . VAL A 1 364 ? 6.531 1.440 15.351 1.00 95.75 364 VAL A C 1
ATOM 2894 O O . VAL A 1 364 ? 7.290 1.977 14.540 1.00 95.75 364 VAL A O 1
ATOM 2897 N N . PRO A 1 365 ? 7.000 0.814 16.444 1.00 94.81 365 PRO A N 1
ATOM 2898 C CA . PRO A 1 365 ? 8.426 0.760 16.774 1.00 94.81 365 PRO A CA 1
ATOM 2899 C C . PRO A 1 365 ? 9.260 0.050 15.702 1.00 94.81 365 PRO A C 1
ATOM 2901 O O . PRO A 1 365 ? 8.777 -0.869 15.047 1.00 94.81 365 PRO A O 1
ATOM 2904 N N . GLY A 1 366 ? 10.514 0.470 15.525 1.00 92.69 366 GLY A N 1
ATOM 2905 C CA . GLY A 1 366 ? 11.477 -0.153 14.612 1.00 92.69 366 GLY A CA 1
ATOM 2906 C C . GLY A 1 366 ? 11.194 0.051 13.123 1.00 92.69 366 GLY A C 1
ATOM 2907 O O . GLY A 1 366 ? 11.939 -0.460 12.289 1.00 92.69 366 GLY A O 1
ATOM 2908 N N . SER A 1 367 ? 10.138 0.785 12.778 1.00 93.38 367 SER A N 1
ATOM 2909 C CA . SER A 1 367 ? 9.651 0.886 11.406 1.00 93.38 367 SER A CA 1
ATOM 2910 C C . SER A 1 367 ? 10.174 2.119 10.667 1.00 93.38 367 SER A C 1
ATOM 2912 O O . SER A 1 367 ? 10.271 3.221 11.222 1.00 93.38 367 SER A O 1
ATOM 2914 N N . GLY A 1 368 ? 10.494 1.936 9.389 1.00 91.25 368 GLY A N 1
ATOM 2915 C CA . GLY A 1 368 ? 10.689 3.000 8.413 1.00 91.25 368 GLY A CA 1
ATOM 2916 C C . GLY A 1 368 ? 9.405 3.264 7.628 1.00 91.25 368 GLY A C 1
ATOM 2917 O O . GLY A 1 368 ? 8.298 2.944 8.063 1.00 91.25 368 GLY A O 1
ATOM 2918 N N . HIS A 1 369 ? 9.516 3.902 6.463 1.00 87.44 369 HIS A N 1
ATOM 2919 C CA . HIS A 1 369 ? 8.328 4.292 5.697 1.00 87.44 369 HIS A CA 1
ATOM 2920 C C . HIS A 1 369 ? 7.470 3.108 5.241 1.00 87.44 369 HIS A C 1
ATOM 2922 O O . HIS A 1 369 ? 6.263 3.254 5.047 1.00 87.44 369 HIS A O 1
ATOM 2928 N N . LEU A 1 370 ? 8.083 1.943 5.050 1.00 89.31 370 LEU A N 1
ATOM 2929 C CA . LEU A 1 370 ? 7.460 0.757 4.474 1.00 89.31 370 LEU A CA 1
ATOM 2930 C C . LEU A 1 370 ? 7.011 -0.177 5.596 1.00 89.31 370 LEU A C 1
ATOM 2932 O O . LEU A 1 370 ? 7.331 -1.359 5.595 1.00 89.31 370 LEU A O 1
ATOM 2936 N N . VAL A 1 371 ? 6.285 0.367 6.577 1.00 92.62 371 VAL A N 1
ATOM 2937 C CA . VAL A 1 371 ? 5.897 -0.343 7.807 1.00 92.62 371 VAL A CA 1
ATOM 2938 C C . VAL A 1 371 ? 5.353 -1.768 7.555 1.00 92.62 371 VAL A C 1
ATOM 2940 O O . VAL A 1 371 ? 5.807 -2.681 8.243 1.00 92.62 371 VAL A O 1
ATOM 2943 N N . PRO A 1 372 ? 4.454 -2.024 6.573 1.00 92.62 372 PRO A N 1
ATOM 2944 C CA . PRO A 1 372 ? 3.972 -3.380 6.292 1.00 92.62 372 PRO A CA 1
ATOM 2945 C C . PRO A 1 372 ? 5.065 -4.352 5.837 1.00 92.62 372 PRO A C 1
ATOM 2947 O O . PRO A 1 372 ? 4.949 -5.546 6.085 1.00 92.62 372 PRO A O 1
ATOM 2950 N N . GLN A 1 373 ? 6.105 -3.851 5.172 1.00 93.62 373 GLN A N 1
ATOM 2951 C CA . GLN A 1 373 ? 7.219 -4.638 4.653 1.00 93.62 373 GLN A CA 1
ATOM 2952 C C . GLN A 1 373 ? 8.371 -4.761 5.650 1.00 93.62 373 GLN A C 1
ATOM 2954 O O . GLN A 1 373 ? 9.078 -5.759 5.629 1.00 93.62 373 GLN A O 1
ATOM 2959 N N . GLU A 1 374 ? 8.591 -3.754 6.492 1.00 94.25 374 GLU A N 1
ATOM 2960 C CA . GLU A 1 374 ? 9.733 -3.678 7.413 1.00 94.25 374 GLU A CA 1
ATOM 2961 C C . GLU A 1 374 ? 9.424 -4.297 8.775 1.00 94.25 374 GLU A C 1
ATOM 2963 O O . GLU A 1 374 ? 10.229 -5.057 9.306 1.00 94.25 374 GLU A O 1
ATOM 2968 N N . THR A 1 375 ? 8.245 -4.008 9.323 1.00 96.12 375 THR A N 1
ATOM 2969 C CA . THR A 1 375 ? 7.815 -4.440 10.663 1.00 96.12 375 THR A CA 1
ATOM 2970 C C . THR A 1 375 ? 6.365 -4.948 10.621 1.00 96.12 375 THR A C 1
ATOM 2972 O O . THR A 1 375 ? 5.471 -4.363 11.249 1.00 96.12 375 THR A O 1
ATOM 2975 N N . PRO A 1 376 ? 6.072 -6.001 9.824 1.00 96.06 376 PRO A N 1
ATOM 2976 C CA . PRO A 1 376 ? 4.711 -6.495 9.625 1.00 96.06 376 PRO A CA 1
ATOM 2977 C C . PRO A 1 376 ? 4.026 -6.920 10.927 1.00 96.06 376 PRO A C 1
ATOM 2979 O O . PRO A 1 376 ? 2.813 -6.760 11.064 1.00 96.06 376 PRO A O 1
ATOM 2982 N N . ARG A 1 377 ? 4.788 -7.460 11.886 1.00 96.94 377 ARG A N 1
ATOM 2983 C CA . ARG A 1 377 ? 4.262 -7.936 13.169 1.00 96.94 377 ARG A CA 1
ATOM 2984 C C . ARG A 1 377 ? 3.795 -6.776 14.038 1.00 96.94 377 ARG A C 1
ATOM 2986 O O . ARG A 1 377 ? 2.643 -6.754 14.458 1.00 96.94 377 ARG A O 1
ATOM 2993 N N . GLU A 1 378 ? 4.664 -5.797 14.240 1.00 97.06 378 GLU A N 1
ATOM 2994 C CA . GLU A 1 378 ? 4.410 -4.618 15.063 1.00 97.06 378 GLU A CA 1
ATOM 2995 C C . GLU A 1 378 ? 3.241 -3.801 14.491 1.00 97.06 378 GLU A C 1
ATOM 2997 O O . GLU A 1 378 ? 2.409 -3.275 15.233 1.00 97.06 378 GLU A O 1
ATOM 3002 N N . LEU A 1 379 ? 3.122 -3.741 13.158 1.00 95.50 379 LEU A N 1
ATOM 3003 C CA . LEU A 1 379 ? 1.965 -3.130 12.506 1.00 95.50 379 LEU A CA 1
ATOM 3004 C C . LEU A 1 379 ? 0.670 -3.903 12.775 1.00 95.50 379 LEU A C 1
ATOM 3006 O O . LEU A 1 379 ? -0.354 -3.288 13.073 1.00 95.50 379 LEU A O 1
ATOM 3010 N N . ALA A 1 380 ? 0.697 -5.232 12.665 1.00 95.31 380 ALA A N 1
ATOM 3011 C CA . ALA A 1 380 ? -0.464 -6.072 12.941 1.00 95.31 380 ALA A CA 1
ATOM 3012 C C . ALA A 1 380 ? -0.927 -5.954 14.401 1.00 95.31 380 ALA A C 1
ATOM 3014 O O . ALA A 1 380 ? -2.127 -5.844 14.640 1.00 95.31 380 ALA A O 1
ATOM 3015 N N . GLU A 1 381 ? -0.003 -5.904 15.361 1.00 95.00 381 GLU A N 1
ATOM 3016 C CA . GLU A 1 381 ? -0.309 -5.662 16.777 1.00 95.00 381 GLU A CA 1
ATOM 3017 C C . GLU A 1 381 ? -0.963 -4.287 16.982 1.00 95.00 381 GLU A C 1
ATOM 3019 O O . GLU A 1 381 ? -2.039 -4.186 17.577 1.00 95.00 381 GLU A O 1
ATOM 3024 N N . ALA A 1 382 ? -0.384 -3.227 16.406 1.00 94.12 382 ALA A N 1
ATOM 3025 C CA . ALA A 1 382 ? -0.945 -1.882 16.498 1.00 94.12 382 ALA A CA 1
ATOM 3026 C C . ALA A 1 382 ? -2.352 -1.784 15.876 1.00 94.12 382 ALA A C 1
ATOM 3028 O O . ALA A 1 382 ? -3.228 -1.116 16.435 1.00 94.12 382 ALA A O 1
ATOM 3029 N N . LEU A 1 383 ? -2.581 -2.444 14.733 1.00 93.00 383 LEU A N 1
ATOM 3030 C CA . LEU A 1 383 ? -3.891 -2.539 14.075 1.00 93.00 383 LEU A CA 1
ATOM 3031 C C . LEU A 1 383 ? -4.892 -3.316 14.920 1.00 93.00 383 LEU A C 1
ATOM 3033 O O . LEU A 1 383 ? -6.019 -2.854 15.111 1.00 93.00 383 LEU A O 1
ATOM 3037 N N . TYR A 1 384 ? -4.483 -4.460 15.455 1.00 92.88 384 TYR A N 1
ATOM 3038 C CA . TYR A 1 384 ? -5.333 -5.285 16.298 1.00 92.88 384 TYR A CA 1
ATOM 3039 C C . TYR A 1 384 ? -5.803 -4.526 17.542 1.00 92.88 384 TYR A C 1
ATOM 3041 O O . TYR A 1 384 ? -6.999 -4.498 17.833 1.00 92.88 384 TYR A O 1
ATOM 3049 N N . ASP A 1 385 ? -4.900 -3.826 18.223 1.00 91.31 385 ASP A N 1
ATOM 3050 C CA . ASP A 1 385 ? -5.241 -3.011 19.386 1.00 91.31 385 ASP A CA 1
ATOM 3051 C C . ASP A 1 385 ? -6.243 -1.894 19.067 1.00 91.31 385 ASP A C 1
ATOM 3053 O O . ASP A 1 385 ? -7.132 -1.600 19.871 1.00 91.31 385 ASP A O 1
ATOM 3057 N N . VAL A 1 386 ? -6.100 -1.242 17.906 1.00 90.56 386 VAL A N 1
ATOM 3058 C CA . VAL A 1 386 ? -7.048 -0.216 17.450 1.00 90.56 386 VAL A CA 1
ATOM 3059 C C . VAL A 1 386 ? -8.432 -0.825 17.236 1.00 90.56 386 VAL A C 1
ATOM 3061 O O . VAL A 1 386 ? -9.422 -0.260 17.706 1.00 90.56 386 VAL A O 1
ATOM 3064 N N . LEU A 1 387 ? -8.505 -1.990 16.588 1.00 88.75 387 LEU A N 1
ATOM 3065 C CA . LEU A 1 387 ? -9.761 -2.707 16.360 1.00 88.75 387 LEU A CA 1
ATOM 3066 C C . LEU A 1 387 ? -10.419 -3.127 17.682 1.00 88.75 387 LEU A C 1
ATOM 3068 O O . LEU A 1 387 ? -11.600 -2.846 17.894 1.00 88.75 387 LEU A O 1
ATOM 3072 N N . VAL A 1 388 ? -9.654 -3.723 18.603 1.00 88.50 388 VAL A N 1
ATOM 3073 C CA . VAL A 1 388 ? -10.137 -4.112 19.940 1.00 88.50 388 VAL A CA 1
ATOM 3074 C C . VAL A 1 388 ? -10.640 -2.897 20.718 1.00 88.50 388 VAL A C 1
ATOM 3076 O O . VAL A 1 388 ? -11.726 -2.939 21.301 1.00 88.50 388 VAL A O 1
ATOM 3079 N N . GLY A 1 389 ? -9.875 -1.803 20.721 1.00 87.19 389 GLY A N 1
ATOM 3080 C CA . GLY A 1 389 ? -10.254 -0.564 21.397 1.00 87.19 389 GLY A CA 1
ATOM 3081 C C . GLY A 1 389 ? -11.549 0.026 20.842 1.00 87.19 389 GLY A C 1
ATOM 3082 O O . GLY A 1 389 ? -12.397 0.480 21.611 1.00 87.19 389 GLY A O 1
ATOM 3083 N N . HIS A 1 390 ? -11.740 -0.039 19.522 1.00 85.06 390 HIS A N 1
ATOM 3084 C CA . HIS A 1 390 ? -12.966 0.417 18.878 1.00 85.06 390 HIS A CA 1
ATOM 3085 C C . HIS A 1 390 ? -14.179 -0.429 19.278 1.00 85.06 390 HIS A C 1
ATOM 3087 O O . HIS A 1 390 ? -15.208 0.122 19.668 1.00 85.06 390 HIS A O 1
ATOM 3093 N N . VAL A 1 391 ? -14.062 -1.761 19.239 1.00 84.50 391 VAL A N 1
ATOM 3094 C CA . VAL A 1 391 ? -15.156 -2.660 19.645 1.00 84.50 391 VAL A CA 1
ATOM 3095 C C . VAL A 1 391 ? -15.525 -2.456 21.107 1.00 84.50 391 VAL A C 1
ATOM 3097 O O . VAL A 1 391 ? -16.708 -2.364 21.428 1.00 84.50 391 VAL A O 1
ATOM 3100 N N . ALA A 1 392 ? -14.534 -2.324 21.989 1.00 83.50 392 ALA A N 1
ATOM 3101 C CA . ALA A 1 392 ? -14.785 -2.079 23.402 1.00 83.50 392 ALA A CA 1
ATOM 3102 C C . ALA A 1 392 ? -15.523 -0.751 23.637 1.00 83.50 392 ALA A C 1
ATOM 3104 O O . ALA A 1 392 ? -16.483 -0.715 24.406 1.00 83.50 392 ALA A O 1
ATOM 3105 N N . LEU A 1 393 ? -15.127 0.315 22.932 1.00 83.44 393 LEU A N 1
ATOM 3106 C CA . LEU A 1 393 ? -15.782 1.620 23.017 1.00 83.44 393 LEU A CA 1
ATOM 3107 C C . LEU A 1 393 ? -17.240 1.561 22.539 1.00 83.44 393 LEU A C 1
ATOM 3109 O O . LEU A 1 393 ? -18.122 2.071 23.224 1.00 83.44 393 LEU A O 1
ATOM 3113 N N . VAL A 1 394 ? -17.506 0.892 21.412 1.00 81.31 394 VAL A N 1
ATOM 3114 C CA . VAL A 1 394 ? -18.872 0.697 20.891 1.00 81.31 394 VAL A CA 1
ATOM 3115 C C . VAL A 1 394 ? -19.718 -0.166 21.835 1.00 81.31 394 VAL A C 1
ATOM 3117 O O . VAL A 1 394 ? -20.908 0.087 21.995 1.00 81.31 394 VAL A O 1
ATOM 3120 N N . ALA A 1 395 ? -19.114 -1.144 22.511 1.00 81.94 395 ALA A N 1
ATOM 3121 C CA . ALA A 1 395 ? -19.784 -1.977 23.508 1.00 81.94 395 ALA A CA 1
ATOM 3122 C C . ALA A 1 395 ? -20.021 -1.267 24.860 1.00 81.94 395 ALA A C 1
ATOM 3124 O O . ALA A 1 395 ? -20.512 -1.894 25.798 1.00 81.94 395 ALA A O 1
ATOM 3125 N N . GLY A 1 396 ? -19.647 0.012 24.999 1.00 83.69 396 GLY A N 1
ATOM 3126 C CA . GLY A 1 396 ? -19.745 0.751 26.262 1.00 83.69 396 GLY A CA 1
ATOM 3127 C C . GLY A 1 396 ? -18.780 0.253 27.346 1.00 83.69 396 GLY A C 1
ATOM 3128 O O . GLY A 1 396 ? -18.928 0.594 28.519 1.00 83.69 396 GLY A O 1
ATOM 3129 N N . VAL A 1 397 ? -17.783 -0.556 26.977 1.00 81.44 397 VAL A N 1
ATOM 3130 C CA . VAL A 1 397 ? -16.766 -1.060 27.897 1.00 81.44 397 VAL A CA 1
ATOM 3131 C C . VAL A 1 397 ? -15.677 -0.004 28.024 1.00 81.44 397 VAL A C 1
ATOM 3133 O O . VAL A 1 397 ? -14.887 0.222 27.108 1.00 81.44 397 VAL A O 1
ATOM 3136 N N . MET A 1 398 ? -15.606 0.634 29.192 1.00 74.62 398 MET A N 1
ATOM 3137 C CA . MET A 1 398 ? -14.489 1.512 29.532 1.00 74.62 398 MET A CA 1
ATOM 3138 C C . MET A 1 398 ? -13.184 0.702 29.550 1.00 74.62 398 MET A C 1
ATOM 3140 O O . MET A 1 398 ? -12.894 -0.029 30.500 1.00 74.62 398 MET A O 1
ATOM 3144 N N . MET A 1 399 ? -12.374 0.842 28.504 1.00 65.31 399 MET A N 1
ATOM 3145 C CA . MET A 1 399 ? -11.008 0.329 28.501 1.00 65.31 399 MET A CA 1
ATOM 3146 C C . MET A 1 399 ? -10.146 1.264 29.348 1.00 65.31 399 MET A C 1
ATOM 3148 O O . MET A 1 399 ? -10.071 2.463 29.081 1.00 65.31 399 MET A O 1
ATOM 3152 N N . ARG A 1 400 ? -9.473 0.731 30.375 1.00 60.84 400 ARG A N 1
ATOM 3153 C CA . ARG A 1 400 ? -8.354 1.459 30.986 1.00 60.84 400 ARG A CA 1
ATOM 3154 C C . ARG A 1 400 ? -7.270 1.567 29.922 1.00 60.84 400 ARG A C 1
ATOM 3156 O O . ARG A 1 400 ? -6.813 0.537 29.435 1.00 60.84 400 ARG A O 1
ATOM 3163 N N . ALA A 1 401 ? -6.898 2.789 29.553 1.00 50.06 401 ALA A N 1
ATOM 3164 C CA . ALA A 1 401 ? -5.773 3.018 28.663 1.00 50.06 401 ALA A CA 1
ATOM 3165 C C . ALA A 1 401 ? -4.520 2.407 29.304 1.00 50.06 401 ALA A C 1
ATOM 3167 O O . ALA A 1 401 ? -4.049 2.882 30.336 1.00 50.06 401 ALA A O 1
ATOM 3168 N N . SER A 1 402 ? -4.024 1.318 28.729 1.00 47.28 402 SER A N 1
ATOM 3169 C CA . SER A 1 402 ? -2.642 0.898 28.909 1.00 47.28 402 SER A CA 1
ATOM 3170 C C . SER A 1 402 ? -1.796 1.898 28.126 1.00 47.28 402 SER A C 1
ATOM 3172 O O . SER A 1 402 ? -1.754 1.834 26.898 1.00 47.28 402 SER A O 1
ATOM 3174 N N . LEU A 1 403 ? -1.279 2.895 28.850 1.00 35.56 403 LEU A N 1
ATOM 3175 C CA . LEU A 1 403 ? -0.293 3.863 28.371 1.00 35.56 403 LEU A CA 1
ATOM 3176 C C . LEU A 1 403 ? 1.070 3.199 28.203 1.00 35.56 403 LEU A C 1
ATOM 3178 O O . LEU A 1 403 ? 1.435 2.413 29.110 1.00 35.56 403 LEU A O 1
#

Sequence (403 aa):
MDWLVESYQPMIAHLLQLNAAGTRYVNMIKEIWTIDMPNHGESAVLNRTYLEDRRERGRKEGWDGKCTTMDFSSYLNAFLSIPQLRGHKVVGIAHSGSSTPWHVPSLLSHLPPSLTHLPSTHLCNRNVHNTYPRAHAFTLLDHDHPHLFALIFIEPVLMFPGMSSTDPRVVHSTANMRGALGKRDKWTNRAEAKCWLLGIQGKSPMVGRDKQRGIDINGSPKWTGSGSRSVESVNRNIRNINGNGKARGKTLWSNWDDQALDLFVEHALEDVFEPTPSLEESANSTMATRKSRLYVRSMTRKEEESSLYAHSQHTIEPVHLTHMCTALGGLHIMWAESEEYISKSTRADILEATSYRVRSNRVVPGSGHLVPQETPRELAEALYDVLVGHVALVAGVMMRASL

Radius of gyration: 23.91 Å; chains: 1; bounding box: 62×67×74 Å

Foldseek 3Di:
DQWDLLLLVVLVVLLLVCLCPDDPRHQLAPAEAEDEQCQGFVNVVVCVVVLVVLCVVCVVVVHRSARFLCNLLVVVLVVCPDPVNVPAFEKEWEAWLNVVSVLVSLVLVPDDPVPNPDDPVVVQDDDDDDFADTFGKIFTADDDDLHHHYYYYYTDQHAAHPDDCPPVVVVVLVVVLCVLVPDDFKALALQRVLCVQAQHDDDSPPPPCPPPPPPDPDDDDDDDDPPCPDPVVVVVVSVVVPPDTDGDPGHPLNLFDPSSSVSCSVRQKDWDWDDQPPPVVPPPDDDDRDDIGIIIGGPNDSVNSSVSSDHRHRHDDLVSLLVSLVSRVAMETEAEPDCPPADPVNVVVSCVSVVVSHPYYYYQPPGDSPCSGRPSNSVSVVVSVVSVVVSCVSVVNDDDDPD